Protein 2NUW (pdb70)

Structure (mmCIF, N/CA/C/O backbone):
data_2NUW
#
_entry.id   2NUW
#
_cell.length_a   108.160
_cell.length_b   108.160
_cell.length_c   171.852
_cell.angle_alpha   90.000
_cell.angle_beta   90.000
_cell.angle_gamma   120.000
#
_symmetry.space_group_name_H-M   'P 31 2 1'
#
loop_
_entity.id
_entity.type
_entity.pdbx_description
1 polymer '2-keto-3-deoxygluconate/2-keto-3-deoxy-6-phospho gluconate aldolase'
2 non-polymer 'MAGNESIUM ION'
3 water water
#
loop_
_atom_site.group_PDB
_atom_site.id
_atom_site.type_symbol
_atom_site.label_atom_id
_atom_site.label_alt_id
_atom_site.label_comp_id
_atom_site.label_asym_id
_atom_site.label_entity_id
_atom_site.label_seq_id
_atom_site.pdbx_PDB_ins_code
_atom_site.Cartn_x
_atom_site.Cartn_y
_atom_site.Cartn_z
_atom_site.occupancy
_atom_site.B_iso_or_equiv
_atom_site.auth_seq_id
_atom_site.auth_comp_id
_atom_site.auth_asym_id
_atom_site.auth_atom_id
_atom_site.pdbx_PDB_model_num
ATOM 1 N N . MET A 1 1 ? 5.573 85.788 24.657 1.00 28.34 1 MET A N 1
ATOM 2 C CA . MET A 1 1 ? 4.330 85.843 25.479 1.00 18.87 1 MET A CA 1
ATOM 3 C C . MET A 1 1 ? 3.724 84.455 25.537 1.00 13.38 1 MET A C 1
ATOM 4 O O . MET A 1 1 ? 2.980 84.052 24.637 1.00 10.32 1 MET A O 1
ATOM 9 N N . GLU A 1 2 ? 4.059 83.725 26.590 1.00 7.84 2 GLU A N 1
ATOM 10 C CA . GLU A 1 2 ? 3.564 82.379 26.779 1.00 6.62 2 GLU A CA 1
ATOM 11 C C . GLU A 1 2 ? 2.441 82.380 27.794 1.00 5.49 2 GLU A C 1
ATOM 12 O O . GLU A 1 2 ? 2.482 83.106 28.788 1.00 7.19 2 GLU A O 1
ATOM 18 N N . ILE A 1 3 ? 1.449 81.547 27.559 1.00 4.36 3 ILE A N 1
ATOM 19 C CA . ILE A 1 3 ? 0.336 81.426 28.482 1.00 5.35 3 ILE A CA 1
ATOM 20 C C . ILE A 1 3 ? 0.432 80.042 29.097 1.00 4.95 3 ILE A C 1
ATOM 21 O O . ILE A 1 3 ? 0.204 79.040 28.419 1.00 6.81 3 ILE A O 1
ATOM 26 N N . ILE A 1 4 ? 0.763 79.996 30.381 1.00 4.32 4 ILE A N 1
ATOM 27 C CA . ILE A 1 4 ? 0.894 78.721 31.096 1.00 4.58 4 ILE A CA 1
ATOM 28 C C . ILE A 1 4 ? -0.308 78.566 32.023 1.00 6.07 4 ILE A C 1
ATOM 29 O O . ILE A 1 4 ? -0.714 79.514 32.710 1.00 6.86 4 ILE A O 1
ATOM 34 N N . SER A 1 5 ? -0.878 77.368 32.046 1.00 6.44 5 SER A N 1
ATOM 35 C CA . SER A 1 5 ? -2.004 77.108 32.921 1.00 7.69 5 SER A CA 1
ATOM 36 C C . SER A 1 5 ? -1.609 76.284 34.145 1.00 4.29 5 SER A C 1
ATOM 37 O O . SER A 1 5 ? -1.059 75.178 33.991 1.00 5.97 5 SER A O 1
ATOM 40 N N . PRO A 1 6 ? -1.867 76.817 35.352 1.00 6.56 6 PRO A N 1
ATOM 41 C CA . PRO A 1 6 ? -1.709 76.025 36.559 1.00 7.16 6 PRO A CA 1
ATOM 42 C C . PRO A 1 6 ? -3.044 75.268 36.657 1.00 4.64 6 PRO A C 1
ATOM 43 O O . PRO A 1 6 ? -4.083 75.802 37.133 1.00 10.89 6 PRO A O 1
ATOM 47 N N . ILE A 1 7 ? -3.024 74.083 36.095 1.00 9.91 7 ILE A N 1
ATOM 48 C CA . ILE A 1 7 ? -4.234 73.307 35.957 1.00 6.07 7 ILE A CA 1
ATOM 49 C C . ILE A 1 7 ? -4.782 72.824 37.296 1.00 9.80 7 ILE A C 1
ATOM 50 O O . ILE A 1 7 ? -4.035 72.450 38.211 1.00 8.12 7 ILE A O 1
ATOM 55 N N . ILE A 1 8 ? -6.106 72.846 37.402 1.00 7.11 8 ILE A N 1
ATOM 56 C CA . ILE A 1 8 ? -6.757 72.296 38.585 1.00 8.25 8 ILE A CA 1
ATOM 57 C C . ILE A 1 8 ? -6.602 70.786 38.652 1.00 9.25 8 ILE A C 1
ATOM 58 O O . ILE A 1 8 ? -6.292 70.114 37.648 1.00 9.62 8 ILE A O 1
ATOM 63 N N . THR A 1 9 ? -6.785 70.250 39.853 1.00 8.32 9 THR A N 1
ATOM 64 C CA . THR A 1 9 ? -6.813 68.797 40.067 1.00 7.96 9 THR A CA 1
ATOM 65 C C . THR A 1 9 ? -8.289 68.417 40.325 1.00 6.31 9 THR A C 1
ATOM 66 O O . THR A 1 9 ? -8.863 68.766 41.369 1.00 7.67 9 THR A O 1
ATOM 70 N N . PRO A 1 10 ? -8.939 67.769 39.353 1.00 5.74 10 PRO A N 1
ATOM 71 C CA . PRO A 1 10 ? -10.308 67.340 39.620 1.00 6.84 10 PRO A CA 1
ATOM 72 C C . PRO A 1 10 ? -10.386 66.231 40.683 1.00 9.02 10 PRO A C 1
ATOM 73 O O . PRO A 1 10 ? -9.625 65.281 40.631 1.00 10.58 10 PRO A O 1
ATOM 77 N N . PHE A 1 11 ? -11.304 66.364 41.635 1.00 6.99 11 PHE A N 1
ATOM 78 C CA . PHE A 1 11 ? -11.576 65.296 42.611 1.00 3.80 11 PHE A CA 1
ATOM 79 C C . PHE A 1 11 ? -13.025 64.903 42.504 1.00 3.28 11 PHE A C 1
ATOM 80 O O . PHE A 1 11 ? -13.874 65.675 42.040 1.00 6.69 11 PHE A O 1
ATOM 88 N N . ASP A 1 12 ? -13.314 63.682 42.931 1.00 4.13 12 ASP A N 1
ATOM 89 C CA . ASP A 1 12 ? -14.687 63.236 43.028 1.00 4.36 12 ASP A CA 1
ATOM 90 C C . ASP A 1 12 ? -15.187 63.606 44.416 1.00 6.58 12 ASP A C 1
ATOM 91 O O . ASP A 1 12 ? -14.461 64.183 45.215 1.00 6.67 12 ASP A O 1
ATOM 96 N N . LYS A 1 13 ? -16.425 63.249 44.704 1.00 6.25 13 LYS A N 1
ATOM 97 C CA . LYS A 1 13 ? -17.060 63.636 45.951 1.00 7.63 13 LYS A CA 1
ATOM 98 C C . LYS A 1 13 ? -16.420 62.990 47.187 1.00 9.72 13 LYS A C 1
ATOM 99 O O . LYS A 1 13 ? -16.615 63.481 48.291 1.00 14.81 13 LYS A O 1
ATOM 105 N N . GLN A 1 14 ? -15.654 61.914 46.998 1.00 7.22 14 GLN A N 1
ATOM 106 C CA . GLN A 1 14 ? -14.968 61.240 48.099 1.00 3.50 14 GLN A CA 1
ATOM 107 C C . GLN A 1 14 ? -13.538 61.760 48.295 1.00 9.03 14 GLN A C 1
ATOM 108 O O . GLN A 1 14 ? -12.797 61.260 49.128 1.00 12.55 14 GLN A O 1
ATOM 114 N N . GLY A 1 15 ? -13.146 62.738 47.507 1.00 5.76 15 GLY A N 1
ATOM 115 C CA . GLY A 1 15 ? -11.811 63.296 47.611 1.00 6.45 15 GLY A CA 1
ATOM 116 C C . GLY A 1 15 ? -10.734 62.507 46.896 1.00 9.74 15 GLY A C 1
ATOM 117 O O . GLY A 1 15 ? -9.570 62.597 47.246 1.00 6.38 15 GLY A O 1
ATOM 118 N N . LYS A 1 16 ? -11.108 61.732 45.893 1.00 6.76 16 LYS A N 1
ATOM 119 C CA . LYS A 1 16 ? -10.139 60.980 45.097 1.00 5.90 16 LYS A CA 1
ATOM 120 C C . LYS A 1 16 ? -9.931 61.709 43.766 1.00 8.95 16 LYS A C 1
ATOM 121 O O . LYS A 1 16 ? -10.898 62.174 43.156 1.00 6.21 16 LYS A O 1
ATOM 127 N N . VAL A 1 17 ? -8.686 61.801 43.294 1.00 9.14 17 VAL A N 1
ATOM 128 C CA . VAL A 1 17 ? -8.426 62.492 42.015 1.00 8.41 17 VAL A CA 1
ATOM 129 C C . VAL A 1 17 ? -9.095 61.756 40.860 1.00 7.75 17 VAL A C 1
ATOM 130 O O . VAL A 1 17 ? -9.067 60.524 40.798 1.00 7.74 17 VAL A O 1
ATOM 134 N N . ASN A 1 18 ? -9.755 62.514 39.982 1.00 9.45 18 ASN A N 1
ATOM 135 C CA . ASN A 1 18 ? -10.377 61.973 38.764 1.00 4.93 18 ASN A CA 1
ATOM 136 C C . ASN A 1 18 ? -9.418 62.286 37.600 1.00 11.76 18 ASN A C 1
ATOM 137 O O . ASN A 1 18 ? -9.420 63.403 37.070 1.00 9.06 18 ASN A O 1
ATOM 142 N N . VAL A 1 19 ? -8.582 61.309 37.221 1.00 9.37 19 VAL A N 1
ATOM 143 C CA . VAL A 1 19 ? -7.577 61.547 36.161 1.00 10.73 19 VAL A CA 1
ATOM 144 C C . VAL A 1 19 ? -8.170 61.593 34.765 1.00 5.23 19 VAL A C 1
ATOM 145 O O . VAL A 1 19 ? -7.589 62.200 33.868 1.00 10.44 19 VAL A O 1
ATOM 149 N N . ASP A 1 20 ? -9.336 60.979 34.572 1.00 11.90 20 ASP A N 1
ATOM 150 C CA . ASP A 1 20 ? -10.012 61.068 33.278 1.00 7.90 20 ASP A CA 1
ATOM 151 C C . ASP A 1 20 ? -10.451 62.497 33.014 1.00 10.07 20 ASP A C 1
ATOM 152 O O . ASP A 1 20 ? -10.237 63.024 31.927 1.00 8.85 20 ASP A O 1
ATOM 157 N N . ALA A 1 21 ? -11.054 63.127 34.018 1.00 9.55 21 ALA A N 1
ATOM 158 C CA . ALA A 1 21 ? -11.454 64.527 33.911 1.00 7.20 21 ALA A CA 1
ATOM 159 C C . ALA A 1 21 ? -10.239 65.427 33.702 1.00 7.48 21 ALA A C 1
ATOM 160 O O . ALA A 1 21 ? -10.300 66.400 32.956 1.00 8.20 21 ALA A O 1
ATOM 162 N N . LEU A 1 22 ? -9.137 65.130 34.384 1.00 5.17 22 LEU A N 1
ATOM 163 C CA . LEU A 1 22 ? -7.911 65.906 34.250 1.00 8.47 22 LEU A CA 1
ATOM 164 C C . LEU A 1 22 ? -7.406 65.910 32.805 1.00 6.41 22 LEU A C 1
ATOM 165 O O . LEU A 1 22 ? -7.043 66.955 32.283 1.00 9.17 22 LEU A O 1
ATOM 170 N N . LYS A 1 23 ? -7.389 64.745 32.176 1.00 8.98 23 LYS A N 1
ATOM 171 C CA . LYS A 1 23 ? -6.924 64.602 30.798 1.00 5.12 23 LYS A CA 1
ATOM 172 C C . LYS A 1 23 ? -7.840 65.315 29.808 1.00 7.79 23 LYS A C 1
ATOM 173 O O . LYS A 1 23 ? -7.383 65.954 28.865 1.00 8.20 23 LYS A O 1
ATOM 179 N N . THR A 1 24 ? -9.142 65.211 30.028 1.00 6.64 24 THR A N 1
ATOM 180 C CA . THR A 1 24 ? -10.101 65.892 29.177 1.00 6.56 24 THR A CA 1
ATOM 181 C C . THR A 1 24 ? -9.883 67.393 29.229 1.00 4.26 24 THR A C 1
ATOM 182 O O . THR A 1 24 ? -9.886 68.082 28.208 1.00 5.03 24 THR A O 1
ATOM 186 N N . HIS A 1 25 ? -9.729 67.892 30.436 1.00 7.12 25 HIS A N 1
ATOM 187 C CA . HIS A 1 25 ? -9.519 69.308 30.685 1.00 4.32 25 HIS A CA 1
ATOM 188 C C . HIS A 1 25 ? -8.226 69.802 30.043 1.00 8.25 25 HIS A C 1
ATOM 189 O O . HIS A 1 25 ? -8.222 70.826 29.343 1.00 8.76 25 HIS A O 1
ATOM 196 N N . ALA A 1 26 ? -7.138 69.073 30.258 1.00 6.10 26 ALA A N 1
ATOM 197 C CA . ALA A 1 26 ? -5.842 69.416 29.665 1.00 5.91 26 ALA A CA 1
ATOM 198 C C . ALA A 1 26 ? -5.945 69.482 28.138 1.00 8.49 26 ALA A C 1
ATOM 199 O O . ALA A 1 26 ? -5.451 70.433 27.524 1.00 5.61 26 ALA A O 1
ATOM 201 N N . LYS A 1 27 ? -6.549 68.477 27.501 1.00 5.52 27 LYS A N 1
ATOM 202 C CA . LYS A 1 27 ? -6.696 68.504 26.047 1.00 3.97 27 LYS A CA 1
ATOM 203 C C . LYS A 1 27 ? -7.428 69.746 25.539 1.00 6.66 27 LYS A C 1
ATOM 204 O O . LYS A 1 27 ? -7.050 70.329 24.520 1.00 7.14 27 LYS A O 1
ATOM 210 N N . ASN A 1 28 ? -8.506 70.122 26.225 1.00 6.33 28 ASN A N 1
ATOM 211 C CA . ASN A 1 28 ? -9.277 71.303 25.863 1.00 5.84 28 ASN A CA 1
ATOM 212 C C . ASN A 1 28 ? -8.440 72.575 25.961 1.00 4.61 28 ASN A C 1
ATOM 213 O O . ASN A 1 28 ? -8.486 73.412 25.061 1.00 7.19 28 ASN A O 1
ATOM 218 N N . LEU A 1 29 ? -7.686 72.709 27.050 1.00 4.37 29 LEU A N 1
ATOM 219 C CA . LEU A 1 29 ? -6.834 73.886 27.250 1.00 5.61 29 LEU A CA 1
ATOM 220 C C . LEU A 1 29 ? -5.774 74.023 26.152 1.00 4.58 29 LEU A C 1
ATOM 221 O O . LEU A 1 29 ? -5.523 75.124 25.617 1.00 7.06 29 LEU A O 1
ATOM 226 N N . LEU A 1 30 ? -5.153 72.905 25.828 1.00 6.25 30 LEU A N 1
ATOM 227 C CA . LEU A 1 30 ? -4.121 72.875 24.790 1.00 6.74 30 LEU A CA 1
ATOM 228 C C . LEU A 1 30 ? -4.678 73.157 23.405 1.00 7.79 30 LEU A C 1
ATOM 229 O O . LEU A 1 30 ? -4.047 73.878 22.617 1.00 10.30 30 LEU A O 1
ATOM 234 N N . GLU A 1 31 ? -5.841 72.582 23.091 1.00 9.34 31 GLU A N 1
ATOM 235 C CA . GLU A 1 31 ? -6.510 72.879 21.817 1.00 8.60 31 GLU A CA 1
ATOM 236 C C . GLU A 1 31 ? -6.855 74.353 21.688 1.00 9.74 31 GLU A C 1
ATOM 237 O O . GLU A 1 31 ? -6.916 74.878 20.578 1.00 9.84 31 GLU A O 1
ATOM 243 N N . LYS A 1 32 ? -7.123 75.003 22.816 1.00 8.51 32 LYS A N 1
ATOM 244 C CA . LYS A 1 32 ? -7.454 76.421 22.837 1.00 7.97 32 LYS A CA 1
ATOM 245 C C . LYS A 1 32 ? -6.259 77.372 22.896 1.00 9.84 32 LYS A C 1
ATOM 246 O O . LYS A 1 32 ? -6.429 78.579 22.940 1.00 10.18 32 LYS A O 1
ATOM 252 N N . GLY A 1 33 ? -5.052 76.830 22.879 1.00 9.76 33 GLY A N 1
ATOM 253 C CA . GLY A 1 33 ? -3.854 77.649 22.775 1.00 9.53 33 GLY A CA 1
ATOM 254 C C . GLY A 1 33 ? -2.950 77.815 23.971 1.00 9.36 33 GLY A C 1
ATOM 255 O O . GLY A 1 33 ? -2.050 78.649 23.922 1.00 9.81 33 GLY A O 1
ATOM 256 N N . ILE A 1 34 ? -3.201 77.082 25.052 1.00 11.28 34 ILE A N 1
ATOM 257 C CA . ILE A 1 34 ? -2.341 77.149 26.237 1.00 10.47 34 ILE A CA 1
ATOM 258 C C . ILE A 1 34 ? -0.972 76.589 25.832 1.00 9.42 34 ILE A C 1
ATOM 259 O O . ILE A 1 34 ? -0.888 75.580 25.158 1.00 6.81 34 ILE A O 1
ATOM 264 N N . ASP A 1 35 ? 0.090 77.279 26.221 1.00 7.15 35 ASP A N 1
ATOM 265 C CA . ASP A 1 35 ? 1.437 76.920 25.813 1.00 9.21 35 ASP A CA 1
ATOM 266 C C . ASP A 1 35 ? 2.110 75.866 26.643 1.00 7.31 35 ASP A C 1
ATOM 267 O O . ASP A 1 35 ? 2.977 75.161 26.141 1.00 9.95 35 ASP A O 1
ATOM 272 N N . ALA A 1 36 ? 1.757 75.790 27.920 1.00 8.04 36 ALA A N 1
ATOM 273 C CA . ALA A 1 36 ? 2.319 74.793 28.820 1.00 8.62 36 ALA A CA 1
ATOM 274 C C . ALA A 1 36 ? 1.390 74.654 30.030 1.00 6.15 36 ALA A C 1
ATOM 275 O O . ALA A 1 36 ? 0.566 75.528 30.305 1.00 9.59 36 ALA A O 1
ATOM 277 N N . ILE A 1 37 ? 1.534 73.534 30.727 1.00 7.53 37 ILE A N 1
ATOM 278 C CA . ILE A 1 37 ? 0.735 73.240 31.899 1.00 5.78 37 ILE A CA 1
ATOM 279 C C . ILE A 1 37 ? 1.675 73.080 33.117 1.00 8.79 37 ILE A C 1
ATOM 280 O O . ILE A 1 37 ? 2.668 72.328 33.066 1.00 7.68 37 ILE A O 1
ATOM 285 N N . PHE A 1 38 ? 1.392 73.864 34.152 1.00 7.18 38 PHE A N 1
ATOM 286 C CA . PHE A 1 38 ? 2.098 73.822 35.436 1.00 5.98 38 PHE A CA 1
ATOM 287 C C . PHE A 1 38 ? 1.288 72.898 36.322 1.00 8.69 38 PHE A C 1
ATOM 288 O O . PHE A 1 38 ? 0.132 73.146 36.618 1.00 8.67 38 PHE A O 1
ATOM 296 N N . VAL A 1 39 ? 1.918 71.805 36.721 1.00 7.53 39 VAL A N 1
ATOM 297 C CA . VAL A 1 39 ? 1.285 70.681 37.430 1.00 7.91 39 VAL A CA 1
ATOM 298 C C . VAL A 1 39 ? 1.560 70.755 38.941 1.00 6.78 39 VAL A C 1
ATOM 299 O O . VAL A 1 39 ? 2.701 70.851 39.354 1.00 10.58 39 VAL A O 1
ATOM 303 N N . ASN A 1 40 ? 0.485 70.704 39.726 1.00 9.82 40 ASN A N 1
ATOM 304 C CA . ASN A 1 40 ? 0.531 70.757 41.197 1.00 11.50 40 ASN A CA 1
ATOM 305 C C . ASN A 1 40 ? 0.905 72.142 41.723 1.00 7.23 40 ASN A C 1
ATOM 306 O O . ASN A 1 40 ? 1.542 72.271 42.780 1.00 7.32 40 ASN A O 1
ATOM 311 N N . GLY A 1 41 ? 0.527 73.187 40.989 1.00 7.67 41 GLY A N 1
ATOM 312 C CA . GLY A 1 41 ? 0.699 74.538 41.510 1.00 8.90 41 GLY A CA 1
ATOM 313 C C . GLY A 1 41 ? -0.383 74.770 42.566 1.00 11.10 41 GLY A C 1
ATOM 314 O O . GLY A 1 41 ? -1.140 73.849 42.900 1.00 10.58 41 GLY A O 1
ATOM 315 N N . THR A 1 42 ? -0.462 75.990 43.102 1.00 7.72 42 THR A N 1
ATOM 316 C CA . THR A 1 42 ? -1.493 76.317 44.101 1.00 7.24 42 THR A CA 1
ATOM 317 C C . THR A 1 42 ? -2.895 75.995 43.565 1.00 8.88 42 THR A C 1
ATOM 318 O O . THR A 1 42 ? -3.740 75.410 44.265 1.00 6.74 42 THR A O 1
ATOM 322 N N . THR A 1 43 ? -3.119 76.331 42.301 1.00 8.82 43 THR A N 1
ATOM 323 C CA . THR A 1 43 ? -4.419 76.139 41.665 1.00 6.03 43 THR A CA 1
ATOM 324 C C . THR A 1 43 ? -4.772 74.661 41.570 1.00 6.03 43 THR A C 1
ATOM 325 O O . THR A 1 43 ? -5.965 74.280 41.637 1.00 9.67 43 THR A O 1
ATOM 329 N N . GLY A 1 44 ? -3.727 73.846 41.422 1.00 6.73 44 GLY A N 1
ATOM 330 C CA . GLY A 1 44 ? -3.866 72.400 41.405 1.00 10.23 44 GLY A CA 1
ATOM 331 C C . GLY A 1 44 ? -3.870 71.766 42.796 1.00 10.65 44 GLY A C 1
ATOM 332 O O . GLY A 1 44 ? -3.842 70.545 42.925 1.00 9.03 44 GLY A O 1
ATOM 333 N N . LEU A 1 45 ? -3.963 72.596 43.829 1.00 8.86 45 LEU A N 1
ATOM 334 C CA . LEU A 1 45 ? -3.952 72.177 45.248 1.00 7.37 45 LEU A CA 1
ATOM 335 C C . LEU A 1 45 ? -2.661 71.525 45.698 1.00 12.50 45 LEU A C 1
ATOM 336 O O . LEU A 1 45 ? -2.654 70.729 46.618 1.00 10.37 45 LEU A O 1
ATOM 341 N N . GLY A 1 46 ? -1.558 71.916 45.074 1.00 8.14 46 GLY A N 1
ATOM 342 C CA . GLY A 1 46 ? -0.252 71.337 45.335 1.00 14.59 46 GLY A CA 1
ATOM 343 C C . GLY A 1 46 ? 0.074 70.848 46.721 1.00 9.50 46 GLY A C 1
ATOM 344 O O . GLY A 1 46 ? 0.284 69.679 46.918 1.00 13.26 46 GLY A O 1
ATOM 345 N N . PRO A 1 47 ? 0.202 71.773 47.693 1.00 13.02 47 PRO A N 1
ATOM 346 C CA . PRO A 1 47 ? 0.547 71.402 49.072 1.00 14.61 47 PRO A CA 1
ATOM 347 C C . PRO A 1 47 ? -0.440 70.433 49.725 1.00 13.39 47 PRO A C 1
ATOM 348 O O . PRO A 1 47 ? -0.086 69.752 50.678 1.00 15.82 47 PRO A O 1
ATOM 352 N N . ALA A 1 48 ? -1.672 70.396 49.218 1.00 5.50 48 ALA A N 1
ATOM 353 C CA . ALA A 1 48 ? -2.715 69.506 49.720 1.00 5.33 48 ALA A CA 1
ATOM 354 C C . ALA A 1 48 ? -2.628 68.089 49.137 1.00 5.71 48 ALA A C 1
ATOM 355 O O . ALA A 1 48 ? -3.298 67.170 49.635 1.00 5.83 48 ALA A O 1
ATOM 357 N N . LEU A 1 49 ? -1.807 67.916 48.095 1.00 6.20 49 LEU A N 1
ATOM 358 C CA . LEU A 1 49 ? -1.665 66.628 47.424 1.00 6.65 49 LEU A CA 1
ATOM 359 C C . LEU A 1 49 ? -0.566 65.806 48.086 1.00 7.34 49 LEU A C 1
ATOM 360 O O . LEU A 1 49 ? 0.460 66.331 48.449 1.00 9.58 49 LEU A O 1
ATOM 365 N N . SER A 1 50 ? -0.796 64.505 48.248 1.00 3.96 50 SER A N 1
ATOM 366 C CA . SER A 1 50 ? 0.212 63.623 48.775 1.00 4.81 50 SER A CA 1
ATOM 367 C C . SER A 1 50 ? 1.254 63.463 47.677 1.00 4.15 50 SER A C 1
ATOM 368 O O . SER A 1 50 ? 1.064 63.850 46.529 1.00 5.01 50 SER A O 1
ATOM 371 N N . LYS A 1 51 ? 2.376 62.883 48.049 1.00 5.03 51 LYS A N 1
ATOM 372 C CA . LYS A 1 51 ? 3.439 62.609 47.100 1.00 7.78 51 LYS A CA 1
ATOM 373 C C . LYS A 1 51 ? 2.918 61.720 45.952 1.00 10.87 51 LYS A C 1
ATOM 374 O O . LYS A 1 51 ? 3.229 61.943 44.787 1.00 7.28 51 LYS A O 1
ATOM 380 N N . ASP A 1 52 ? 2.156 60.680 46.286 1.00 6.19 52 ASP A N 1
ATOM 381 C CA . ASP A 1 52 ? 1.615 59.822 45.262 1.00 5.58 52 ASP A CA 1
ATOM 382 C C . ASP A 1 52 ? 0.623 60.550 44.374 1.00 8.12 52 ASP A C 1
ATOM 383 O O . ASP A 1 52 ? 0.577 60.299 43.168 1.00 4.98 52 ASP A O 1
ATOM 388 N N . GLU A 1 53 ? -0.171 61.459 44.934 1.00 6.34 53 GLU A N 1
ATOM 389 C CA . GLU A 1 53 ? -1.103 62.223 44.109 1.00 8.46 53 GLU A CA 1
ATOM 390 C C . GLU A 1 53 ? -0.394 63.158 43.128 1.00 9.84 53 GLU A C 1
ATOM 391 O O . GLU A 1 53 ? -0.851 63.329 41.978 1.00 4.33 53 GLU A O 1
ATOM 397 N N . LYS A 1 54 ? 0.697 63.784 43.576 1.00 6.50 54 LYS A N 1
ATOM 398 C CA . LYS A 1 54 ? 1.487 64.660 42.713 1.00 7.31 54 LYS A CA 1
ATOM 399 C C . LYS A 1 54 ? 2.070 63.861 41.555 1.00 5.01 54 LYS A C 1
ATOM 400 O O . LYS A 1 54 ? 2.077 64.313 40.405 1.00 5.19 54 LYS A O 1
ATOM 406 N N . ARG A 1 55 ? 2.581 62.671 41.865 1.00 5.19 55 ARG A N 1
ATOM 407 C CA . ARG A 1 55 ? 3.133 61.765 40.862 1.00 9.98 55 ARG A CA 1
ATOM 408 C C . ARG A 1 55 ? 2.070 61.354 39.841 1.00 13.69 55 ARG A C 1
ATOM 409 O O . ARG A 1 55 ? 2.295 61.393 38.632 1.00 9.61 55 ARG A O 1
ATOM 417 N N . GLN A 1 56 ? 0.916 60.933 40.334 1.00 7.93 56 GLN A N 1
ATOM 418 C CA . GLN A 1 56 ? -0.164 60.513 39.455 1.00 9.51 56 GLN A CA 1
ATOM 419 C C . GLN A 1 56 ? -0.738 61.609 38.561 1.00 5.48 56 GLN A C 1
ATOM 420 O O . GLN A 1 56 ? -1.203 61.325 37.457 1.00 5.89 56 GLN A O 1
ATOM 426 N N . ASN A 1 57 ? -0.745 62.849 39.030 1.00 7.70 57 ASN A N 1
ATOM 427 C CA . ASN A 1 57 ? -1.159 63.967 38.184 1.00 8.74 57 ASN A CA 1
ATOM 428 C C . ASN A 1 57 ? -0.206 64.086 36.982 1.00 10.58 57 ASN A C 1
ATOM 429 O O . ASN A 1 57 ? -0.640 64.332 35.852 1.00 9.96 57 ASN A O 1
ATOM 434 N N . LEU A 1 58 ? 1.090 63.962 37.244 1.00 8.39 58 LEU A N 1
ATOM 435 C CA . LEU A 1 58 ? 2.086 64.058 36.180 1.00 5.65 58 LEU A CA 1
ATOM 436 C C . LEU A 1 58 ? 1.927 62.876 35.234 1.00 9.15 58 LEU A C 1
ATOM 437 O O . LEU A 1 58 ? 1.945 63.050 34.024 1.00 10.54 58 LEU A O 1
ATOM 442 N N . ASN A 1 59 ? 1.796 61.680 35.774 1.00 10.53 59 ASN A N 1
ATOM 443 C CA . ASN A 1 59 ? 1.604 60.505 34.917 1.00 5.77 59 ASN A CA 1
ATOM 444 C C . ASN A 1 59 ? 0.421 60.621 33.950 1.00 12.28 59 ASN A C 1
ATOM 445 O O . ASN A 1 59 ? 0.507 60.268 32.783 1.00 9.54 59 ASN A O 1
ATOM 450 N N . ALA A 1 60 ? -0.703 61.079 34.460 1.00 6.45 60 ALA A N 1
ATOM 451 C CA . ALA A 1 60 ? -1.912 61.273 33.657 1.00 8.60 60 ALA A CA 1
ATOM 452 C C . ALA A 1 60 ? -1.701 62.344 32.591 1.00 5.42 60 ALA A C 1
ATOM 453 O O . ALA A 1 60 ? -1.992 62.129 31.427 1.00 6.38 60 ALA A O 1
ATOM 455 N N . LEU A 1 61 ? -1.165 63.496 32.979 1.00 7.51 61 LEU A N 1
ATOM 456 C CA . LEU A 1 61 ? -0.970 64.591 32.027 1.00 6.96 61 LEU A CA 1
ATOM 457 C C . LEU A 1 61 ? 0.061 64.241 30.972 1.00 9.74 61 LEU A C 1
ATOM 458 O O . LEU A 1 61 ? -0.029 64.699 29.816 1.00 8.26 61 LEU A O 1
ATOM 463 N N . TYR A 1 62 ? 1.011 63.383 31.354 1.00 7.81 62 TYR A N 1
ATOM 464 C CA . TYR A 1 62 ? 2.054 62.923 30.450 1.00 7.41 62 TYR A CA 1
ATOM 465 C C . TYR A 1 62 ? 1.493 62.080 29.314 1.00 11.64 62 TYR A C 1
ATOM 466 O O . TYR A 1 62 ? 2.146 61.909 28.307 1.00 11.51 62 TYR A O 1
ATOM 475 N N . ASP A 1 63 ? 0.279 61.558 29.461 1.00 7.63 63 ASP A N 1
ATOM 476 C CA . ASP A 1 63 ? -0.369 60.836 28.369 1.00 8.35 63 ASP A CA 1
ATOM 477 C C . ASP A 1 63 ? -0.984 61.787 27.343 1.00 8.00 63 ASP A C 1
ATOM 478 O O . ASP A 1 63 ? -1.413 61.353 26.279 1.00 7.99 63 ASP A O 1
ATOM 483 N N . VAL A 1 64 ? -1.031 63.075 27.668 1.00 9.19 64 VAL A N 1
ATOM 484 C CA . VAL A 1 64 ? -1.619 64.064 26.796 1.00 8.76 64 VAL A CA 1
ATOM 485 C C . VAL A 1 64 ? -0.619 65.015 26.134 1.00 5.90 64 VAL A C 1
ATOM 486 O O . VAL A 1 64 ? -0.793 65.378 24.969 1.00 8.59 64 VAL A O 1
ATOM 490 N N . THR A 1 65 ? 0.404 65.422 26.887 1.00 7.85 65 THR A N 1
ATOM 491 C CA . THR A 1 65 ? 1.343 66.457 26.433 1.00 5.96 65 THR A CA 1
ATOM 492 C C . THR A 1 65 ? 2.719 66.332 27.052 1.00 8.83 65 THR A C 1
ATOM 493 O O . THR A 1 65 ? 2.878 65.756 28.121 1.00 9.38 65 THR A O 1
ATOM 497 N N . HIS A 1 66 ? 3.705 66.896 26.361 1.00 5.34 66 HIS A N 1
ATOM 498 C CA . HIS A 1 66 ? 5.076 66.951 26.860 1.00 3.26 66 HIS A CA 1
ATOM 499 C C . HIS A 1 66 ? 5.330 68.297 27.545 1.00 6.54 66 HIS A C 1
ATOM 500 O O . HIS A 1 66 ? 6.332 68.479 28.227 1.00 8.67 66 HIS A O 1
ATOM 507 N N . LYS A 1 67 ? 4.408 69.237 27.352 1.00 7.10 67 LYS A N 1
ATOM 508 C CA . LYS A 1 67 ? 4.595 70.601 27.824 1.00 5.92 67 LYS A CA 1
ATOM 509 C C . LYS A 1 67 ? 4.216 70.779 29.299 1.00 8.38 67 LYS A C 1
ATOM 510 O O . LYS A 1 67 ? 3.305 71.537 29.638 1.00 8.46 67 LYS A O 1
ATOM 516 N N . LEU A 1 68 ? 4.966 70.098 30.162 1.00 8.79 68 LEU A N 1
ATOM 517 C CA . LEU A 1 68 ? 4.648 70.049 31.584 1.00 6.84 68 LEU A CA 1
ATOM 518 C C . LEU A 1 68 ? 5.765 70.573 32.466 1.00 8.89 68 LEU A C 1
ATOM 519 O O . LEU A 1 68 ? 6.929 70.215 32.284 1.00 8.22 68 LEU A O 1
ATOM 524 N N . ILE A 1 69 ? 5.401 71.400 33.440 1.00 6.38 69 ILE A N 1
ATOM 525 C CA . ILE A 1 69 ? 6.337 71.851 34.507 1.00 5.75 69 ILE A CA 1
ATOM 526 C C . ILE A 1 69 ? 5.790 71.213 35.798 1.00 10.55 69 ILE A C 1
ATOM 527 O O . ILE A 1 69 ? 4.656 71.450 36.176 1.00 10.18 69 ILE A O 1
ATOM 532 N N . PHE A 1 70 ? 6.604 70.362 36.429 1.00 7.90 70 PHE A N 1
ATOM 533 C CA . PHE A 1 70 ? 6.217 69.544 37.578 1.00 8.41 70 PHE A CA 1
ATOM 534 C C . PHE A 1 70 ? 6.616 70.165 38.896 1.00 9.96 70 PHE A C 1
ATOM 535 O O . PHE A 1 70 ? 7.776 70.236 39.210 1.00 8.02 70 PHE A O 1
ATOM 543 N N . GLN A 1 71 ? 5.627 70.577 39.680 1.00 7.19 71 GLN A N 1
ATOM 544 C CA . GLN A 1 71 ? 5.833 71.167 40.995 1.00 7.42 71 GLN A CA 1
ATOM 545 C C . GLN A 1 71 ? 5.829 70.033 42.028 1.00 9.88 71 GLN A C 1
ATOM 546 O O . GLN A 1 71 ? 4.890 69.234 42.106 1.00 9.57 71 GLN A O 1
ATOM 552 N N . VAL A 1 72 ? 6.872 70.026 42.859 1.00 7.50 72 VAL A N 1
ATOM 553 C CA . VAL A 1 72 ? 7.133 68.904 43.759 1.00 11.86 72 VAL A CA 1
ATOM 554 C C . VAL A 1 72 ? 7.285 69.258 45.242 1.00 12.60 72 VAL A C 1
ATOM 555 O O . VAL A 1 72 ? 7.581 68.387 46.050 1.00 10.52 72 VAL A O 1
ATOM 559 N N . GLY A 1 73 ? 7.039 70.504 45.608 1.00 12.00 73 GLY A N 1
ATOM 560 C CA . GLY A 1 73 ? 7.257 70.961 46.978 1.00 10.77 73 GLY A CA 1
ATOM 561 C C . GLY A 1 73 ? 6.454 70.290 48.068 1.00 11.11 73 GLY A C 1
ATOM 562 O O . GLY A 1 73 ? 5.285 69.973 47.894 1.00 10.61 73 GLY A O 1
ATOM 563 N N . SER A 1 74 ? 7.120 70.027 49.194 1.00 10.27 74 SER A N 1
ATOM 564 C CA . SER A 1 74 ? 6.450 69.541 50.387 1.00 9.77 74 SER A CA 1
ATOM 565 C C . SER A 1 74 ? 7.362 69.830 51.576 1.00 9.79 74 SER A C 1
ATOM 566 O O . SER A 1 74 ? 8.521 70.266 51.403 1.00 11.64 74 SER A O 1
ATOM 569 N N . LEU A 1 75 ? 6.841 69.586 52.781 1.00 8.21 75 LEU A N 1
ATOM 570 C CA . LEU A 1 75 ? 7.592 69.853 54.013 1.00 11.00 75 LEU A CA 1
ATOM 571 C C . LEU A 1 75 ? 8.509 68.722 54.460 1.00 10.40 75 LEU A C 1
ATOM 572 O O . LEU A 1 75 ? 8.969 68.681 55.597 1.00 11.49 75 LEU A O 1
ATOM 577 N N . ASN A 1 76 ? 8.797 67.790 53.566 1.00 9.26 76 ASN A N 1
ATOM 578 C CA . ASN A 1 76 ? 9.783 66.744 53.853 1.00 5.42 76 ASN A CA 1
ATOM 579 C C . ASN A 1 76 ? 10.646 66.622 52.597 1.00 9.72 76 ASN A C 1
ATOM 580 O O . ASN A 1 76 ? 10.201 66.106 51.571 1.00 10.39 76 ASN A O 1
ATOM 585 N N . LEU A 1 77 ? 11.888 67.080 52.693 1.00 7.21 77 LEU A N 1
ATOM 586 C CA . LEU A 1 77 ? 12.784 67.074 51.537 1.00 9.53 77 LEU A CA 1
ATOM 587 C C . LEU A 1 77 ? 13.026 65.676 50.956 1.00 9.90 77 LEU A C 1
ATOM 588 O O . LEU A 1 77 ? 13.323 65.554 49.761 1.00 10.59 77 LEU A O 1
ATOM 593 N N . ASN A 1 78 ? 12.898 64.631 51.775 1.00 10.77 78 ASN A N 1
ATOM 594 C CA . ASN A 1 78 ? 13.058 63.245 51.285 1.00 6.70 78 ASN A CA 1
ATOM 595 C C . ASN A 1 78 ? 11.971 62.931 50.261 1.00 11.39 78 ASN A C 1
ATOM 596 O O . ASN A 1 78 ? 12.234 62.284 49.263 1.00 9.69 78 ASN A O 1
ATOM 601 N N . ASP A 1 79 ? 10.753 63.395 50.514 1.00 7.53 79 ASP A N 1
ATOM 602 C CA . ASP A 1 79 ? 9.641 63.176 49.593 1.00 9.89 79 ASP A CA 1
ATOM 603 C C . ASP A 1 79 ? 9.843 63.980 48.303 1.00 11.20 79 ASP A C 1
ATOM 604 O O . ASP A 1 79 ? 9.595 63.480 47.194 1.00 9.43 79 ASP A O 1
ATOM 609 N N . VAL A 1 80 ? 10.277 65.230 48.458 1.00 9.00 80 VAL A N 1
ATOM 610 C CA . VAL A 1 80 ? 10.599 66.094 47.315 1.00 8.43 80 VAL A CA 1
ATOM 611 C C . VAL A 1 80 ? 11.630 65.397 46.426 1.00 13.26 80 VAL A C 1
ATOM 612 O O . VAL A 1 80 ? 11.462 65.324 45.206 1.00 13.06 80 VAL A O 1
ATOM 616 N N . MET A 1 81 ? 12.672 64.850 47.038 1.00 10.05 81 MET A N 1
ATOM 617 C CA . MET A 1 81 ? 13.733 64.190 46.271 1.00 8.98 81 MET A CA 1
ATOM 618 C C . MET A 1 81 ? 13.260 62.942 45.539 1.00 10.63 81 MET A C 1
ATOM 619 O O . MET A 1 81 ? 13.766 62.630 44.452 1.00 10.47 81 MET A O 1
ATOM 624 N N A GLU A 1 82 ? 12.303 62.222 46.123 0.50 4.95 82 GLU A N 1
ATOM 625 N N B GLU A 1 82 ? 12.302 62.229 46.131 0.50 10.76 82 GLU A N 1
ATOM 626 C CA A GLU A 1 82 ? 11.720 61.048 45.457 0.50 4.03 82 GLU A CA 1
ATOM 627 C CA B GLU A 1 82 ? 11.719 61.057 45.481 0.50 9.12 82 GLU A CA 1
ATOM 628 C C A GLU A 1 82 ? 10.981 61.470 44.193 0.50 5.11 82 GLU A C 1
ATOM 629 C C B GLU A 1 82 ? 11.036 61.499 44.191 0.50 8.89 82 GLU A C 1
ATOM 630 O O A GLU A 1 82 ? 10.993 60.780 43.184 0.50 2.00 82 GLU A O 1
ATOM 631 O O B GLU A 1 82 ? 11.179 60.867 43.153 0.50 13.64 82 GLU A O 1
ATOM 642 N N . LEU A 1 83 ? 10.288 62.601 44.256 1.00 6.99 83 LEU A N 1
ATOM 643 C CA . LEU A 1 83 ? 9.599 63.097 43.093 1.00 7.73 83 LEU A CA 1
ATOM 644 C C . LEU A 1 83 ? 10.544 63.633 42.035 1.00 10.81 83 LEU A C 1
ATOM 645 O O . LEU A 1 83 ? 10.282 63.488 40.836 1.00 9.85 83 LEU A O 1
ATOM 650 N N . VAL A 1 84 ? 11.648 64.224 42.476 1.00 10.05 84 VAL A N 1
ATOM 651 C CA . VAL A 1 84 ? 12.687 64.686 41.542 1.00 10.69 84 VAL A CA 1
ATOM 652 C C . VAL A 1 84 ? 13.258 63.500 40.794 1.00 12.38 84 VAL A C 1
ATOM 653 O O . VAL A 1 84 ? 13.328 63.498 39.559 1.00 12.99 84 VAL A O 1
ATOM 657 N N . LYS A 1 85 ? 13.658 62.464 41.521 1.00 10.38 85 LYS A N 1
ATOM 658 C CA . LYS A 1 85 ? 14.214 61.282 40.876 1.00 9.81 85 LYS A CA 1
ATOM 659 C C . LYS A 1 85 ? 13.211 60.625 39.920 1.00 17.00 85 LYS A C 1
ATOM 660 O O . LYS A 1 85 ? 13.580 60.137 38.861 1.00 13.73 85 LYS A O 1
ATOM 666 N N . PHE A 1 86 ? 11.945 60.593 40.311 1.00 15.68 86 PHE A N 1
ATOM 667 C CA . PHE A 1 86 ? 10.872 60.047 39.453 1.00 14.57 86 PHE A CA 1
ATOM 668 C C . PHE A 1 86 ? 10.782 60.815 38.123 1.00 11.57 86 PHE A C 1
ATOM 669 O O . PHE A 1 86 ? 10.769 60.217 37.037 1.00 11.83 86 PHE A O 1
ATOM 677 N N . SER A 1 87 ? 10.774 62.140 38.213 1.00 9.16 87 SER A N 1
ATOM 678 C CA . SER A 1 87 ? 10.607 62.982 37.035 1.00 9.94 87 SER A CA 1
ATOM 679 C C . SER A 1 87 ? 11.843 63.031 36.178 1.00 12.66 87 SER A C 1
ATOM 680 O O . SER A 1 87 ? 11.760 63.377 35.006 1.00 10.41 87 SER A O 1
ATOM 683 N N . ASN A 1 88 ? 12.987 62.650 36.739 1.00 11.77 88 ASN A N 1
ATOM 684 C CA . ASN A 1 88 ? 14.215 62.625 35.972 1.00 16.27 88 ASN A CA 1
ATOM 685 C C . ASN A 1 88 ? 14.105 61.678 34.806 1.00 17.82 88 ASN A C 1
ATOM 686 O O . ASN A 1 88 ? 14.782 61.872 33.815 1.00 13.41 88 ASN A O 1
ATOM 691 N N . GLU A 1 89 ? 13.250 60.667 34.921 1.00 9.38 89 GLU A N 1
ATOM 692 C CA . GLU A 1 89 ? 13.113 59.682 33.865 1.00 15.27 89 GLU A CA 1
ATOM 693 C C . GLU A 1 89 ? 12.041 60.036 32.843 1.00 12.39 89 GLU A C 1
ATOM 694 O O . GLU A 1 89 ? 11.752 59.225 31.965 1.00 14.62 89 GLU A O 1
ATOM 700 N N . MET A 1 90 ? 11.473 61.235 32.931 1.00 10.46 90 MET A N 1
ATOM 701 C CA . MET A 1 90 ? 10.399 61.660 32.033 1.00 15.50 90 MET A CA 1
ATOM 702 C C . MET A 1 90 ? 10.788 62.891 31.257 1.00 13.27 90 MET A C 1
ATOM 703 O O . MET A 1 90 ? 11.485 63.755 31.766 1.00 11.67 90 MET A O 1
ATOM 708 N N . ASP A 1 91 ? 10.318 62.972 30.017 1.00 14.13 91 ASP A N 1
ATOM 709 C CA . ASP A 1 91 ? 10.702 64.067 29.116 1.00 11.42 91 ASP A CA 1
ATOM 710 C C . ASP A 1 91 ? 9.734 65.231 29.219 1.00 16.93 91 ASP A C 1
ATOM 711 O O . 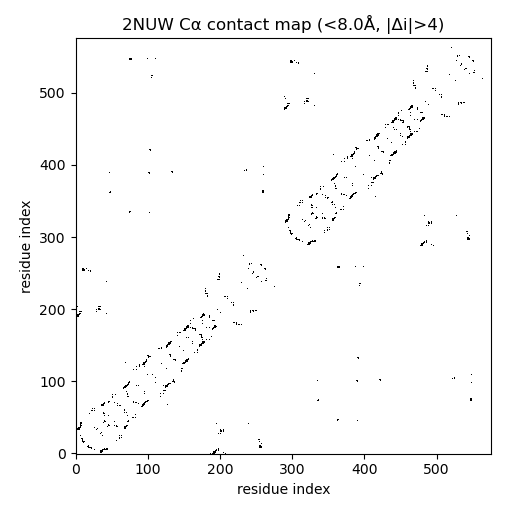ASP A 1 91 ? 8.872 65.372 28.389 1.00 12.81 91 ASP A O 1
ATOM 716 N N . ILE A 1 92 ? 9.916 66.071 30.236 1.00 11.25 92 ILE A N 1
ATOM 717 C CA . ILE A 1 92 ? 9.039 67.211 30.534 1.00 7.41 92 ILE A CA 1
ATOM 718 C C . ILE A 1 92 ? 9.824 68.523 30.431 1.00 6.92 92 ILE A C 1
ATOM 719 O O . ILE A 1 92 ? 11.039 68.501 30.235 1.00 9.86 92 ILE A O 1
ATOM 724 N N . LEU A 1 93 ? 9.147 69.665 30.535 1.00 9.47 93 LEU A N 1
ATOM 725 C CA . LEU A 1 93 ? 9.828 70.947 30.381 1.00 5.67 93 LEU A CA 1
ATOM 726 C C . LEU A 1 93 ? 10.715 71.292 31.559 1.00 7.85 93 LEU A C 1
ATOM 727 O O . LEU A 1 93 ? 11.815 71.869 31.397 1.00 10.90 93 LEU A O 1
ATOM 732 N N . GLY A 1 94 ? 10.258 70.973 32.755 1.00 10.52 94 GLY A N 1
ATOM 733 C CA . GLY A 1 94 ? 11.062 71.267 33.911 1.00 9.91 94 GLY A CA 1
ATOM 734 C C . GLY A 1 94 ? 10.453 70.856 35.212 1.00 11.36 94 GLY A C 1
ATOM 735 O O . GLY A 1 94 ? 9.314 70.359 35.254 1.00 8.38 94 GLY A O 1
ATOM 736 N N . VAL A 1 95 ? 11.229 71.063 36.275 1.00 5.13 95 VAL A N 1
ATOM 737 C CA . VAL A 1 95 ? 10.790 70.759 37.625 1.00 8.45 95 VAL A CA 1
ATOM 738 C C . VAL A 1 95 ? 10.741 72.093 38.391 1.00 10.52 95 VAL A C 1
ATOM 739 O O . VAL A 1 95 ? 11.558 72.988 38.164 1.00 10.72 95 VAL A O 1
ATOM 743 N N . SER A 1 96 ? 9.826 72.162 39.344 1.00 8.78 96 SER A N 1
ATOM 744 C CA . SER A 1 96 ? 9.590 73.378 40.102 1.00 6.88 96 SER A CA 1
ATOM 745 C C . SER A 1 96 ? 9.254 73.121 41.561 1.00 8.30 96 SER A C 1
ATOM 746 O O . SER A 1 96 ? 8.770 72.062 41.905 1.00 9.29 96 SER A O 1
ATOM 749 N N . SER A 1 97 ? 9.518 74.110 42.414 1.00 7.30 97 SER A N 1
ATOM 750 C CA . SER A 1 97 ? 9.054 74.075 43.768 1.00 7.79 97 SER A CA 1
ATOM 751 C C . SER A 1 97 ? 8.874 75.487 44.318 1.00 4.71 97 SER A C 1
ATOM 752 O O . SER A 1 97 ? 9.635 76.421 43.976 1.00 7.73 97 SER A O 1
ATOM 755 N N . HIS A 1 98 ? 7.856 75.633 45.146 1.00 10.95 98 HIS A N 1
ATOM 756 C CA . HIS A 1 98 ? 7.720 76.833 45.951 1.00 5.62 98 HIS A CA 1
ATOM 757 C C . HIS A 1 98 ? 8.631 76.630 47.171 1.00 10.97 98 HIS A C 1
ATOM 758 O O . HIS A 1 98 ? 9.218 75.549 47.369 1.00 9.99 98 HIS A O 1
ATOM 765 N N . SER A 1 99 ? 8.799 77.676 47.970 1.00 13.76 99 SER A N 1
ATOM 766 C CA . SER A 1 99 ? 9.714 77.587 49.110 1.00 8.34 99 SER A CA 1
ATOM 767 C C . SER A 1 99 ? 9.094 76.802 50.255 1.00 12.81 99 SER A C 1
ATOM 768 O O . SER A 1 99 ? 7.914 76.443 50.223 1.00 9.19 99 SER A O 1
ATOM 771 N N . PRO A 1 100 ? 9.915 76.450 51.241 1.00 11.00 100 PRO A N 1
ATOM 772 C CA . PRO A 1 100 ? 9.356 75.937 52.494 1.00 11.25 100 PRO A CA 1
ATOM 773 C C . PRO A 1 100 ? 8.291 76.927 52.964 1.00 11.91 100 PRO A C 1
ATOM 774 O O . PRO A 1 100 ? 8.368 78.125 52.643 1.00 8.96 100 PRO A O 1
ATOM 778 N N . TYR A 1 101 ? 7.308 76.431 53.707 1.00 9.61 101 TYR A N 1
ATOM 779 C CA . TYR A 1 101 ? 6.142 77.194 54.070 1.00 10.56 101 TYR A CA 1
ATOM 780 C C . TYR A 1 101 ? 5.680 76.778 55.469 1.00 11.63 101 TYR A C 1
ATOM 781 O O . TYR A 1 101 ? 6.300 75.927 56.095 1.00 8.80 101 TYR A O 1
ATOM 798 N N . TYR A 1 102 ? 4.629 77.433 55.949 1.00 5.70 102 TYR A N 1
ATOM 799 C CA . TYR A 1 102 ? 4.064 77.261 57.294 1.00 7.29 102 TYR A CA 1
ATOM 800 C C . TYR A 1 102 ? 4.964 77.780 58.413 1.00 6.43 102 TYR A C 1
ATOM 801 O O . TYR A 1 102 ? 4.626 78.711 59.150 1.00 6.53 102 TYR A O 1
ATOM 810 N N . PHE A 1 103 ? 6.113 77.163 58.567 1.00 9.55 103 PHE A N 1
ATOM 811 C CA . PHE A 1 103 ? 7.011 77.512 59.646 1.00 3.77 103 PHE A CA 1
ATOM 812 C C . PHE A 1 103 ? 7.540 78.917 59.503 1.00 9.39 103 PHE A C 1
ATOM 813 O O . PHE A 1 103 ? 8.116 79.250 58.481 1.00 9.81 103 PHE A O 1
ATOM 821 N N . PRO A 1 104 ? 7.284 79.758 60.507 1.00 11.42 104 PRO A N 1
ATOM 822 C CA . PRO A 1 104 ? 7.813 81.103 60.446 1.00 10.69 104 PRO A CA 1
ATOM 823 C C . PRO A 1 104 ? 9.273 81.240 60.896 1.00 9.33 104 PRO A C 1
ATOM 824 O O . PRO A 1 104 ? 9.806 80.391 61.598 1.00 14.51 104 PRO A O 1
ATOM 828 N N . ARG A 1 105 ? 9.884 82.333 60.497 1.00 6.56 105 ARG A N 1
ATOM 829 C CA . ARG A 1 105 ? 11.197 82.685 60.958 1.00 6.41 105 ARG A CA 1
ATOM 830 C C . ARG A 1 105 ? 12.291 81.655 60.659 1.00 4.09 105 ARG A C 1
ATOM 831 O O . ARG A 1 105 ? 13.232 81.521 61.433 1.00 7.27 105 ARG A O 1
ATOM 839 N N . LEU A 1 106 ? 12.163 80.918 59.557 1.00 5.15 106 LEU A N 1
ATOM 840 C CA . LEU A 1 106 ? 13.252 80.047 59.120 1.00 7.19 106 LEU A CA 1
ATOM 841 C C . LEU A 1 106 ? 14.373 80.922 58.559 1.00 9.10 106 LEU A C 1
ATOM 842 O O . LEU A 1 106 ? 14.096 81.909 57.866 1.00 8.90 106 LEU A O 1
ATOM 847 N N . PRO A 1 107 ? 15.629 80.619 58.911 1.00 7.21 107 PRO A N 1
ATOM 848 C CA . PRO A 1 107 ? 16.702 81.402 58.298 1.00 9.85 107 PRO A CA 1
ATOM 849 C C . PRO A 1 107 ? 16.742 81.282 56.776 1.00 4.55 107 PRO A C 1
ATOM 850 O O . PRO A 1 107 ? 16.410 80.242 56.222 1.00 10.28 107 PRO A O 1
ATOM 854 N N . GLU A 1 108 ? 17.187 82.350 56.118 1.00 10.88 108 GLU A N 1
ATOM 855 C CA . GLU A 1 108 ? 17.283 82.363 54.656 1.00 9.98 108 GLU A CA 1
ATOM 856 C C . GLU A 1 108 ? 18.124 81.192 54.115 1.00 10.08 108 GLU A C 1
ATOM 857 O O . GLU A 1 108 ? 17.810 80.625 53.060 1.00 11.20 108 GLU A O 1
ATOM 863 N N . LYS A 1 109 ? 19.171 80.809 54.842 1.00 5.95 109 LYS A N 1
ATOM 864 C CA . LYS A 1 109 ? 20.028 79.697 54.401 1.00 10.16 109 LYS A CA 1
ATOM 865 C C . LYS A 1 109 ? 19.270 78.389 54.260 1.00 12.55 109 LYS A C 1
ATOM 866 O O . LYS A 1 109 ? 19.661 77.520 53.486 1.00 12.80 109 LYS A O 1
ATOM 872 N N . PHE A 1 110 ? 18.186 78.234 55.016 1.00 11.95 110 PHE A N 1
ATOM 873 C CA . PHE A 1 110 ? 17.354 77.036 54.915 1.00 12.14 110 PHE A CA 1
ATOM 874 C C . PHE A 1 110 ? 16.724 77.008 53.538 1.00 14.87 110 PHE A C 1
ATOM 875 O O . PHE A 1 110 ? 16.624 75.956 52.917 1.00 13.79 110 PHE A O 1
ATOM 883 N N . LEU A 1 111 ? 16.243 78.155 53.079 1.00 8.31 111 LEU A N 1
ATOM 884 C CA . LEU A 1 111 ? 15.657 78.250 51.738 1.00 10.87 111 LEU A CA 1
ATOM 885 C C . LEU A 1 111 ? 16.687 77.891 50.667 1.00 10.86 111 LEU A C 1
ATOM 886 O O . LEU A 1 111 ? 16.401 77.166 49.717 1.00 7.98 111 LEU A O 1
ATOM 891 N N . ALA A 1 112 ? 17.894 78.397 50.847 1.00 10.04 112 ALA A N 1
ATOM 892 C CA . ALA A 1 112 ? 18.971 78.157 49.918 1.00 5.79 112 ALA A CA 1
ATOM 893 C C . ALA A 1 112 ? 19.309 76.682 49.864 1.00 7.32 112 ALA A C 1
ATOM 894 O O . ALA A 1 112 ? 19.426 76.113 48.781 1.00 5.68 112 ALA A O 1
ATOM 896 N N . LYS A 1 113 ? 19.443 76.061 51.029 1.00 6.84 113 LYS A N 1
ATOM 897 C CA . LYS A 1 113 ? 19.830 74.653 51.101 1.00 6.18 113 LYS A CA 1
ATOM 898 C C . LYS A 1 113 ? 18.763 73.756 50.492 1.00 2.00 113 LYS A C 1
ATOM 899 O O . LYS A 1 113 ? 19.084 72.761 49.851 1.00 3.95 113 LYS A O 1
ATOM 905 N N . TYR A 1 114 ? 17.497 74.143 50.658 1.00 9.49 114 TYR A N 1
ATOM 906 C CA . TYR A 1 114 ? 16.371 73.421 50.077 1.00 12.67 114 TYR A CA 1
ATOM 907 C C . TYR A 1 114 ? 16.497 73.353 48.529 1.00 12.45 114 TYR A C 1
ATOM 908 O O . TYR A 1 114 ? 16.458 72.271 47.915 1.00 13.40 114 TYR A O 1
ATOM 917 N N . TYR A 1 115 ? 16.636 74.511 47.903 1.00 12.13 115 TYR A N 1
ATOM 918 C CA . TYR A 1 115 ? 16.750 74.552 46.444 1.00 13.89 115 TYR A CA 1
ATOM 919 C C . TYR A 1 115 ? 18.043 73.926 45.938 1.00 13.07 115 TYR A C 1
ATOM 920 O O . TYR A 1 115 ? 18.074 73.306 44.867 1.00 13.12 115 TYR A O 1
ATOM 929 N N . GLU A 1 116 ? 19.110 74.071 46.712 1.00 11.25 116 GLU A N 1
ATOM 930 C CA . GLU A 1 116 ? 20.388 73.494 46.339 1.00 12.20 116 GLU A CA 1
ATOM 931 C C . GLU A 1 116 ? 20.280 71.989 46.192 1.00 14.71 116 GLU A C 1
ATOM 932 O O . GLU A 1 116 ? 20.909 71.377 45.322 1.00 10.62 116 GLU A O 1
ATOM 938 N N . GLU A 1 117 ? 19.504 71.373 47.073 1.00 13.69 117 GLU A N 1
ATOM 939 C CA . GLU A 1 117 ? 19.357 69.922 47.043 1.00 13.81 117 GLU A CA 1
ATOM 940 C C . GLU A 1 117 ? 18.564 69.518 45.813 1.00 9.33 117 GLU A C 1
ATOM 941 O O . GLU A 1 117 ? 18.912 68.565 45.140 1.00 13.59 117 GLU A O 1
ATOM 947 N N . ILE A 1 118 ? 17.500 70.241 45.506 1.00 8.15 118 ILE A N 1
ATOM 948 C CA . ILE A 1 118 ? 16.743 69.939 44.301 1.00 10.55 118 ILE A CA 1
ATOM 949 C C . ILE A 1 118 ? 17.639 70.037 43.061 1.00 18.52 118 ILE A C 1
ATOM 950 O O . ILE A 1 118 ? 17.628 69.138 42.230 1.00 14.05 118 ILE A O 1
ATOM 955 N N . ALA A 1 119 ? 18.443 71.103 42.973 1.00 12.81 119 ALA A N 1
ATOM 956 C CA . ALA A 1 119 ? 19.336 71.337 41.840 1.00 12.94 119 ALA A CA 1
ATOM 957 C C . ALA A 1 119 ? 20.446 70.308 41.780 1.00 13.43 119 ALA A C 1
ATOM 958 O O . ALA A 1 119 ? 20.957 70.003 40.711 1.00 19.30 119 ALA A O 1
ATOM 960 N N . ARG A 1 120 ? 20.854 69.780 42.926 1.00 9.82 120 ARG A N 1
ATOM 961 C CA . ARG A 1 120 ? 21.928 68.796 42.927 1.00 6.91 120 ARG A CA 1
ATOM 962 C C . ARG A 1 120 ? 21.542 67.502 42.221 1.00 12.38 120 ARG A C 1
ATOM 963 O O . ARG A 1 120 ? 22.371 66.853 41.610 1.00 13.44 120 ARG A O 1
ATOM 971 N N . ILE A 1 121 ? 20.274 67.147 42.300 1.00 9.59 121 ILE A N 1
ATOM 972 C CA . ILE A 1 121 ? 19.789 65.858 41.826 1.00 10.81 121 ILE A CA 1
ATOM 973 C C . ILE A 1 121 ? 18.952 65.892 40.548 1.00 9.21 121 ILE A C 1
ATOM 974 O O . ILE A 1 121 ? 18.928 64.916 39.787 1.00 11.57 121 ILE A O 1
ATOM 979 N N . SER A 1 122 ? 18.282 67.006 40.286 1.00 9.79 122 SER A N 1
ATOM 980 C CA . SER A 1 122 ? 17.412 67.075 39.105 1.00 11.12 122 SER A CA 1
ATOM 981 C C . SER A 1 122 ? 18.213 67.143 37.825 1.00 9.67 122 SER A C 1
ATOM 982 O O . SER A 1 122 ? 19.217 67.834 37.756 1.00 15.95 122 SER A O 1
ATOM 985 N N . SER A 1 123 ? 17.766 66.405 36.812 1.00 9.22 123 SER A N 1
ATOM 986 C CA . SER A 1 123 ? 18.365 66.476 35.496 1.00 9.59 123 SER A CA 1
ATOM 987 C C . SER A 1 123 ? 17.481 67.361 34.595 1.00 5.95 123 SER A C 1
ATOM 988 O O . SER A 1 123 ? 17.668 67.426 33.383 1.00 10.75 123 SER A O 1
ATOM 991 N N . HIS A 1 124 ? 16.497 68.024 35.183 1.00 8.41 124 HIS A N 1
ATOM 992 C CA . HIS A 1 124 ? 15.625 68.942 34.428 1.00 7.94 124 HIS A CA 1
ATOM 993 C C . HIS A 1 124 ? 15.897 70.392 34.726 1.00 15.45 124 HIS A C 1
ATOM 994 O O . HIS A 1 124 ? 16.534 70.715 35.728 1.00 15.60 124 HIS A O 1
ATOM 1001 N N . SER A 1 125 ? 15.354 71.243 33.852 1.00 11.54 125 SER A N 1
ATOM 1002 C CA . SER A 1 125 ? 15.399 72.686 34.005 1.00 8.11 125 SER A CA 1
ATOM 1003 C C . SER A 1 125 ? 14.680 73.064 35.270 1.00 14.21 125 SER A C 1
ATOM 1004 O O . SER A 1 125 ? 13.569 72.607 35.511 1.00 12.52 125 SER A O 1
ATOM 1007 N N . LEU A 1 126 ? 15.313 73.924 36.064 1.00 12.76 126 LEU A N 1
ATOM 1008 C CA . LEU A 1 126 ? 14.751 74.347 37.340 1.00 15.54 126 LEU A CA 1
ATOM 1009 C C . LEU A 1 126 ? 13.907 75.609 37.228 1.00 13.94 126 LEU A C 1
ATOM 1010 O O . LEU A 1 126 ? 14.370 76.653 36.767 1.00 11.73 126 LEU A O 1
ATOM 1015 N N . TYR A 1 127 ? 12.676 75.505 37.715 1.00 11.16 127 TYR A N 1
ATOM 1016 C CA . TYR A 1 127 ? 11.774 76.632 37.799 1.00 15.66 127 TYR A CA 1
ATOM 1017 C C . TYR A 1 127 ? 11.525 76.934 39.265 1.00 13.84 127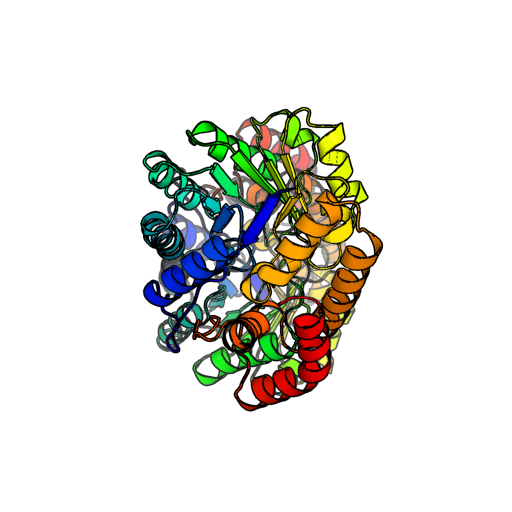 TYR A C 1
ATOM 1018 O O . TYR A 1 127 ? 11.326 76.023 40.053 1.00 20.14 127 TYR A O 1
ATOM 1027 N N . ILE A 1 128 ? 11.544 78.218 39.617 1.00 15.24 128 ILE A N 1
ATOM 1028 C CA . ILE A 1 128 ? 11.268 78.650 40.983 1.00 9.03 128 ILE A CA 1
ATOM 1029 C C . ILE A 1 128 ? 9.839 79.146 40.992 1.00 13.09 128 ILE A C 1
ATOM 1030 O O . ILE A 1 128 ? 9.432 79.867 40.100 1.00 10.29 128 ILE A O 1
ATOM 1035 N N . TYR A 1 129 ? 9.081 78.697 41.967 1.00 12.43 129 TYR A N 1
ATOM 1036 C CA . TYR A 1 129 ? 7.705 79.127 42.152 1.00 12.85 129 TYR A CA 1
ATOM 1037 C C . TYR A 1 129 ? 7.734 80.044 43.358 1.00 13.66 129 TYR A C 1
ATOM 1038 O O . TYR A 1 129 ? 7.875 79.571 44.488 1.00 13.16 129 TYR A O 1
ATOM 1047 N N . ASN A 1 130 ? 7.649 81.355 43.115 1.00 14.47 130 ASN A N 1
ATOM 1048 C CA . ASN A 1 130 ? 7.691 82.363 44.168 1.00 10.73 130 ASN A CA 1
ATOM 1049 C C . ASN A 1 130 ? 6.294 82.843 44.467 1.00 13.56 130 ASN A C 1
ATOM 1050 O O . ASN A 1 130 ? 5.648 83.385 43.599 1.00 11.05 130 ASN A O 1
ATOM 1055 N N . TYR A 1 131 ? 5.827 82.610 45.692 1.00 11.61 131 TYR A N 1
ATOM 1056 C CA . TYR A 1 131 ? 4.471 82.980 46.081 1.00 12.82 131 TYR A CA 1
ATOM 1057 C C . TYR A 1 131 ? 4.462 83.406 47.545 1.00 14.25 131 TYR A C 1
ATOM 1058 O O . TYR A 1 131 ? 3.981 82.685 48.417 1.00 11.58 131 TYR A O 1
ATOM 1067 N N . PRO A 1 132 ? 4.996 84.600 47.826 1.00 11.70 132 PRO A N 1
ATOM 1068 C CA . PRO A 1 132 ? 5.137 85.013 49.221 1.00 13.47 132 PRO A CA 1
ATOM 1069 C C . PRO A 1 132 ? 3.858 85.053 50.040 1.00 13.53 132 PRO A C 1
ATOM 1070 O O . PRO A 1 132 ? 3.898 84.762 51.238 1.00 13.97 132 PRO A O 1
ATOM 1074 N N . ALA A 1 133 ? 2.741 85.411 49.412 1.00 14.15 133 ALA A N 1
ATOM 1075 C CA . ALA A 1 133 ? 1.464 85.485 50.115 1.00 14.30 133 ALA A CA 1
ATOM 1076 C C . ALA A 1 133 ? 1.057 84.127 50.681 1.00 16.48 133 ALA A C 1
ATOM 1077 O O . ALA A 1 133 ? 0.368 84.062 51.690 1.00 15.33 133 ALA A O 1
ATOM 1079 N N . ALA A 1 134 ? 1.485 83.053 50.029 1.00 14.65 134 ALA A N 1
ATOM 1080 C CA . ALA A 1 134 ? 1.186 81.680 50.456 1.00 13.93 134 ALA A CA 1
ATOM 1081 C C . ALA A 1 134 ? 2.256 81.069 51.351 1.00 13.07 134 ALA A C 1
ATOM 1082 O O . ALA A 1 134 ? 1.949 80.462 52.384 1.00 13.69 134 ALA A O 1
ATOM 1084 N N . THR A 1 135 ? 3.529 81.221 51.009 1.00 13.22 135 THR A N 1
ATOM 1085 C CA . THR A 1 135 ? 4.572 80.573 51.805 1.00 11.70 135 THR A CA 1
ATOM 1086 C C . THR A 1 135 ? 5.141 81.375 52.982 1.00 11.72 135 THR A C 1
ATOM 1087 O O . THR A 1 135 ? 5.760 80.807 53.874 1.00 12.76 135 THR A O 1
ATOM 1091 N N . GLY A 1 136 ? 4.965 82.689 52.952 1.00 11.78 136 GLY A N 1
ATOM 1092 C CA . GLY A 1 136 ? 5.512 83.594 53.959 1.00 13.07 136 GLY A CA 1
ATOM 1093 C C . GLY A 1 136 ? 6.935 84.038 53.668 1.00 13.69 136 GLY A C 1
ATOM 1094 O O . GLY A 1 136 ? 7.525 84.770 54.459 1.00 13.42 136 GLY A O 1
ATOM 1095 N N . TYR A 1 137 ? 7.508 83.574 52.554 1.00 12.05 137 TYR A N 1
ATOM 1096 C CA . TYR A 1 137 ? 8.898 83.917 52.190 1.00 10.26 137 TYR A CA 1
ATOM 1097 C C . TYR A 1 137 ? 8.981 84.412 50.757 1.00 13.81 137 TYR A C 1
ATOM 1098 O O . TYR A 1 137 ? 8.314 83.901 49.877 1.00 13.49 137 TYR A O 1
ATOM 1107 N N . ASP A 1 138 ? 9.823 85.412 50.539 1.00 12.60 138 ASP A N 1
ATOM 1108 C CA . ASP A 1 138 ? 10.115 85.895 49.204 1.00 11.08 138 ASP A CA 1
ATOM 1109 C C . ASP A 1 138 ? 11.521 85.376 48.910 1.00 19.57 138 ASP A C 1
ATOM 1110 O O . ASP A 1 138 ? 12.414 85.518 49.731 1.00 23.40 138 ASP A O 1
ATOM 1115 N N . ILE A 1 139 ? 11.713 84.758 47.758 1.00 13.66 139 ILE A N 1
ATOM 1116 C CA . ILE A 1 139 ? 13.018 84.241 47.387 1.00 18.78 139 ILE A CA 1
ATOM 1117 C C . ILE A 1 139 ? 13.779 85.368 46.687 1.00 24.61 139 ILE A C 1
ATOM 1118 O O . ILE A 1 139 ? 13.393 85.823 45.592 1.00 28.82 139 ILE A O 1
ATOM 1123 N N . PRO A 1 140 ? 14.852 85.831 47.317 1.00 22.55 140 PRO A N 1
ATOM 1124 C CA . PRO A 1 140 ? 15.625 86.936 46.735 1.00 35.84 140 PRO A CA 1
ATOM 1125 C C . PRO A 1 140 ? 16.641 86.468 45.690 1.00 38.02 140 PRO A C 1
ATOM 1126 O O . PRO A 1 140 ? 17.199 85.367 45.831 1.00 23.06 140 PRO A O 1
ATOM 1130 N N . PRO A 1 141 ? 16.867 87.294 44.643 1.00 43.69 141 PRO A N 1
ATOM 1131 C CA . PRO A 1 141 ? 17.875 87.001 43.626 1.00 41.05 141 PRO A CA 1
ATOM 1132 C C . PRO A 1 141 ? 19.224 86.551 44.197 1.00 31.04 141 PRO A C 1
ATOM 1133 O O . PRO A 1 141 ? 19.933 85.825 43.528 1.00 29.67 141 PRO A O 1
ATOM 1137 N N . SER A 1 142 ? 19.553 86.953 45.420 1.00 25.38 142 SER A N 1
ATOM 1138 C CA . SER A 1 142 ? 20.810 86.556 46.071 1.00 27.81 142 SER A CA 1
ATOM 1139 C C . SER A 1 142 ? 20.981 85.040 46.023 1.00 27.41 142 SER A C 1
ATOM 1140 O O . SER A 1 142 ? 22.033 84.520 45.635 1.00 19.17 142 SER A O 1
ATOM 1143 N N . ILE A 1 143 ? 19.932 84.336 46.442 1.00 23.47 143 ILE A N 1
ATOM 1144 C CA . ILE A 1 143 ? 19.916 82.883 46.444 1.00 26.51 143 ILE A CA 1
ATOM 1145 C C . ILE A 1 143 ? 19.762 82.329 45.036 1.00 23.09 143 ILE A C 1
ATOM 1146 O O . ILE A 1 143 ? 20.280 81.277 44.729 1.00 25.09 143 ILE A O 1
ATOM 1151 N N . LEU A 1 144 ? 19.028 83.037 44.185 1.00 19.54 144 LEU A N 1
ATOM 1152 C CA . LEU A 1 144 ? 18.796 82.583 42.822 1.00 19.85 144 LEU A CA 1
ATOM 1153 C C . LEU A 1 144 ? 20.027 82.640 41.944 1.00 18.07 144 LEU A C 1
ATOM 1154 O O . LEU A 1 144 ? 20.227 81.758 41.111 1.00 19.39 144 LEU A O 1
ATOM 1159 N N . LYS A 1 145 ? 20.866 83.647 42.151 1.00 16.96 145 LYS A N 1
ATOM 1160 C CA . LYS A 1 145 ? 22.117 83.791 41.395 1.00 19.53 145 LYS A CA 1
ATOM 1161 C C . LYS A 1 145 ? 23.051 82.598 41.544 1.00 19.67 145 LYS A C 1
ATOM 1162 O O . LYS A 1 145 ? 23.863 82.333 40.670 1.00 19.66 145 LYS A O 1
ATOM 1168 N N . SER A 1 146 ? 22.938 81.889 42.658 1.00 19.72 146 SER A N 1
ATOM 1169 C CA . SER A 1 146 ? 23.772 80.715 42.926 1.00 25.14 146 SER A CA 1
ATOM 1170 C C . SER A 1 146 ? 23.243 79.403 42.295 1.00 24.67 146 SER A C 1
ATOM 1171 O O . SER A 1 146 ? 23.972 78.424 42.175 1.00 25.81 146 SER A O 1
ATOM 1174 N N . LEU A 1 147 ? 21.979 79.404 41.885 1.00 17.71 147 LEU A N 1
ATOM 1175 C CA . LEU A 1 147 ? 21.308 78.213 41.367 1.00 17.16 147 LEU A CA 1
ATOM 1176 C C . LEU A 1 147 ? 21.150 78.255 39.848 1.00 17.84 147 LEU A C 1
ATOM 1177 O O . LEU A 1 147 ? 21.110 79.330 39.256 1.00 18.26 147 LEU A O 1
ATOM 1182 N N . PRO A 1 148 ? 21.003 77.088 39.213 1.00 20.31 148 PRO A N 1
ATOM 1183 C CA . PRO A 1 148 ? 20.866 76.989 37.756 1.00 16.84 148 PRO A CA 1
ATOM 1184 C C . PRO A 1 148 ? 19.412 77.218 37.346 1.00 16.46 148 PRO A C 1
ATOM 1185 O O . PRO A 1 148 ? 18.767 76.373 36.724 1.00 12.91 148 PRO A O 1
ATOM 1189 N N . VAL A 1 149 ? 18.911 78.397 37.677 1.00 13.85 149 VAL A N 1
ATOM 1190 C CA . VAL A 1 149 ? 17.509 78.721 37.442 1.00 12.07 149 VAL A CA 1
ATOM 1191 C C . VAL A 1 149 ? 17.240 78.961 35.952 1.00 12.01 149 VAL A C 1
ATOM 1192 O O . VAL A 1 149 ? 17.975 79.676 35.296 1.00 9.11 149 VAL A O 1
ATOM 1196 N N . LYS A 1 150 ? 16.181 78.351 35.429 1.00 11.78 150 LYS A N 1
ATOM 1197 C CA . LYS A 1 150 ? 15.776 78.550 34.038 1.00 11.24 150 LYS A CA 1
ATOM 1198 C C . LYS A 1 150 ? 14.533 79.440 33.897 1.00 17.54 150 LYS A C 1
ATOM 1199 O O . LYS A 1 150 ? 14.394 80.157 32.917 1.00 13.57 150 LYS A O 1
ATOM 1205 N N . GLY A 1 151 ? 13.650 79.375 34.883 1.00 10.68 151 GLY A N 1
ATOM 1206 C CA . GLY A 1 151 ? 12.419 80.137 34.904 1.00 14.47 151 GLY A CA 1
ATOM 1207 C C . GLY A 1 151 ? 11.965 80.435 36.314 1.00 14.89 151 GLY A C 1
ATOM 1208 O O . GLY A 1 151 ? 12.309 79.733 37.272 1.00 12.72 151 GLY A O 1
ATOM 1209 N N . ILE A 1 152 ? 11.192 81.507 36.443 1.00 14.27 152 ILE A N 1
ATOM 1210 C CA . ILE A 1 152 ? 10.645 81.900 37.711 1.00 15.55 152 ILE A CA 1
ATOM 1211 C C . ILE A 1 152 ? 9.193 82.237 37.450 1.00 12.69 152 ILE A C 1
ATOM 1212 O O . ILE A 1 152 ? 8.862 82.992 36.525 1.00 16.07 152 ILE A O 1
ATOM 1217 N N . LYS A 1 153 ? 8.326 81.634 38.257 1.00 15.28 153 LYS A N 1
ATOM 1218 C CA . LYS A 1 153 ? 6.908 81.915 38.261 1.00 11.21 153 LYS A CA 1
ATOM 1219 C C . LYS A 1 153 ? 6.635 82.722 39.540 1.00 16.15 153 LYS A C 1
ATOM 1220 O O . LYS A 1 153 ? 6.707 82.189 40.635 1.00 16.85 153 LYS A O 1
ATOM 1226 N N . ASP A 1 154 ? 6.339 84.006 39.370 1.00 16.97 154 ASP A N 1
ATOM 1227 C CA . ASP A 1 154 ? 6.164 84.962 40.478 1.00 18.19 154 ASP A CA 1
ATOM 1228 C C . ASP A 1 154 ? 4.703 85.347 40.673 1.00 18.66 154 ASP A C 1
ATOM 1229 O O . ASP A 1 154 ? 4.133 86.129 39.904 1.00 17.30 154 ASP A O 1
ATOM 1234 N N . THR A 1 155 ? 4.067 84.766 41.684 1.00 17.99 155 THR A N 1
ATOM 1235 C CA . THR A 1 155 ? 2.690 85.123 41.993 1.00 20.16 155 THR A CA 1
ATOM 1236 C C . THR A 1 155 ? 2.816 86.278 42.973 1.00 18.89 155 THR A C 1
ATOM 1237 O O . THR A 1 155 ? 3.096 86.090 44.173 1.00 18.07 155 THR A O 1
ATOM 1241 N N . ASN A 1 156 ? 2.642 87.478 42.437 1.00 23.44 156 ASN A N 1
ATOM 1242 C CA . ASN A 1 156 ? 2.916 88.702 43.145 1.00 22.73 156 ASN A CA 1
ATOM 1243 C C . ASN A 1 156 ? 2.122 89.851 42.515 1.00 19.34 156 ASN A C 1
ATOM 1244 O O . ASN A 1 156 ? 2.056 89.965 41.281 1.00 21.54 156 ASN A O 1
ATOM 1249 N N . GLN A 1 157 ? 1.505 90.694 43.334 1.00 18.85 157 GLN A N 1
ATOM 1250 C CA . GLN A 1 157 ? 0.765 91.830 42.797 1.00 19.33 157 GLN A CA 1
ATOM 1251 C C . GLN A 1 157 ? 1.637 93.025 42.455 1.00 26.53 157 GLN A C 1
ATOM 1252 O O . GLN A 1 157 ? 1.140 93.993 41.903 1.00 19.40 157 GLN A O 1
ATOM 1258 N N . ASP A 1 158 ? 2.907 92.996 42.823 1.00 22.67 158 ASP A N 1
ATOM 1259 C CA . ASP A 1 158 ? 3.825 94.099 42.504 1.00 22.73 158 ASP A CA 1
ATOM 1260 C C . ASP A 1 158 ? 4.595 93.705 41.253 1.00 21.05 158 ASP A C 1
ATOM 1261 O O . ASP A 1 158 ? 5.557 92.933 41.305 1.00 18.47 158 ASP A O 1
ATOM 1266 N N . LEU A 1 159 ? 4.184 94.245 40.116 1.00 18.91 159 LEU A N 1
ATOM 1267 C CA . LEU A 1 159 ? 4.793 93.855 38.840 1.00 19.53 159 LEU A CA 1
ATOM 1268 C C . LEU A 1 159 ? 6.273 94.245 38.759 1.00 19.01 159 LEU A C 1
ATOM 1269 O O . LEU A 1 159 ? 7.043 93.572 38.086 1.00 18.92 159 LEU A O 1
ATOM 1274 N N . ALA A 1 160 ? 6.678 95.319 39.448 1.00 15.11 160 ALA A N 1
ATOM 1275 C CA . ALA A 1 160 ? 8.086 95.711 39.514 1.00 10.85 160 ALA A CA 1
ATOM 1276 C C . ALA A 1 160 ? 8.943 94.590 40.139 1.00 14.61 160 ALA A C 1
ATOM 1277 O O . ALA A 1 160 ? 10.128 94.473 39.841 1.00 16.93 160 ALA A O 1
ATOM 1279 N N . HIS A 1 161 ? 8.330 93.763 40.986 1.00 13.83 161 HIS A N 1
ATOM 1280 C CA . HIS A 1 161 ? 9.045 92.673 41.637 1.00 14.12 161 HIS A CA 1
ATOM 1281 C C . HIS A 1 161 ? 9.389 91.611 40.598 1.00 16.16 161 HIS A C 1
ATOM 1282 O O . HIS A 1 161 ? 10.498 91.058 40.575 1.00 17.84 161 HIS A O 1
ATOM 1289 N N . SER A 1 162 ? 8.438 91.320 39.721 1.00 16.26 162 SER A N 1
ATOM 1290 C CA . SER A 1 162 ? 8.665 90.325 38.666 1.00 17.69 162 SER A CA 1
ATOM 1291 C C . SER A 1 162 ? 9.657 90.859 37.643 1.00 15.72 162 SER A C 1
ATOM 1292 O O . SER A 1 162 ? 10.526 90.135 37.194 1.00 17.70 162 SER A O 1
ATOM 1295 N N . LEU A 1 163 ? 9.536 92.135 37.299 1.00 17.53 163 LEU A N 1
ATOM 1296 C CA . LEU A 1 163 ? 10.414 92.769 36.325 1.00 19.17 163 LEU A CA 1
ATOM 1297 C C . LEU A 1 163 ? 11.867 92.764 36.827 1.00 20.26 163 LEU A C 1
ATOM 1298 O O . LEU A 1 163 ? 12.808 92.611 36.047 1.00 21.87 163 LEU A O 1
ATOM 1303 N N . GLU A 1 164 ? 12.034 92.916 38.138 1.00 15.10 164 GLU A N 1
ATOM 1304 C CA . GLU A 1 164 ? 13.341 92.931 38.779 1.00 20.30 164 GLU A CA 1
ATOM 1305 C C . GLU A 1 164 ? 14.120 91.644 38.508 1.00 21.24 164 GLU A C 1
ATOM 1306 O O . GLU A 1 164 ? 15.327 91.679 38.290 1.00 23.11 164 GLU A O 1
ATOM 1312 N N . TYR A 1 165 ? 13.424 90.509 38.534 1.00 20.77 165 TYR A N 1
ATOM 1313 C CA . TYR A 1 165 ? 14.069 89.220 38.254 1.00 17.10 165 TYR A CA 1
ATOM 1314 C C . TYR A 1 165 ? 14.708 89.224 36.867 1.00 21.18 165 TYR A C 1
ATOM 1315 O O . TYR A 1 165 ? 15.834 88.765 36.695 1.00 18.63 165 TYR A O 1
ATOM 1324 N N . LYS A 1 166 ? 13.980 89.734 35.878 1.00 28.86 166 LYS A N 1
ATOM 1325 C CA . LYS A 1 166 ? 14.488 89.804 34.518 1.00 28.62 166 LYS A CA 1
ATOM 1326 C C . LYS A 1 166 ? 15.801 90.521 34.445 1.00 24.89 166 LYS A C 1
ATOM 1327 O O . LYS A 1 166 ? 16.734 90.062 33.801 1.00 27.97 166 LYS A O 1
ATOM 1333 N N . LEU A 1 167 ? 15.850 91.657 35.116 1.00 29.90 167 LEU A N 1
ATOM 1334 C CA . LEU A 1 167 ? 17.021 92.509 35.133 1.00 28.66 167 LEU A CA 1
ATOM 1335 C C . LEU A 1 167 ? 18.218 91.818 35.798 1.00 23.60 167 LEU A C 1
ATOM 1336 O O . LEU A 1 167 ? 19.311 91.842 35.268 1.00 24.49 167 LEU A O 1
ATOM 1341 N N . ASN A 1 168 ? 17.996 91.190 36.947 1.00 22.08 168 ASN A N 1
ATOM 1342 C CA . ASN A 1 168 ? 19.079 90.582 37.725 1.00 21.26 168 ASN A CA 1
ATOM 1343 C C . ASN A 1 168 ? 19.500 89.162 37.347 1.00 19.19 168 ASN A C 1
ATOM 1344 O O . ASN A 1 168 ? 20.570 88.718 37.755 1.00 24.61 168 ASN A O 1
ATOM 1349 N N . LEU A 1 169 ? 18.668 88.461 36.581 1.00 20.06 169 LEU A N 1
ATOM 1350 C CA . LEU A 1 169 ? 18.937 87.081 36.209 1.00 19.04 169 LEU A CA 1
ATOM 1351 C C . LEU A 1 169 ? 18.909 86.936 34.697 1.00 15.85 169 LEU A C 1
ATOM 1352 O O . LEU A 1 169 ? 17.934 86.484 34.119 1.00 17.51 169 LEU A O 1
ATOM 1357 N N . PRO A 1 170 ? 19.997 87.346 34.047 1.00 22.23 170 PRO A N 1
ATOM 1358 C CA . PRO A 1 170 ? 20.121 87.242 32.610 1.00 24.63 170 PRO A CA 1
ATOM 1359 C C . PRO A 1 170 ? 19.740 85.881 32.058 1.00 22.66 170 PRO A C 1
ATOM 1360 O O . PRO A 1 170 ? 20.246 84.864 32.517 1.00 24.80 170 PRO A O 1
ATOM 1364 N N . GLY A 1 171 ? 18.819 85.871 31.104 1.00 21.36 171 GLY A N 1
ATOM 1365 C CA . GLY A 1 171 ? 18.450 84.643 30.425 1.00 18.18 171 GLY A CA 1
ATOM 1366 C C . GLY A 1 171 ? 17.386 83.803 31.090 1.00 19.57 171 GLY A C 1
ATOM 1367 O O . GLY A 1 171 ? 16.950 82.803 30.515 1.00 16.08 171 GLY A O 1
ATOM 1368 N N . VAL A 1 172 ? 16.964 84.183 32.292 1.00 15.09 172 VAL A N 1
ATOM 1369 C CA . VAL A 1 172 ? 15.940 83.421 32.988 1.00 14.98 172 VAL A CA 1
ATOM 1370 C C . VAL A 1 172 ? 14.568 83.893 32.475 1.00 16.70 172 VAL A C 1
ATOM 1371 O O . VAL A 1 172 ? 14.366 85.076 32.239 1.00 19.12 172 VAL A O 1
ATOM 1375 N N . LYS A 1 173 ? 13.650 82.955 32.255 1.00 15.84 173 LYS A N 1
ATOM 1376 C CA . LYS A 1 173 ? 12.316 83.304 31.810 1.00 14.54 173 LYS A CA 1
ATOM 1377 C C . LYS A 1 173 ? 11.493 83.642 33.039 1.00 19.00 173 LYS A C 1
ATOM 1378 O O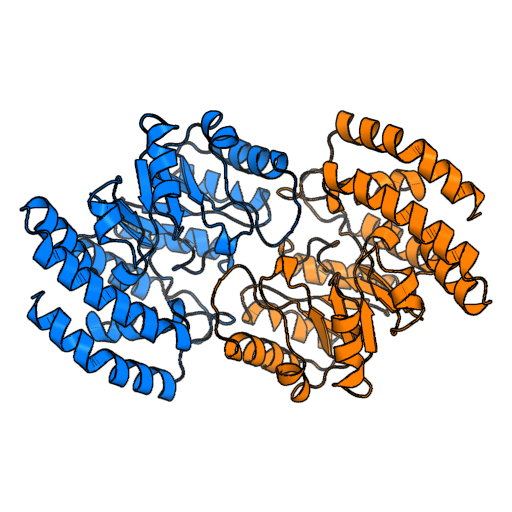 . LYS A 1 173 ? 11.535 82.916 34.030 1.00 16.61 173 LYS A O 1
ATOM 1384 N N . VAL A 1 174 ? 10.719 84.723 32.969 1.00 15.09 174 VAL A N 1
ATOM 1385 C CA . VAL A 1 174 ? 9.955 85.169 34.105 1.00 12.95 174 VAL A CA 1
ATOM 1386 C C . VAL A 1 174 ? 8.498 85.292 33.742 1.00 10.51 174 VAL A C 1
ATOM 1387 O O . VAL A 1 174 ? 8.156 85.922 32.747 1.00 10.49 174 VAL A O 1
ATOM 1391 N N . TYR A 1 175 ? 7.662 84.644 34.539 1.00 13.19 175 TYR A N 1
ATOM 1392 C CA . TYR A 1 175 ? 6.214 84.666 34.364 1.00 10.81 175 TYR A CA 1
ATOM 1393 C C . TYR A 1 175 ? 5.541 85.198 35.622 1.00 17.24 175 TYR A C 1
ATOM 1394 O O . TYR A 1 175 ? 5.998 84.933 36.720 1.00 16.00 175 TYR A O 1
ATOM 1403 N N . ASN A 1 176 ? 4.483 86.001 35.471 1.00 14.37 176 ASN A N 1
ATOM 1404 C CA . ASN A 1 176 ? 3.735 86.492 36.637 1.00 9.58 176 ASN A CA 1
ATOM 1405 C C . ASN A 1 176 ? 2.441 85.705 36.782 1.00 16.93 176 ASN A C 1
ATOM 1406 O O . ASN A 1 176 ? 1.756 85.453 35.792 1.00 16.40 176 ASN A O 1
ATOM 1411 N N . GLY A 1 177 ? 2.116 85.319 38.020 1.00 11.89 177 GLY A N 1
ATOM 1412 C CA . GLY A 1 177 ? 0.949 84.496 38.316 1.00 12.30 177 GLY A CA 1
ATOM 1413 C C . GLY A 1 177 ? -0.374 85.181 38.621 1.00 14.09 177 GLY A C 1
ATOM 1414 O O . GLY A 1 177 ? -1.383 84.514 38.809 1.00 22.36 177 GLY A O 1
ATOM 1415 N N . SER A 1 178 ? -0.407 86.493 38.614 1.00 17.83 178 SER A N 1
ATOM 1416 C CA . SER A 1 178 ? -1.640 87.185 38.929 1.00 12.95 178 SER A CA 1
ATOM 1417 C C . SER A 1 178 ? -2.645 87.319 37.775 1.00 12.37 178 SER A C 1
ATOM 1418 O O . SER A 1 178 ? -2.304 87.807 36.718 1.00 15.59 178 SER A O 1
ATOM 1421 N N . ASN A 1 179 ? -3.896 86.930 38.002 1.00 15.98 179 ASN A N 1
ATOM 1422 C CA . ASN A 1 179 ? -4.924 87.070 36.954 1.00 14.18 179 ASN A CA 1
ATOM 1423 C C . ASN A 1 179 ? -5.241 88.519 36.649 1.00 14.52 179 ASN A C 1
ATOM 1424 O O . ASN A 1 179 ? -5.637 88.860 35.537 1.00 15.15 179 ASN A O 1
ATOM 1429 N N . THR A 1 180 ? -5.071 89.366 37.652 1.00 12.54 180 THR A N 1
ATOM 1430 C CA . THR A 1 180 ? -5.392 90.779 37.507 1.00 14.15 180 THR A CA 1
ATOM 1431 C C . THR A 1 180 ? -4.298 91.638 36.879 1.00 12.17 180 THR A C 1
ATOM 1432 O O . THR A 1 180 ? -4.500 92.837 36.679 1.00 12.85 180 THR A O 1
ATOM 1436 N N . LEU A 1 181 ? -3.184 91.017 36.509 1.00 14.15 181 LEU A N 1
ATOM 1437 C CA . LEU A 1 181 ? -2.074 91.731 35.881 1.00 13.25 181 LEU A CA 1
ATOM 1438 C C . LEU A 1 181 ? -1.691 91.132 34.538 1.00 13.39 181 LEU A C 1
ATOM 1439 O O . LEU A 1 181 ? -0.696 91.520 33.970 1.00 10.06 181 LEU A O 1
ATOM 1444 N N . ILE A 1 182 ? -2.511 90.239 33.994 1.00 12.93 182 ILE A N 1
ATOM 1445 C CA . ILE A 1 182 ? -2.189 89.534 32.750 1.00 10.87 182 ILE A CA 1
ATOM 1446 C C . ILE A 1 182 ? -1.717 90.409 31.612 1.00 12.85 182 ILE A C 1
ATOM 1447 O O . ILE A 1 182 ? -0.675 90.160 31.014 1.00 14.24 182 ILE A O 1
ATOM 1452 N N . TYR A 1 183 ? -2.495 91.439 31.321 1.00 13.10 183 TYR A N 1
ATOM 1453 C CA . TYR A 1 183 ? -2.194 92.400 30.260 1.00 14.18 183 TYR A CA 1
ATOM 1454 C C . TYR A 1 183 ? -0.798 92.966 30.394 1.00 14.65 183 TYR A C 1
ATOM 1455 O O . TYR A 1 183 ? -0.028 92.999 29.435 1.00 13.21 183 TYR A O 1
ATOM 1464 N N . TYR A 1 184 ? -0.464 93.388 31.599 1.00 14.19 184 TYR A N 1
ATOM 1465 C CA . TYR A 1 184 ? 0.827 94.004 31.857 1.00 13.15 184 TYR A CA 1
ATOM 1466 C C . TYR A 1 184 ? 1.979 93.017 31.724 1.00 13.29 184 TYR A C 1
ATOM 1467 O O . TYR A 1 184 ? 3.041 93.350 31.209 1.00 15.43 184 TYR A O 1
ATOM 1476 N N . SER A 1 185 ? 1.751 91.799 32.186 1.00 12.15 185 SER A N 1
ATOM 1477 C CA . SER A 1 185 ? 2.748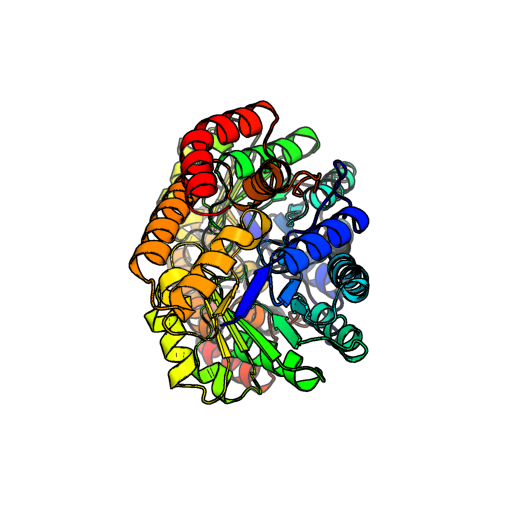 90.735 32.094 1.00 15.25 185 SER A CA 1
ATOM 1478 C C . SER A 1 185 ? 3.031 90.378 30.640 1.00 18.55 185 SER A C 1
ATOM 1479 O O . SER A 1 185 ? 4.175 90.165 30.263 1.00 15.15 185 SER A O 1
ATOM 1482 N N . LEU A 1 186 ? 1.981 90.316 29.825 1.00 17.56 186 LEU A N 1
ATOM 1483 C CA . LEU A 1 186 ? 2.143 90.001 28.409 1.00 15.38 186 LEU A CA 1
ATOM 1484 C C . LEU A 1 186 ? 2.918 91.080 27.689 1.00 14.25 186 LEU A C 1
ATOM 1485 O O . LEU A 1 186 ? 3.499 90.828 26.663 1.00 18.63 186 LEU A O 1
ATOM 1490 N N . LEU A 1 187 ? 2.911 92.292 28.230 1.00 13.67 187 LEU A N 1
ATOM 1491 C CA . LEU A 1 187 ? 3.623 93.414 27.639 1.00 12.19 187 LEU A CA 1
ATOM 1492 C C . LEU A 1 187 ? 5.017 93.678 28.221 1.00 12.37 187 LEU A C 1
ATOM 1493 O O . LEU A 1 187 ? 5.660 94.658 27.840 1.00 15.14 187 LEU A O 1
ATOM 1498 N N . SER A 1 188 ? 5.491 92.835 29.127 1.00 13.49 188 SER A N 1
ATOM 1499 C CA . SER A 1 188 ? 6.787 93.074 29.758 1.00 12.28 188 SER A CA 1
ATOM 1500 C C . SER A 1 188 ? 7.599 91.826 30.188 1.00 14.32 188 SER A C 1
ATOM 1501 O O . SER A 1 188 ? 8.810 91.911 30.330 1.00 16.55 188 SER A O 1
ATOM 1504 N N . LEU A 1 189 ? 6.951 90.678 30.380 1.00 14.90 189 LEU A N 1
ATOM 1505 C CA . LEU A 1 189 ? 7.625 89.480 30.881 1.00 12.50 189 LEU A CA 1
ATOM 1506 C C . LEU A 1 189 ? 7.613 88.367 29.842 1.00 12.75 189 LEU A C 1
ATOM 1507 O O . LEU A 1 189 ? 7.252 88.604 28.701 1.00 17.27 189 LEU A O 1
ATOM 1512 N N . ASP A 1 190 ? 8.024 87.158 30.206 1.00 12.28 190 ASP A N 1
ATOM 1513 C CA . ASP A 1 190 ? 7.997 86.057 29.248 1.00 11.31 190 ASP A CA 1
ATOM 1514 C C . ASP A 1 190 ? 6.610 85.431 29.124 1.00 12.84 190 ASP A C 1
ATOM 1515 O O . ASP A 1 190 ? 6.335 84.671 28.201 1.00 15.02 190 ASP A O 1
ATOM 1520 N N . GLY A 1 191 ? 5.734 85.765 30.051 1.00 11.52 191 GLY A N 1
ATOM 1521 C CA . GLY A 1 191 ? 4.375 85.276 30.023 1.00 14.40 191 GLY A CA 1
ATOM 1522 C C . GLY A 1 191 ? 3.657 85.300 31.361 1.00 13.52 191 GLY A C 1
ATOM 1523 O O . GLY A 1 191 ? 4.057 85.989 32.300 1.00 9.84 191 GLY A O 1
ATOM 1524 N N . VAL A 1 192 ? 2.606 84.490 31.441 1.00 12.01 192 VAL A N 1
ATOM 1525 C CA . VAL A 1 192 ? 1.774 84.387 32.635 1.00 13.36 192 VAL A CA 1
ATOM 1526 C C . VAL A 1 192 ? 1.543 82.948 33.017 1.00 16.62 192 VAL A C 1
ATOM 1527 O O . VAL A 1 192 ? 1.644 82.067 32.179 1.00 12.73 192 VAL A O 1
ATOM 1531 N N . VAL A 1 193 ? 1.270 82.732 34.305 1.00 14.52 193 VAL A N 1
ATOM 1532 C CA . VAL A 1 193 ? 0.878 81.429 34.829 1.00 14.70 193 VAL A CA 1
ATOM 1533 C C . VAL A 1 193 ? -0.366 81.767 35.648 1.00 16.99 193 VAL A C 1
ATOM 1534 O O . VAL A 1 193 ? -0.313 81.861 36.879 1.00 18.94 193 VAL A O 1
ATOM 1538 N N . ALA A 1 194 ? -1.469 81.958 34.937 1.00 17.78 194 ALA A N 1
ATOM 1539 C CA . ALA A 1 194 ? -2.719 82.467 35.498 1.00 12.54 194 ALA A CA 1
ATOM 1540 C C . ALA A 1 194 ? -3.827 81.422 35.659 1.00 14.66 194 ALA A C 1
ATOM 1541 O O . ALA A 1 194 ? -4.192 80.744 34.710 1.00 16.14 194 ALA A O 1
ATOM 1543 N N . SER A 1 195 ? -4.395 81.352 36.864 1.00 13.07 195 SER A N 1
ATOM 1544 C CA . SER A 1 195 ? -5.399 80.332 37.163 1.00 13.32 195 SER A CA 1
ATOM 1545 C C . SER A 1 195 ? -6.665 80.447 36.324 1.00 13.35 195 SER A C 1
ATOM 1546 O O . SER A 1 195 ? -7.331 79.444 36.074 1.00 13.30 195 SER A O 1
ATOM 1549 N N . PHE A 1 196 ? -7.007 81.659 35.888 1.00 13.57 196 PHE A N 1
ATOM 1550 C CA . PHE A 1 196 ? -8.232 81.835 35.082 1.00 13.04 196 PHE A CA 1
ATOM 1551 C C . PHE A 1 196 ? -8.156 81.138 33.705 1.00 12.93 196 PHE A C 1
ATOM 1552 O O . PHE A 1 196 ? -9.191 80.969 33.045 1.00 15.82 196 PHE A O 1
ATOM 1560 N N . THR A 1 197 ? -6.953 80.762 33.269 1.00 14.09 197 THR A N 1
ATOM 1561 C CA . THR A 1 197 ? -6.792 79.973 32.040 1.00 13.81 197 THR A CA 1
ATOM 1562 C C . THR A 1 197 ? -7.601 78.673 32.113 1.00 12.21 197 THR A C 1
ATOM 1563 O O . THR A 1 197 ? -7.916 78.083 31.084 1.00 13.92 197 THR A O 1
ATOM 1567 N N . ASN A 1 198 ? -7.907 78.199 33.327 1.00 14.01 198 ASN A N 1
ATOM 1568 C CA . ASN A 1 198 ? -8.729 76.990 33.480 1.00 13.66 198 ASN A CA 1
ATOM 1569 C C . ASN A 1 198 ? -10.134 77.119 32.929 1.00 13.09 198 ASN A C 1
ATOM 1570 O O . ASN A 1 198 ? -10.671 76.162 32.400 1.00 12.15 198 ASN A O 1
ATOM 1575 N N . PHE A 1 199 ? -10.747 78.286 33.063 1.00 13.85 199 PHE A N 1
ATOM 1576 C CA . PHE A 1 199 ? -12.119 78.441 32.594 1.00 13.47 199 PHE A CA 1
ATOM 1577 C C . PHE A 1 199 ? -12.332 79.441 31.435 1.00 11.16 199 PHE A C 1
ATOM 1578 O O . PHE A 1 199 ? -13.333 79.371 30.750 1.00 11.59 199 PHE A O 1
ATOM 1586 N N . ILE A 1 200 ? -11.387 80.350 31.222 1.00 9.84 200 ILE A N 1
ATOM 1587 C CA . ILE A 1 200 ? -11.447 81.284 30.086 1.00 13.07 200 ILE A CA 1
ATOM 1588 C C . ILE A 1 200 ? -10.116 81.288 29.312 1.00 14.95 200 ILE A C 1
ATOM 1589 O O . ILE A 1 200 ? -9.548 82.331 29.024 1.00 11.31 200 ILE A O 1
ATOM 1594 N N . PRO A 1 201 ? -9.650 80.106 28.899 1.00 11.85 201 PRO A N 1
ATOM 1595 C CA . PRO A 1 201 ? -8.377 80.070 28.174 1.00 17.18 201 PRO A CA 1
ATOM 1596 C C . PRO A 1 201 ? -8.429 80.896 26.888 1.00 14.95 201 PRO A C 1
ATOM 1597 O O . PRO A 1 201 ? -7.468 81.572 26.540 1.00 14.12 201 PRO A O 1
ATOM 1601 N N . GLU A 1 202 ? -9.550 80.823 26.183 1.00 15.08 202 GLU A N 1
ATOM 1602 C CA . GLU A 1 202 ? -9.722 81.539 24.925 1.00 14.97 202 GLU A CA 1
ATOM 1603 C C . GLU A 1 202 ? -9.614 83.045 25.094 1.00 17.21 202 GLU A C 1
ATOM 1604 O O . GLU A 1 202 ? -9.160 83.742 24.188 1.00 14.86 202 GLU A O 1
ATOM 1610 N N . VAL A 1 203 ? -10.030 83.555 26.244 1.00 16.83 203 VAL A N 1
ATOM 1611 C CA . VAL A 1 203 ? -9.963 84.983 26.505 1.00 15.63 203 VAL A CA 1
ATOM 1612 C C . VAL A 1 203 ? -8.520 85.459 26.683 1.00 15.18 203 VAL A C 1
ATOM 1613 O O . VAL A 1 203 ? -8.131 86.488 26.136 1.00 13.92 203 VAL A O 1
ATOM 1617 N N . ILE A 1 204 ? -7.731 84.688 27.422 1.00 15.03 204 ILE A N 1
ATOM 1618 C CA . ILE A 1 204 ? -6.348 85.044 27.732 1.00 13.92 204 ILE A CA 1
ATOM 1619 C C . ILE A 1 204 ? -5.482 84.864 26.486 1.00 16.46 204 ILE A C 1
ATOM 1620 O O . ILE A 1 204 ? -4.629 85.695 26.201 1.00 14.16 204 ILE A O 1
ATOM 1625 N N . VAL A 1 205 ? -5.726 83.797 25.725 1.00 14.08 205 VAL A N 1
ATOM 1626 C CA . VAL A 1 205 ? -5.032 83.615 24.448 1.00 13.47 205 VAL A CA 1
ATOM 1627 C C . VAL A 1 205 ? -5.341 84.756 23.481 1.00 14.35 205 VAL A C 1
ATOM 1628 O O . VAL A 1 205 ? -4.466 85.197 22.748 1.00 16.37 205 VAL A O 1
ATOM 1632 N N . LYS A 1 206 ? -6.581 85.241 23.501 1.00 13.34 206 LYS A N 1
ATOM 1633 C CA . LYS A 1 206 ? -7.016 86.346 22.646 1.00 15.45 206 LYS A CA 1
ATOM 1634 C C . LYS A 1 206 ? -6.289 87.632 23.056 1.00 12.71 206 LYS A C 1
ATOM 1635 O O . LYS A 1 206 ? -5.905 88.416 22.197 1.00 12.53 206 LYS A O 1
ATOM 1641 N N . GLN A 1 207 ? -6.097 87.849 24.356 1.00 13.88 207 GLN A N 1
ATOM 1642 C CA . GLN A 1 207 ? -5.357 89.026 24.803 1.00 12.47 207 GLN A CA 1
ATOM 1643 C C . GLN A 1 207 ? -3.964 89.020 24.197 1.00 13.55 207 GLN A C 1
ATOM 1644 O O . GLN A 1 207 ? -3.489 90.050 23.702 1.00 19.05 207 GLN A O 1
ATOM 1650 N N . ARG A 1 208 ? -3.321 87.856 24.258 1.00 15.13 208 ARG A N 1
ATOM 1651 C CA . ARG A 1 208 ? -1.967 87.669 23.751 1.00 16.95 208 ARG A CA 1
ATOM 1652 C C . ARG A 1 208 ? -1.949 87.907 22.237 1.00 17.19 208 ARG A C 1
ATOM 1653 O O . ARG A 1 208 ? -1.132 88.670 21.718 1.00 18.80 208 ARG A O 1
ATOM 1661 N N . ASP A 1 209 ? -2.889 87.284 21.534 1.00 21.04 209 ASP A N 1
ATOM 1662 C CA . ASP A 1 209 ? -3.001 87.446 20.088 1.00 20.10 209 ASP A CA 1
ATOM 1663 C C . ASP A 1 209 ? -3.288 88.899 19.690 1.00 19.20 209 ASP A C 1
ATOM 1664 O O . ASP A 1 209 ? -2.751 89.383 18.692 1.00 22.09 209 ASP A O 1
ATOM 1669 N N . LEU A 1 210 ? -4.103 89.611 20.476 1.00 19.26 210 LEU A N 1
ATOM 1670 C CA . LEU A 1 210 ? -4.399 91.021 20.206 1.00 18.03 210 LEU A CA 1
ATOM 1671 C C . LEU A 1 210 ? -3.146 91.876 20.416 1.00 14.94 210 LEU A C 1
ATOM 1672 O O . LEU A 1 210 ? -2.836 92.729 19.601 1.00 16.14 210 LEU A O 1
ATOM 1677 N N . ILE A 1 211 ? -2.426 91.632 21.506 1.00 18.09 211 ILE A N 1
ATOM 1678 C CA . ILE A 1 211 ? -1.201 92.365 21.780 1.00 17.28 211 ILE A CA 1
ATOM 1679 C C . ILE A 1 211 ? -0.188 92.151 20.641 1.00 23.83 211 ILE A C 1
ATOM 1680 O O . ILE A 1 211 ? 0.459 93.099 20.181 1.00 22.32 211 ILE A O 1
ATOM 1685 N N . LYS A 1 212 ? -0.102 90.918 20.156 1.00 11.66 212 LYS A N 1
ATOM 1686 C CA . LYS A 1 212 ? 0.784 90.579 19.064 1.00 16.31 212 LYS A CA 1
ATOM 1687 C C . LYS A 1 212 ? 0.420 91.404 17.822 1.00 15.28 212 LYS A C 1
ATOM 1688 O O . LYS A 1 212 ? 1.291 91.752 17.031 1.00 16.28 212 LYS A O 1
ATOM 1694 N N . GLN A 1 213 ? -0.862 91.737 17.674 1.00 16.93 213 GLN A N 1
ATOM 1695 C CA . GLN A 1 213 ? -1.347 92.546 16.549 1.00 14.69 213 GLN A CA 1
ATOM 1696 C C . GLN A 1 213 ? -1.293 94.038 16.838 1.00 16.19 213 GLN A C 1
ATOM 1697 O O . GLN A 1 213 ? -1.672 94.843 15.998 1.00 16.70 213 GLN A O 1
ATOM 1703 N N . GLY A 1 214 ? -0.835 94.411 18.026 1.00 17.50 214 GLY A N 1
ATOM 1704 C CA . GLY A 1 214 ? -0.774 95.815 18.422 1.00 13.72 214 GLY A CA 1
ATOM 1705 C C . GLY A 1 214 ? -2.117 96.382 18.857 1.00 10.54 214 GLY A C 1
ATOM 1706 O O . GLY A 1 214 ? -2.252 97.592 18.994 1.00 12.94 214 GLY A O 1
ATOM 1707 N N . LYS A 1 215 ? -3.101 95.517 19.105 1.00 12.13 215 LYS A N 1
ATOM 1708 C CA . LYS A 1 215 ? -4.443 95.956 19.496 1.00 13.47 215 LYS A CA 1
ATOM 1709 C C . LYS A 1 215 ? -4.574 95.991 21.021 1.00 9.26 215 LYS A C 1
ATOM 1710 O O . LYS A 1 215 ? -5.340 95.241 21.621 1.00 9.44 215 LYS A O 1
ATOM 1716 N N . LEU A 1 216 ? -3.853 96.916 21.639 1.00 10.56 216 LEU A N 1
ATOM 1717 C CA . LEU A 1 216 ? -3.796 96.977 23.097 1.00 9.61 216 LEU A CA 1
ATOM 1718 C C . LEU A 1 216 ? -5.087 97.394 23.783 1.00 10.71 216 LEU A C 1
ATOM 1719 O O . LEU A 1 216 ? -5.424 96.867 24.838 1.00 14.48 216 LEU A O 1
ATOM 1724 N N . ASP A 1 217 ? -5.805 98.356 23.220 1.00 6.24 217 ASP A N 1
ATOM 1725 C CA . ASP A 1 217 ? -7.063 98.752 23.836 1.00 8.97 217 ASP A CA 1
ATOM 1726 C C . ASP A 1 217 ? -8.007 97.562 23.976 1.00 10.14 217 ASP A C 1
ATOM 1727 O O . ASP A 1 217 ? -8.629 97.383 25.012 1.00 8.85 217 ASP A O 1
ATOM 1732 N N . ASP A 1 218 ? -8.100 96.743 22.937 1.00 9.01 218 ASP A N 1
ATOM 1733 C CA . ASP A 1 218 ? -8.970 95.573 22.966 1.00 8.07 218 ASP A CA 1
ATOM 1734 C C . ASP A 1 218 ? -8.526 94.588 24.047 1.00 9.38 218 ASP A C 1
ATOM 1735 O O . ASP A 1 218 ? -9.359 94.002 24.753 1.00 7.62 218 ASP A O 1
ATOM 1740 N N . ALA A 1 219 ? -7.210 94.401 24.188 1.00 10.61 219 ALA A N 1
ATOM 1741 C CA . ALA A 1 219 ? -6.668 93.488 25.202 1.00 10.89 219 ALA A CA 1
ATOM 1742 C C . ALA A 1 219 ? -6.947 94.022 26.612 1.00 11.34 219 ALA A C 1
ATOM 1743 O O . ALA A 1 219 ? -7.220 93.267 27.535 1.00 11.53 219 ALA A O 1
ATOM 1745 N N . LEU A 1 220 ? -6.872 95.333 26.771 1.00 8.79 220 LEU A N 1
ATOM 1746 C CA . LEU A 1 220 ? -7.141 95.962 28.069 1.00 8.15 220 LEU A CA 1
ATOM 1747 C C . LEU A 1 220 ? -8.621 95.865 28.448 1.00 9.35 220 LEU A C 1
ATOM 1748 O O . LEU A 1 220 ? -8.941 95.736 29.627 1.00 7.19 220 LEU A O 1
ATOM 1753 N N . ARG A 1 221 ? -9.523 95.944 27.464 1.00 12.30 221 ARG A N 1
ATOM 1754 C CA . ARG A 1 221 ? -10.956 95.802 27.740 1.00 9.20 221 ARG A CA 1
ATOM 1755 C C . ARG A 1 221 ? -11.231 94.419 28.294 1.00 12.29 221 ARG A C 1
ATOM 1756 O O . ARG A 1 221 ? -12.053 94.266 29.191 1.00 12.09 221 ARG A O 1
ATOM 1764 N N . LEU A 1 222 ? -10.542 93.415 27.759 1.00 9.60 222 LEU A N 1
ATOM 1765 C CA . LEU A 1 222 ? -10.650 92.051 28.295 1.00 7.90 222 LEU A CA 1
ATOM 1766 C C . LEU A 1 222 ? -10.110 91.948 29.717 1.00 12.00 222 LEU A C 1
ATOM 1767 O O . LEU A 1 222 ? -10.708 91.302 30.563 1.00 14.09 222 LEU A O 1
ATOM 1772 N N . GLN A 1 223 ? -8.998 92.613 30.001 1.00 11.07 223 GLN A N 1
ATOM 1773 C CA . GLN A 1 223 ? -8.435 92.613 31.357 1.00 10.82 223 GLN A CA 1
ATOM 1774 C C . GLN A 1 223 ? -9.422 93.228 32.343 1.00 9.94 223 GLN A C 1
ATOM 1775 O O . GLN A 1 223 ? -9.545 92.794 33.480 1.00 12.37 223 GLN A O 1
ATOM 1781 N N . GLU A 1 224 ? -10.089 94.282 31.920 1.00 12.89 224 GLU A N 1
ATOM 1782 C CA . GLU A 1 224 ? -11.068 94.901 32.774 1.00 9.44 224 GLU A CA 1
ATOM 1783 C C . GLU A 1 224 ? -12.173 93.930 33.169 1.00 16.70 224 GLU A C 1
ATOM 1784 O O . GLU A 1 224 ? -12.580 93.888 34.328 1.00 15.21 224 GLU A O 1
ATOM 1790 N N . LEU A 1 225 ? -12.633 93.116 32.224 1.00 14.02 225 LEU A N 1
ATOM 1791 C CA . LEU A 1 225 ? -13.671 92.132 32.527 1.00 9.11 225 LEU A CA 1
ATOM 1792 C C . LEU A 1 225 ? -13.116 91.048 33.453 1.00 14.01 225 LEU A C 1
ATOM 1793 O O . LEU A 1 225 ? -13.788 90.594 34.359 1.00 13.54 225 LEU A O 1
ATOM 1798 N N . ILE A 1 226 ? -11.879 90.644 33.214 1.00 11.58 226 ILE A N 1
ATOM 1799 C CA . ILE A 1 226 ? -11.213 89.673 34.053 1.00 11.56 226 ILE A CA 1
ATOM 1800 C C . ILE A 1 226 ? -11.134 90.186 35.490 1.00 13.84 226 ILE A C 1
ATOM 1801 O O . ILE A 1 226 ? -11.419 89.457 36.434 1.00 9.59 226 ILE A O 1
ATOM 1806 N N . ASN A 1 227 ? -10.785 91.453 35.665 1.00 11.43 227 ASN A N 1
ATOM 1807 C CA . ASN A 1 227 ? -10.654 91.994 37.001 1.00 10.63 227 ASN A CA 1
ATOM 1808 C C . ASN A 1 227 ? -12.007 92.070 37.715 1.00 12.14 227 ASN A C 1
ATOM 1809 O O . ASN A 1 227 ? -12.089 91.847 38.912 1.00 9.48 227 ASN A O 1
ATOM 1814 N N . ARG A 1 228 ? -13.067 92.374 36.983 1.00 15.73 228 ARG A N 1
ATOM 1815 C CA . ARG A 1 228 ? -14.399 92.351 37.571 1.00 9.61 228 ARG A CA 1
ATOM 1816 C C . ARG A 1 228 ? -14.781 90.937 38.013 1.00 14.49 228 ARG A C 1
ATOM 1817 O O . ARG A 1 228 ? -15.393 90.760 39.060 1.00 10.79 228 ARG A O 1
ATOM 1825 N N . LEU A 1 229 ? -14.443 89.943 37.204 1.00 13.16 229 LEU A N 1
ATOM 1826 C CA . LEU A 1 229 ? -14.708 88.550 37.562 1.00 12.66 229 LEU A CA 1
ATOM 1827 C C . LEU A 1 229 ? -13.958 88.180 38.840 1.00 13.59 229 LEU A C 1
ATOM 1828 O O . LEU A 1 229 ? -14.522 87.550 39.732 1.00 16.57 229 LEU A O 1
ATOM 1833 N N . ALA A 1 230 ? -12.677 88.548 38.903 1.00 12.37 230 ALA A N 1
ATOM 1834 C CA . ALA A 1 230 ? -11.839 88.230 40.058 1.00 13.39 230 ALA A CA 1
ATOM 1835 C C . ALA A 1 230 ? -12.425 88.760 41.352 1.00 13.06 230 ALA A C 1
ATOM 1836 O O . ALA A 1 230 ? -12.397 88.074 42.370 1.00 12.94 230 ALA A O 1
ATOM 1838 N N . ASP A 1 231 ? -12.975 89.971 41.314 1.00 10.42 231 ASP A N 1
ATOM 1839 C CA . ASP A 1 231 ? -13.569 90.557 42.505 1.00 10.37 231 ASP A CA 1
ATOM 1840 C C . ASP A 1 231 ? -14.800 89.741 42.960 1.00 11.48 231 ASP A C 1
ATOM 1841 O O . ASP A 1 231 ? -15.020 89.552 44.161 1.00 12.42 231 ASP A O 1
ATOM 1846 N N . ILE A 1 232 ? -15.570 89.211 42.010 1.00 9.55 232 ILE A N 1
ATOM 1847 C CA . ILE A 1 232 ? -16.723 88.366 42.339 1.00 9.03 232 ILE A CA 1
ATOM 1848 C C . ILE A 1 232 ? -16.321 86.995 42.932 1.00 7.34 232 ILE A C 1
ATOM 1849 O O . ILE A 1 232 ? -16.962 86.492 43.860 1.00 10.34 232 ILE A O 1
ATOM 1854 N N . LEU A 1 233 ? -15.291 86.390 42.372 1.00 7.68 233 LEU A N 1
ATOM 1855 C CA . LEU A 1 233 ? -14.851 85.072 42.808 1.00 13.28 233 LEU A CA 1
ATOM 1856 C C . LEU A 1 233 ? -14.347 84.994 44.238 1.00 14.27 233 LEU A C 1
ATOM 1857 O O . LEU A 1 233 ? -14.556 83.993 44.911 1.00 13.10 233 LEU A O 1
ATOM 1862 N N . ARG A 1 234 ? -13.719 86.059 44.703 1.00 25.08 234 ARG A N 1
ATOM 1863 C CA . ARG A 1 234 ? -13.154 86.114 46.045 1.00 29.62 234 ARG A CA 1
ATOM 1864 C C . ARG A 1 234 ? -14.101 85.721 47.173 1.00 19.21 234 ARG A C 1
ATOM 1865 O O . ARG A 1 234 ? -13.716 84.991 48.075 1.00 17.73 234 ARG A O 1
ATOM 1873 N N . LYS A 1 235 ? -15.349 86.167 47.132 1.00 13.51 235 LYS A N 1
ATOM 1874 C CA . LYS A 1 235 ? -16.256 85.836 48.223 1.00 14.45 235 LYS A CA 1
ATOM 1875 C C . LYS A 1 235 ? -16.581 84.344 48.297 1.00 15.49 235 LYS A C 1
ATOM 1876 O O . LYS A 1 235 ? -16.968 83.838 49.350 1.00 15.06 235 LYS A O 1
ATOM 1882 N N . TYR A 1 236 ? -16.445 83.645 47.173 1.00 11.83 236 TYR A N 1
ATOM 1883 C CA . TYR A 1 236 ? -16.768 82.232 47.112 1.00 10.94 236 TYR A CA 1
ATOM 1884 C C . TYR A 1 236 ? -15.572 81.328 47.363 1.00 12.35 236 TYR A C 1
ATOM 1885 O O . TYR A 1 236 ? -15.718 80.135 47.668 1.00 15.09 236 TYR A O 1
ATOM 1894 N N . GLY A 1 237 ? -14.385 81.894 47.231 1.00 10.39 237 GLY A N 1
ATOM 1895 C CA . GLY A 1 237 ? -13.142 81.113 47.258 1.00 8.31 237 GLY A CA 1
ATOM 1896 C C . GLY A 1 237 ? -12.788 80.959 45.790 1.00 13.56 237 GLY A C 1
ATOM 1897 O O . GLY A 1 237 ? -13.497 80.280 45.031 1.00 11.52 237 GLY A O 1
ATOM 1898 N N . SER A 1 238 ? -11.701 81.589 45.368 1.00 12.48 238 SER A N 1
ATOM 1899 C CA . SER A 1 238 ? -11.362 81.601 43.955 1.00 8.53 238 SER A CA 1
ATOM 1900 C C . SER A 1 238 ? -11.145 80.213 43.369 1.00 11.15 238 SER A C 1
ATOM 1901 O O . SER A 1 238 ? -11.720 79.879 42.341 1.00 11.52 238 SER A O 1
ATOM 1906 N N . ILE A 1 239 ? -10.317 79.398 44.005 1.00 9.92 239 ILE A N 1
ATOM 1907 C CA . ILE A 1 239 ? -10.066 78.071 43.467 1.00 9.97 239 ILE A CA 1
ATOM 1908 C C . ILE A 1 239 ? -11.337 77.248 43.378 1.00 10.96 239 ILE A C 1
ATOM 1909 O O . ILE A 1 239 ? -11.623 76.592 42.362 1.00 11.78 239 ILE A O 1
ATOM 1914 N N . SER A 1 240 ? -12.122 77.269 44.442 1.00 11.25 240 SER A N 1
ATOM 1915 C CA . SER A 1 240 ? -13.344 76.479 44.442 1.00 9.78 240 SER A CA 1
ATOM 1916 C C . SER A 1 240 ? -14.294 76.921 43.334 1.00 14.34 240 SER A C 1
ATOM 1917 O O . SER A 1 240 ? -14.972 76.099 42.714 1.00 11.93 240 SER A O 1
ATOM 1920 N N . ALA A 1 241 ? -14.384 78.228 43.134 1.00 8.96 241 ALA A N 1
ATOM 1921 C CA . ALA A 1 241 ? -15.259 78.815 42.100 1.00 11.01 241 ALA A CA 1
ATOM 1922 C C . ALA A 1 241 ? -14.851 78.373 40.693 1.00 10.99 241 ALA A C 1
ATOM 1923 O O . ALA A 1 241 ? -15.689 78.177 39.807 1.00 10.02 241 ALA A O 1
ATOM 1925 N N . ILE A 1 242 ? -13.550 78.216 40.488 1.00 11.84 242 ILE A N 1
ATOM 1926 C CA . ILE A 1 242 ? -13.014 77.798 39.193 1.00 13.10 242 ILE A CA 1
ATOM 1927 C C . ILE A 1 242 ? -13.632 76.516 38.691 1.00 12.00 242 ILE A C 1
ATOM 1928 O O . ILE A 1 242 ? -13.945 76.416 37.506 1.00 11.59 242 ILE A O 1
ATOM 1933 N N . TYR A 1 243 ? -13.799 75.529 39.575 1.00 11.07 243 TYR A N 1
ATOM 1934 C CA . TYR A 1 243 ? -14.417 74.248 39.195 1.00 11.83 243 TYR A CA 1
ATOM 1935 C C . TYR A 1 243 ? -15.794 74.444 38.625 1.00 14.22 243 TYR A C 1
ATOM 1936 O O . TYR A 1 243 ? -16.169 73.823 37.640 1.00 13.00 243 TYR A O 1
ATOM 1945 N N . VAL A 1 244 ? -16.589 75.287 39.263 1.00 12.14 244 VAL A N 1
ATOM 1946 C CA . VAL A 1 244 ? -17.918 75.555 38.755 1.00 9.63 244 VAL A CA 1
ATOM 1947 C C . VAL A 1 244 ? -17.898 76.225 37.382 1.00 11.22 244 VAL A C 1
ATOM 1948 O O . VAL A 1 244 ? -18.678 75.898 36.483 1.00 10.29 244 VAL A O 1
ATOM 1952 N N . LEU A 1 245 ? -16.998 77.190 37.238 1.00 12.04 245 LEU A N 1
ATOM 1953 C CA . LEU A 1 245 ? -16.906 77.983 36.024 1.00 11.70 245 LEU A CA 1
ATOM 1954 C C . LEU A 1 245 ? -16.305 77.225 34.833 1.00 8.74 245 LEU A C 1
ATOM 1955 O O . LEU A 1 245 ? -16.589 77.565 33.694 1.00 8.91 245 LEU A O 1
ATOM 1960 N N . VAL A 1 246 ? -15.469 76.216 35.072 1.00 10.90 246 VAL A N 1
ATOM 1961 C CA . VAL A 1 246 ? -14.987 75.376 33.961 1.00 13.50 246 VAL A CA 1
ATOM 1962 C C . VAL A 1 246 ? -16.187 74.742 33.278 1.00 15.26 246 VAL A C 1
ATOM 1963 O O . VAL A 1 246 ? -16.335 74.802 32.058 1.00 14.76 246 VAL A O 1
ATOM 1967 N N . ASN A 1 247 ? -17.078 74.168 34.070 1.00 17.60 247 ASN A N 1
ATOM 1968 C CA . ASN A 1 247 ? -18.275 73.572 33.491 1.00 17.47 247 ASN A CA 1
ATOM 1969 C C . ASN A 1 247 ? -19.150 74.616 32.769 1.00 19.51 247 ASN A C 1
ATOM 1970 O O . ASN A 1 247 ? -19.665 74.371 31.673 1.00 19.07 247 ASN A O 1
ATOM 1975 N N . GLU A 1 248 ? -19.298 75.791 33.367 1.00 19.40 248 GLU A N 1
ATOM 1976 C CA . GLU A 1 248 ? -20.105 76.852 32.766 1.00 13.93 248 GLU A CA 1
ATOM 1977 C C . GLU A 1 248 ? -19.546 77.407 31.479 1.00 19.79 248 GLU A C 1
ATOM 1978 O O . GLU A 1 248 ? -20.297 77.642 30.541 1.00 19.07 248 GLU A O 1
ATOM 1984 N N . PHE A 1 249 ? -18.244 77.673 31.440 1.00 11.96 249 PHE A N 1
ATOM 1985 C CA . PHE A 1 249 ? -17.659 78.250 30.251 1.00 10.04 249 PHE A CA 1
ATOM 1986 C C . PHE A 1 249 ? -17.191 77.227 29.227 1.00 11.82 249 PHE A C 1
ATOM 1987 O O . PHE A 1 249 ? -17.238 77.509 28.036 1.00 13.30 249 PHE A O 1
ATOM 1995 N N . GLN A 1 250 ? -16.752 76.053 29.680 1.00 11.41 250 GLN A N 1
ATOM 1996 C CA . GLN A 1 250 ? -16.158 75.051 28.779 1.00 13.22 250 GLN A CA 1
ATOM 1997 C C . GLN A 1 250 ? -17.006 73.834 28.490 1.00 16.88 250 GLN A C 1
ATOM 1998 O O . GLN A 1 250 ? -16.699 73.074 27.578 1.00 15.12 250 GLN A O 1
ATOM 2004 N N . GLY A 1 251 ? -18.021 73.596 29.300 1.00 10.03 251 GLY A N 1
ATOM 2005 C CA . GLY A 1 251 ? -18.990 72.565 28.958 1.00 9.61 251 GLY A CA 1
ATOM 2006 C C . GLY A 1 251 ? -18.713 71.140 29.357 1.00 13.19 251 GLY A C 1
ATOM 2007 O O . GLY A 1 251 ? -19.320 70.230 28.802 1.00 16.41 251 GLY A O 1
ATOM 2008 N N . TYR A 1 252 ? -17.787 70.916 30.278 1.00 13.55 252 TYR A N 1
ATOM 2009 C CA . TYR A 1 252 ? -17.560 69.561 30.773 1.00 10.61 252 TYR A CA 1
ATOM 2010 C C . TYR A 1 252 ? -17.312 69.672 32.266 1.00 10.24 252 TYR A C 1
ATOM 2011 O O . TYR A 1 252 ? -16.952 70.731 32.765 1.00 10.87 252 TYR A O 1
ATOM 2020 N N . ASP A 1 253 ? -17.519 68.562 32.959 1.00 16.94 253 ASP A N 1
ATOM 2021 C CA . ASP A 1 253 ? -17.411 68.501 34.413 1.00 15.79 253 ASP A CA 1
ATOM 2022 C C . ASP A 1 253 ? -15.983 68.216 34.881 1.00 15.31 253 ASP A C 1
ATOM 2023 O O . ASP A 1 253 ? -15.344 67.291 34.380 1.00 16.55 253 ASP A O 1
ATOM 2028 N N . VAL A 1 254 ? -15.495 68.996 35.847 1.00 11.88 254 VAL A N 1
ATOM 2029 C CA . VAL A 1 254 ? -14.158 68.752 36.429 1.00 11.57 254 VAL A CA 1
ATOM 2030 C C . VAL A 1 254 ? -14.262 68.444 37.938 1.00 13.07 254 VAL A C 1
ATOM 2031 O O . VAL A 1 254 ? -13.307 68.542 38.699 1.00 13.89 254 VAL A O 1
ATOM 2035 N N . GLY A 1 255 ? -15.448 68.069 38.367 1.00 7.42 255 GLY A N 1
ATOM 2036 C CA . GLY A 1 255 ? -15.660 67.656 39.737 1.00 9.64 255 GLY A CA 1
ATOM 2037 C C . GLY A 1 255 ? -15.568 68.733 40.775 1.00 12.83 255 GLY A C 1
ATOM 2038 O O . GLY A 1 255 ? -16.131 69.811 40.596 1.00 10.32 255 GLY A O 1
ATOM 2039 N N . TYR A 1 256 ? -14.818 68.460 41.839 1.00 11.95 256 TYR A N 1
ATOM 2040 C CA . TYR A 1 256 ? -14.775 69.343 42.988 1.00 13.66 256 TYR A CA 1
ATOM 2041 C C . TYR A 1 256 ? -13.399 69.528 43.544 1.00 9.60 256 TYR A C 1
ATOM 2042 O O . TYR A 1 256 ? -12.522 68.669 43.322 1.00 11.26 256 TYR A O 1
ATOM 2051 N N . PRO A 1 257 ? -13.210 70.608 44.311 1.00 12.50 257 PRO A N 1
ATOM 2052 C CA . PRO A 1 257 ? -11.963 70.698 45.052 1.00 9.87 257 PRO A CA 1
ATOM 2053 C C . PRO A 1 257 ? -12.085 69.748 46.260 1.00 11.94 257 PRO A C 1
ATOM 2054 O O . PRO A 1 257 ? -13.146 69.170 46.479 1.00 16.96 257 PRO A O 1
ATOM 2058 N N . ARG A 1 258 ? -11.026 69.608 47.051 1.00 11.40 258 ARG A N 1
ATOM 2059 C CA .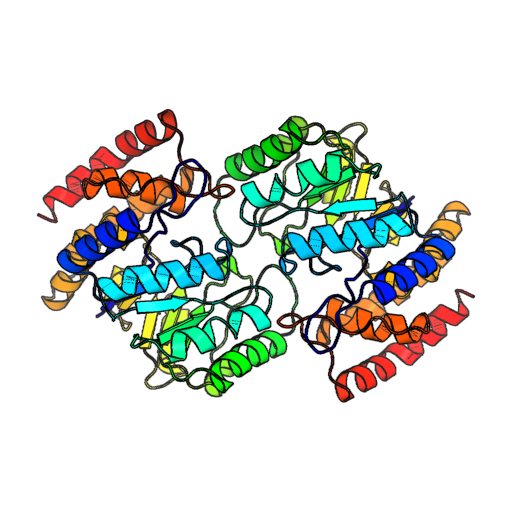 ARG A 1 258 ? -11.065 68.742 48.232 1.00 9.99 258 ARG A CA 1
ATOM 2060 C C . ARG A 1 258 ? -10.850 69.571 49.531 1.00 16.04 258 ARG A C 1
ATOM 2061 O O . ARG A 1 258 ? -9.804 70.211 49.635 1.00 17.15 258 ARG A O 1
ATOM 2069 N N . PRO A 1 259 ? -11.827 69.534 50.499 1.00 21.09 259 PRO A N 1
ATOM 2070 C CA . PRO A 1 259 ? -11.813 70.189 51.842 1.00 24.75 259 PRO A CA 1
ATOM 2071 C C . PRO A 1 259 ? -10.502 69.921 52.513 1.00 16.09 259 PRO A C 1
ATOM 2072 O O . PRO A 1 259 ? -10.056 68.765 52.504 1.00 11.93 259 PRO A O 1
ATOM 2076 N N . PRO A 1 260 ? -9.921 70.926 53.171 1.00 12.50 260 PRO A N 1
ATOM 2077 C CA . PRO A 1 260 ? -10.405 72.261 53.525 1.00 12.89 260 PRO A CA 1
ATOM 2078 C C . PRO A 1 260 ? -10.698 73.272 52.406 1.00 15.98 260 PRO A C 1
ATOM 2079 O O . PRO A 1 260 ? -11.133 74.390 52.710 1.00 14.60 260 PRO A O 1
ATOM 2083 N N . ILE A 1 261 ? -10.434 72.932 51.148 1.00 15.83 261 ILE A N 1
ATOM 2084 C CA . ILE A 1 261 ? -10.782 73.836 50.050 1.00 12.79 261 ILE A CA 1
ATOM 2085 C C . ILE A 1 261 ? -12.174 73.351 49.658 1.00 13.92 261 ILE A C 1
ATOM 2086 O O . ILE A 1 261 ? -12.333 72.567 48.736 1.00 16.10 261 ILE A O 1
ATOM 2091 N N . PHE A 1 262 ? -13.180 73.806 50.395 1.00 12.41 262 PHE A N 1
ATOM 2092 C CA . PHE A 1 262 ? -14.534 73.319 50.222 1.00 9.01 262 PHE A CA 1
ATOM 2093 C C . PHE A 1 262 ? -15.198 73.635 48.890 1.00 13.97 262 PHE A C 1
ATOM 2094 O O . PHE A 1 262 ? -15.081 74.724 48.373 1.00 12.12 262 PHE A O 1
ATOM 2102 N N . PRO A 1 263 ? -15.904 72.654 48.320 1.00 11.20 263 PRO A N 1
ATOM 2103 C CA . PRO A 1 263 ? -16.642 72.974 47.107 1.00 10.58 263 PRO A CA 1
ATOM 2104 C C . PRO A 1 263 ? -17.776 73.964 47.380 1.00 10.52 263 PRO A C 1
ATOM 2105 O O . PRO A 1 263 ? -18.270 74.023 48.508 1.00 11.99 263 PRO A O 1
ATOM 2109 N N . LEU A 1 264 ? -18.178 74.717 46.359 1.00 15.77 264 LEU A N 1
ATOM 2110 C CA . LEU A 1 264 ? -19.376 75.567 46.474 1.00 10.53 264 LEU A CA 1
ATOM 2111 C C . LEU A 1 264 ? -20.579 74.665 46.629 1.00 11.87 264 LEU A C 1
ATOM 2112 O O . LEU A 1 264 ? -20.669 73.620 45.990 1.00 14.68 264 LEU A O 1
ATOM 2117 N N . THR A 1 265 ? -21.528 75.068 47.454 1.00 7.59 265 THR A N 1
ATOM 2118 C CA . THR A 1 265 ? -22.730 74.263 47.615 1.00 14.89 265 THR A CA 1
ATOM 2119 C C . THR A 1 265 ? -23.592 74.521 46.379 1.00 14.57 265 THR A C 1
ATOM 2120 O O . THR A 1 265 ? -23.298 75.403 45.585 1.00 14.39 265 THR A O 1
ATOM 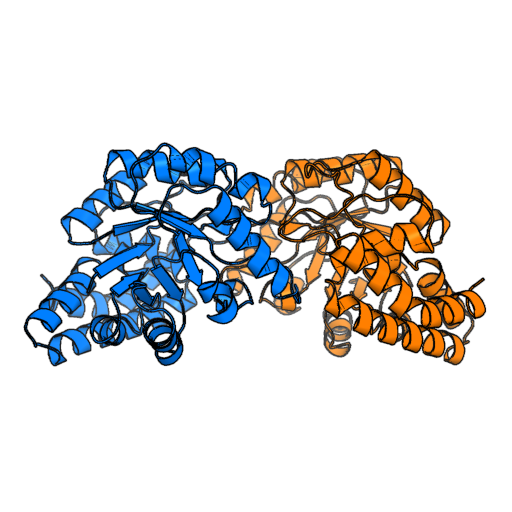2124 N N . ASP A 1 266 ? -24.651 73.745 46.209 1.00 17.09 266 ASP A N 1
ATOM 2125 C CA . ASP A 1 266 ? -25.550 73.958 45.086 1.00 20.94 266 ASP A CA 1
ATOM 2126 C C . ASP A 1 266 ? -26.087 75.395 45.021 1.00 19.69 266 ASP A C 1
ATOM 2127 O O . ASP A 1 266 ? -26.216 75.960 43.934 1.00 20.00 266 ASP A O 1
ATOM 2132 N N . GLU A 1 267 ? -26.409 75.975 46.172 1.00 17.45 267 GLU A N 1
ATOM 2133 C CA . GLU A 1 267 ? -26.911 77.348 46.220 1.00 18.28 267 GLU A CA 1
ATOM 2134 C C . GLU A 1 267 ? -25.832 78.390 45.934 1.00 17.59 267 GLU A C 1
ATOM 2135 O O . GLU A 1 267 ? -26.110 79.433 45.351 1.00 13.72 267 GLU A O 1
ATOM 2141 N N . GLU A 1 268 ? -24.600 78.123 46.351 1.00 12.39 268 GLU A N 1
ATOM 2142 C CA . GLU A 1 268 ? -23.513 79.067 46.113 1.00 15.43 268 GLU A CA 1
ATOM 2143 C C . GLU A 1 268 ? -23.173 79.095 44.627 1.00 13.83 268 GLU A C 1
ATOM 2144 O O . GLU A 1 268 ? -22.918 80.156 44.060 1.00 13.14 268 GLU A O 1
ATOM 2150 N N . ALA A 1 269 ? -23.167 77.915 44.010 1.00 11.08 269 ALA A N 1
ATOM 2151 C CA . ALA A 1 269 ? -22.892 77.780 42.578 1.00 16.15 269 ALA A CA 1
ATOM 2152 C C . ALA A 1 269 ? -23.963 78.510 41.777 1.00 8.59 269 ALA A C 1
ATOM 2153 O O . ALA A 1 269 ? -23.652 79.137 40.778 1.00 19.75 269 ALA A O 1
ATOM 2155 N N . LEU A 1 270 ? -25.216 78.437 42.212 1.00 13.51 270 LEU A N 1
ATOM 2156 C CA . LEU A 1 270 ? -26.284 79.167 41.540 1.00 13.63 270 LEU A CA 1
ATOM 2157 C C . LEU A 1 270 ? -26.087 80.664 41.684 1.00 14.29 270 LEU A C 1
ATOM 2158 O O . LEU A 1 270 ? -26.289 81.433 40.752 1.00 9.58 270 LEU A O 1
ATOM 2163 N N . SER A 1 271 ? -25.745 81.074 42.890 1.00 16.94 271 SER A N 1
ATOM 2164 C CA . SER A 1 271 ? -25.492 82.464 43.174 1.00 12.91 271 SER A CA 1
ATOM 2165 C C . SER A 1 271 ? -24.325 82.983 42.328 1.00 12.74 271 SER A C 1
ATOM 2166 O O . SER A 1 271 ? -24.396 84.076 41.776 1.00 11.36 271 SER A O 1
ATOM 2169 N N . LEU A 1 272 ? -23.252 82.201 42.243 1.00 8.65 272 LEU A N 1
ATOM 2170 C CA . LEU A 1 272 ? -22.079 82.568 41.434 1.00 9.06 272 LEU A CA 1
ATOM 2171 C C . LEU A 1 272 ? -22.457 82.766 39.958 1.00 13.40 272 LEU A C 1
ATOM 2172 O O . LEU A 1 272 ? -22.072 83.750 39.327 1.00 13.24 272 LEU A O 1
ATOM 2177 N N . LYS A 1 273 ? -23.229 81.833 39.423 1.00 16.12 273 LYS A N 1
ATOM 2178 C CA . LYS A 1 273 ? -23.614 81.876 38.026 1.00 15.69 273 LYS A CA 1
ATOM 2179 C C . LYS A 1 273 ? -24.436 83.111 37.705 1.00 14.57 273 LYS A C 1
ATOM 2180 O O . LYS A 1 273 ? -24.275 83.688 36.638 1.00 16.50 273 LYS A O 1
ATOM 2186 N N . ARG A 1 274 ? -25.305 83.514 38.630 1.00 7.87 274 ARG A N 1
ATOM 2187 C CA . ARG A 1 274 ? -26.094 84.713 38.445 1.00 10.26 274 ARG A CA 1
ATOM 2188 C C . ARG A 1 274 ? -25.232 85.964 38.422 1.00 7.79 274 ARG A C 1
ATOM 2189 O O . ARG A 1 274 ? -25.470 86.850 37.610 1.00 15.39 274 ARG A O 1
ATOM 2197 N N . GLU A 1 275 ? -24.272 86.066 39.337 1.00 10.81 275 GLU A N 1
ATOM 2198 C CA . GLU A 1 275 ? -23.411 87.238 39.399 1.00 11.24 275 GLU A CA 1
ATOM 2199 C C . GLU A 1 275 ? -22.559 87.393 38.165 1.00 12.56 275 GLU A C 1
ATOM 2200 O O . GLU A 1 275 ? -22.354 88.498 37.679 1.00 15.22 275 GLU A O 1
ATOM 2206 N N . ILE A 1 276 ? -22.039 86.291 37.658 1.00 12.27 276 ILE A N 1
ATOM 2207 C CA . ILE A 1 276 ? -21.158 86.398 36.524 1.00 19.41 276 ILE A CA 1
ATOM 2208 C C . ILE A 1 276 ? -21.872 86.494 35.179 1.00 16.75 276 ILE A C 1
ATOM 2209 O O . ILE A 1 276 ? -21.236 86.815 34.185 1.00 20.88 276 ILE A O 1
ATOM 2214 N N . GLU A 1 277 ? -23.185 86.284 35.144 1.00 16.98 277 GLU A N 1
ATOM 2215 C CA . GLU A 1 277 ? -23.886 86.252 33.868 1.00 16.85 277 GLU A CA 1
ATOM 2216 C C . GLU A 1 277 ? -23.632 87.422 32.939 1.00 16.57 277 GLU A C 1
ATOM 2217 O O . GLU A 1 277 ? -23.322 87.201 31.779 1.00 17.54 277 GLU A O 1
ATOM 2223 N N . PRO A 1 278 ? -23.784 88.665 33.426 1.00 18.99 278 PRO A N 1
ATOM 2224 C CA . PRO A 1 278 ? -23.546 89.814 32.550 1.00 18.70 278 PRO A CA 1
ATOM 2225 C C . PRO A 1 278 ? -22.114 89.898 32.026 1.00 16.09 278 PRO A C 1
ATOM 2226 O O . PRO A 1 278 ? -21.902 90.382 30.911 1.00 12.91 278 PRO A O 1
ATOM 2230 N N . LEU A 1 279 ? -21.155 89.457 32.838 1.00 17.37 279 LEU A N 1
ATOM 2231 C CA . LEU A 1 279 ? -19.737 89.439 32.465 1.00 15.05 279 LEU A CA 1
ATOM 2232 C C . LEU A 1 279 ? -19.459 88.357 31.439 1.00 13.85 279 LEU A C 1
ATOM 2233 O O . LEU A 1 279 ? -18.669 88.570 30.523 1.00 19.52 279 LEU A O 1
ATOM 2238 N N . LYS A 1 280 ? -20.113 87.209 31.577 1.00 15.34 280 LYS A N 1
ATOM 2239 C CA . LYS A 1 280 ? -19.942 86.125 30.612 1.00 18.81 280 LYS A CA 1
ATOM 2240 C C . LYS A 1 280 ? -20.453 86.581 29.236 1.00 14.97 280 LYS A C 1
ATOM 2241 O O . LYS A 1 280 ? -19.830 86.308 28.211 1.00 19.03 280 LYS A O 1
ATOM 2247 N N . ARG A 1 281 ? -21.589 87.268 29.225 1.00 13.95 281 ARG A N 1
ATOM 2248 C CA . ARG A 1 281 ? -22.155 87.796 27.989 1.00 13.61 281 ARG A CA 1
ATOM 2249 C C . ARG A 1 281 ? -21.188 88.744 27.284 1.00 12.29 281 ARG A C 1
ATOM 2250 O O . ARG A 1 281 ? -20.995 88.653 26.069 1.00 15.42 281 ARG A O 1
ATOM 2258 N N . LYS A 1 282 ? -20.636 89.696 28.035 1.00 12.94 282 LYS A N 1
ATOM 2259 C CA . LYS A 1 282 ? -19.696 90.672 27.472 1.00 15.70 282 LYS A CA 1
ATOM 2260 C C . LYS A 1 282 ? -18.452 89.990 26.930 1.00 18.16 282 LYS A C 1
ATOM 2261 O O . LYS A 1 282 ? -17.946 90.365 25.875 1.00 16.17 282 LYS A O 1
ATOM 2267 N N . ILE A 1 283 ? -17.962 88.996 27.660 1.00 17.73 283 ILE A N 1
ATOM 2268 C CA . ILE A 1 283 ? -16.777 88.248 27.252 1.00 17.07 283 ILE A CA 1
ATOM 2269 C C . ILE A 1 283 ? -17.022 87.487 25.960 1.00 17.73 283 ILE A C 1
ATOM 2270 O O . ILE A 1 283 ? -16.269 87.617 25.003 1.00 21.23 283 ILE A O 1
ATOM 2275 N N . GLN A 1 284 ? -18.113 86.734 25.924 1.00 21.00 284 GLN A N 1
ATOM 2276 C CA . GLN A 1 284 ? -18.454 85.924 24.763 1.00 20.11 284 GLN A CA 1
ATOM 2277 C C . GLN A 1 284 ? -18.771 86.778 23.527 1.00 19.01 284 GLN A C 1
ATOM 2278 O O . GLN A 1 284 ? -18.670 86.320 22.385 1.00 18.84 284 GLN A O 1
ATOM 2284 N N . GLU A 1 285 ? -19.146 88.023 23.778 1.00 12.41 285 GLU A N 1
ATOM 2285 C CA . GLU A 1 285 ? -19.419 88.988 22.738 1.00 15.00 285 GLU A CA 1
ATOM 2286 C C . GLU A 1 285 ? -18.111 89.470 22.105 1.00 12.76 285 GLU A C 1
ATOM 2287 O O . GLU A 1 285 ? -18.064 89.746 20.909 1.00 10.31 285 GLU A O 1
ATOM 2293 N N . LEU A 1 286 ? -17.049 89.552 22.904 1.00 12.84 286 LEU A N 1
ATOM 2294 C CA . LEU A 1 286 ? -15.742 90.020 22.431 1.00 10.56 286 LEU A CA 1
ATOM 2295 C C . LEU A 1 286 ? -14.802 88.898 22.026 1.00 11.14 286 LEU A C 1
ATOM 2296 O O . LEU A 1 286 ? -13.803 89.144 21.360 1.00 10.33 286 LEU A O 1
ATOM 2301 N N . VAL A 1 287 ? -15.106 87.676 22.454 1.00 9.64 287 VAL A N 1
ATOM 2302 C CA . VAL A 1 287 ? -14.273 86.514 22.155 1.00 13.30 287 VAL A CA 1
ATOM 2303 C C . VAL A 1 287 ? -15.186 85.397 21.641 1.00 19.68 287 VAL A C 1
ATOM 2304 O O . VAL A 1 287 ? -16.032 84.904 22.381 1.00 29.47 287 VAL A O 1
ATOM 2308 N N . HIS A 1 288 ? -15.031 85.005 20.381 1.00 29.39 288 HIS A N 1
ATOM 2309 C CA . HIS A 1 288 ? -15.875 83.943 19.813 1.00 36.11 288 HIS A CA 1
ATOM 2310 C C . HIS A 1 288 ? -15.337 83.372 18.485 1.00 43.20 288 HIS A C 1
ATOM 2311 O O . HIS A 1 288 ? -15.096 84.087 17.507 1.00 48.23 288 HIS A O 1
ATOM 2319 N N . MET B 1 1 ? -1.924 76.575 87.261 1.00 22.28 1 MET B N 1
ATOM 2320 C CA . MET B 1 1 ? -1.280 77.093 86.027 1.00 17.12 1 MET B CA 1
ATOM 2321 C C . MET B 1 1 ? -0.563 75.913 85.402 1.00 15.82 1 MET B C 1
ATOM 2322 O O . MET B 1 1 ? 0.311 75.305 86.022 1.00 17.53 1 MET B O 1
ATOM 2327 N N . GLU B 1 2 ? -0.969 75.580 84.185 1.00 10.10 2 GLU B N 1
ATOM 2328 C CA . GLU B 1 2 ? -0.518 74.370 83.499 1.00 10.00 2 GLU B CA 1
ATOM 2329 C C . GLU B 1 2 ? 0.632 74.641 82.535 1.00 16.11 2 GLU B C 1
ATOM 2330 O O . GLU B 1 2 ? 0.541 75.523 81.681 1.00 17.13 2 GLU B O 1
ATOM 2336 N N . ILE B 1 3 ? 1.702 73.867 82.668 1.00 13.80 3 ILE B N 1
ATOM 2337 C CA . ILE B 1 3 ? 2.854 73.997 81.781 1.00 9.81 3 ILE B CA 1
ATOM 2338 C C . ILE B 1 3 ? 2.806 72.876 80.750 1.00 14.76 3 ILE B C 1
ATOM 2339 O O . ILE B 1 3 ? 3.080 71.734 81.058 1.00 14.49 3 ILE B O 1
ATOM 2344 N N . ILE B 1 4 ? 2.399 73.218 79.531 1.00 12.73 4 ILE B N 1
ATOM 2345 C CA . ILE B 1 4 ? 2.281 72.241 78.443 1.00 11.94 4 ILE B CA 1
ATOM 2346 C C . ILE B 1 4 ? 3.492 72.339 77.525 1.00 13.41 4 ILE B C 1
ATOM 2347 O O . ILE B 1 4 ? 3.897 73.431 77.158 1.00 13.69 4 ILE B O 1
ATOM 2352 N N . SER B 1 5 ? 4.099 71.196 77.198 1.00 13.07 5 SER B N 1
ATOM 2353 C CA . SER B 1 5 ? 5.222 71.179 76.275 1.00 12.68 5 SER B CA 1
ATOM 2354 C C . SER B 1 5 ? 4.791 70.732 74.882 1.00 12.09 5 SER B C 1
ATOM 2355 O O . SER B 1 5 ? 4.255 69.625 74.728 1.00 14.15 5 SER B O 1
ATOM 2358 N N . PRO B 1 6 ? 5.067 71.569 73.861 1.00 12.50 6 PRO B N 1
ATOM 2359 C CA . PRO B 1 6 ? 4.869 71.125 72.473 1.00 12.39 6 PRO B CA 1
ATOM 2360 C C . PRO B 1 6 ? 6.161 70.377 72.175 1.00 10.88 6 PRO B C 1
ATOM 2361 O O . PRO B 1 6 ? 7.178 70.971 71.805 1.00 17.60 6 PRO B O 1
ATOM 2365 N N . ILE B 1 7 ? 6.099 69.078 72.405 1.00 15.12 7 ILE B N 1
ATOM 2366 C CA . ILE B 1 7 ? 7.280 68.245 72.333 1.00 12.15 7 ILE B CA 1
ATOM 2367 C C . ILE B 1 7 ? 7.856 68.122 70.891 1.00 13.11 7 ILE B C 1
ATOM 2368 O O . ILE B 1 7 ? 7.113 68.027 69.911 1.00 16.01 7 ILE B O 1
ATOM 2373 N N . ILE B 1 8 ? 9.188 68.172 70.792 1.00 10.95 8 ILE B N 1
ATOM 2374 C CA . ILE B 1 8 ? 9.863 67.940 69.520 1.00 9.24 8 ILE B CA 1
ATOM 2375 C C . ILE B 1 8 ? 9.694 66.494 69.082 1.00 18.35 8 ILE B C 1
ATOM 2376 O O . ILE B 1 8 ? 9.433 65.623 69.903 1.00 17.12 8 ILE B O 1
ATOM 2381 N N . THR B 1 9 ? 9.802 66.264 67.771 1.00 13.50 9 THR B N 1
ATOM 2382 C CA . THR B 1 9 ? 9.793 64.913 67.191 1.00 10.17 9 THR B CA 1
ATOM 2383 C C . THR B 1 9 ? 11.254 64.578 66.853 1.00 11.24 9 THR B C 1
ATOM 2384 O O . THR B 1 9 ? 11.848 65.194 65.980 1.00 11.69 9 THR B O 1
ATOM 2388 N N . PRO B 1 10 ? 11.866 63.666 67.603 1.00 12.66 10 PRO B N 1
ATOM 2389 C CA . PRO B 1 10 ? 13.234 63.310 67.222 1.00 10.14 10 PRO B CA 1
ATOM 2390 C C . PRO B 1 10 ? 13.301 62.543 65.904 1.00 14.80 10 PRO B C 1
ATOM 2391 O O . PRO B 1 10 ? 12.519 61.633 65.697 1.00 14.01 10 PRO B O 1
ATOM 2395 N N . PHE B 1 11 ? 14.242 62.899 65.027 1.00 10.69 11 PHE B N 1
ATOM 2396 C CA . PHE B 1 11 ? 14.457 62.149 63.794 1.00 8.45 11 PHE B CA 1
ATOM 2397 C C . PHE B 1 11 ? 15.891 61.672 63.774 1.00 13.28 11 PHE B C 1
ATOM 2398 O O . PHE B 1 11 ? 16.759 62.259 64.417 1.00 12.81 11 PHE B O 1
ATOM 2406 N N . ASP B 1 12 ? 16.149 60.599 63.043 1.00 8.82 12 ASP B N 1
ATOM 2407 C CA . ASP B 1 12 ? 17.495 60.192 62.842 1.00 8.55 12 ASP B CA 1
ATOM 2408 C C . ASP B 1 12 ? 18.024 60.910 61.610 1.00 10.00 12 ASP B C 1
ATOM 2409 O O . ASP B 1 12 ? 17.355 61.755 61.016 1.00 11.82 12 ASP B O 1
ATOM 2414 N N . LYS B 1 13 ? 19.248 60.593 61.246 1.00 11.12 13 LYS B N 1
ATOM 2415 C CA . LYS B 1 13 ? 19.918 61.272 60.162 1.00 13.42 13 LYS B CA 1
ATOM 2416 C C . LYS B 1 13 ? 19.290 61.002 58.805 1.00 17.90 13 LYS B C 1
ATOM 2417 O O . LYS B 1 13 ? 19.470 61.796 57.883 1.00 20.67 13 LYS B O 1
ATOM 2423 N N . GLN B 1 14 ? 18.545 59.904 58.677 1.00 11.43 14 GLN B N 1
ATOM 2424 C CA . GLN B 1 14 ? 17.889 59.587 57.422 1.00 10.66 14 GLN B CA 1
ATOM 2425 C C . GLN B 1 14 ? 16.475 60.158 57.397 1.00 13.34 14 GLN B C 1
ATOM 2426 O O . GLN B 1 14 ? 15.727 59.958 56.446 1.00 18.75 14 GLN B O 1
ATOM 2432 N N . GLY B 1 15 ? 16.092 60.867 58.445 1.00 12.33 15 GLY B N 1
ATOM 2433 C CA . GLY B 1 15 ? 14.773 61.466 58.463 1.00 13.58 15 GLY B CA 1
ATOM 2434 C C . GLY B 1 15 ? 13.657 60.556 58.923 1.00 15.53 15 GLY B C 1
ATOM 2435 O O . GLY B 1 15 ? 12.490 60.804 58.613 1.00 10.21 15 GLY B O 1
ATOM 2436 N N . LYS B 1 16 ? 13.991 59.487 59.637 1.00 11.19 16 LYS B N 1
ATOM 2437 C CA . LYS B 1 16 ? 12.959 58.630 60.228 1.00 10.70 16 LYS B CA 1
ATOM 2438 C C . LYS B 1 16 ? 12.775 59.003 61.718 1.00 8.99 16 LYS B C 1
ATOM 2439 O O . LYS B 1 16 ? 13.735 59.228 62.437 1.00 11.92 16 LYS B O 1
ATOM 2445 N N . VAL B 1 17 ? 11.540 59.064 62.181 1.00 9.94 17 VAL B N 1
ATOM 2446 C CA . VAL B 1 17 ? 11.265 59.407 63.572 1.00 9.87 17 VAL B CA 1
ATOM 2447 C C . VAL B 1 17 ? 11.891 58.359 64.496 1.00 13.37 17 VAL B C 1
ATOM 2448 O O . VAL B 1 17 ? 11.897 57.171 64.196 1.00 11.69 17 VAL B O 1
ATOM 2452 N N . ASN B 1 18 ? 12.476 58.816 65.591 1.00 16.66 18 ASN B N 1
ATOM 2453 C CA . ASN B 1 18 ? 13.076 57.941 66.588 1.00 12.49 18 ASN B CA 1
ATOM 2454 C C . ASN B 1 18 ? 12.150 57.954 67.813 1.00 16.41 18 ASN B C 1
ATOM 2455 O O . ASN B 1 18 ? 12.238 58.852 68.652 1.00 11.52 18 ASN B O 1
ATOM 2460 N N . VAL B 1 19 ? 11.243 56.982 67.899 1.00 10.57 19 VAL B N 1
ATOM 2461 C CA . VAL B 1 19 ? 10.297 56.924 69.005 1.00 16.20 19 VAL B CA 1
ATOM 2462 C C . VAL B 1 19 ? 10.918 56.595 70.369 1.00 11.88 19 VAL B C 1
ATOM 2463 O O . VAL B 1 19 ? 10.363 56.954 71.413 1.00 11.68 19 VAL B O 1
ATOM 2467 N N . ASP B 1 20 ? 12.072 55.947 70.370 1.00 15.17 20 ASP B N 1
ATOM 2468 C CA . ASP B 1 20 ? 12.750 55.660 71.623 1.00 13.42 20 ASP B CA 1
ATOM 2469 C C . ASP B 1 20 ? 13.214 56.955 72.241 1.00 15.79 20 ASP B C 1
ATOM 2470 O O . ASP B 1 20 ? 13.007 57.176 73.425 1.00 14.36 20 ASP B O 1
ATOM 2475 N N . ALA B 1 21 ? 13.810 57.828 71.433 1.00 13.55 21 ALA B N 1
ATOM 2476 C CA . ALA B 1 21 ? 14.247 59.129 71.922 1.00 12.09 21 ALA B CA 1
ATOM 2477 C C . ALA B 1 21 ? 13.044 59.951 72.345 1.00 12.51 21 ALA B C 1
ATOM 2478 O O . ALA B 1 21 ? 13.119 60.692 73.316 1.00 11.35 21 ALA B O 1
ATOM 2480 N N . LEU B 1 22 ? 11.939 59.830 71.616 1.00 12.63 22 LEU B N 1
ATOM 2481 C CA . LEU B 1 22 ? 10.722 60.597 71.938 1.00 11.11 22 LEU B CA 1
ATOM 2482 C C . LEU B 1 22 ? 10.237 60.232 73.350 1.00 10.06 22 LEU B C 1
ATOM 2483 O O . LEU B 1 22 ? 9.947 61.108 74.136 1.00 13.76 22 LEU B O 1
ATOM 2488 N N . LYS B 1 23 ? 10.213 58.937 73.669 1.00 10.97 23 LYS B N 1
ATOM 2489 C CA . LYS B 1 23 ? 9.743 58.475 74.980 1.00 7.54 23 LYS B CA 1
ATOM 2490 C C . LYS B 1 23 ? 10.691 58.866 76.102 1.00 11.07 23 LYS B C 1
ATOM 2491 O O . LYS B 1 23 ? 10.254 59.199 77.191 1.00 11.64 23 LYS B O 1
ATOM 2497 N N . THR B 1 24 ? 11.993 58.776 75.848 1.00 13.21 24 THR B N 1
ATOM 2498 C CA . THR B 1 24 ? 12.995 59.181 76.829 1.00 10.52 24 THR B CA 1
ATOM 2499 C C . THR B 1 24 ? 12.833 60.655 77.199 1.00 8.09 24 THR B C 1
ATOM 2500 O O . THR B 1 24 ? 12.887 61.025 78.372 1.00 7.18 24 THR B O 1
ATOM 2504 N N . HIS B 1 25 ? 12.648 61.466 76.172 1.00 11.51 25 HIS B N 1
ATOM 2505 C CA . HIS B 1 25 ? 12.498 62.916 76.299 1.00 10.22 25 HIS B CA 1
ATOM 2506 C C . HIS B 1 25 ? 11.230 63.280 77.073 1.00 13.36 25 HIS B C 1
ATOM 2507 O O . HIS B 1 25 ? 11.265 64.080 78.012 1.00 12.77 25 HIS B O 1
ATOM 2514 N N . ALA B 1 26 ? 10.121 62.662 76.691 1.00 8.39 26 ALA B N 1
ATOM 2515 C CA . ALA B 1 26 ? 8.845 62.875 77.371 1.00 12.24 26 ALA B CA 1
ATOM 2516 C C . ALA B 1 26 ? 8.905 62.492 78.847 1.00 10.78 26 ALA B C 1
ATOM 2517 O O . ALA B 1 26 ? 8.396 63.221 79.688 1.00 12.87 26 ALA B O 1
ATOM 2519 N N . LYS B 1 27 ? 9.526 61.348 79.173 1.00 10.27 27 LYS B N 1
ATOM 2520 C CA . LYS B 1 27 ? 9.647 60.925 80.556 1.00 10.62 27 LYS B CA 1
ATOM 2521 C C . LYS B 1 27 ? 10.421 61.962 81.388 1.00 11.99 27 LYS B C 1
ATOM 2522 O O . LYS B 1 27 ? 10.047 62.265 82.524 1.00 11.20 27 LYS B O 1
ATOM 2528 N N . ASN B 1 28 ? 11.508 62.496 80.826 1.00 11.08 28 ASN B N 1
ATOM 2529 C CA . ASN B 1 28 ? 12.321 63.498 81.514 1.00 12.20 28 ASN B CA 1
ATOM 2530 C C . ASN B 1 28 ? 11.545 64.792 81.738 1.00 8.87 28 ASN B C 1
ATOM 2531 O O . ASN B 1 28 ? 11.610 65.394 82.815 1.00 11.06 28 ASN B O 1
ATOM 2536 N N . LEU B 1 29 ? 10.818 65.220 80.718 1.00 9.71 29 LEU B N 1
ATOM 2537 C CA . LEU B 1 29 ? 10.038 66.450 80.823 1.00 8.13 29 LEU B CA 1
ATOM 2538 C C . LEU B 1 29 ? 9.009 66.359 81.971 1.00 9.13 29 LEU B C 1
ATOM 2539 O O . LEU B 1 29 ? 8.841 67.294 82.764 1.00 11.67 29 LEU B O 1
ATOM 2544 N N . LEU B 1 30 ? 8.308 65.239 82.044 1.00 11.02 30 LEU B N 1
ATOM 2545 C CA . LEU B 1 30 ? 7.366 65.037 83.139 1.00 11.92 30 LEU B CA 1
ATOM 2546 C C . LEU B 1 30 ? 8.065 65.025 84.493 1.00 8.25 30 LEU B C 1
ATOM 2547 O O . LEU B 1 30 ? 7.560 65.593 85.469 1.00 12.96 30 LEU B O 1
ATOM 2552 N N . GLU B 1 31 ? 9.213 64.362 84.576 1.00 7.83 31 GLU B N 1
ATOM 2553 C CA . GLU B 1 31 ? 9.953 64.340 85.822 1.00 8.82 31 GLU B CA 1
ATOM 2554 C C . GLU B 1 31 ? 10.412 65.752 86.252 1.00 7.23 31 GLU B C 1
ATOM 2555 O O . GLU B 1 31 ? 10.484 66.053 87.442 1.00 7.02 31 GLU B O 1
ATOM 2561 N N . LYS B 1 32 ? 10.682 66.617 85.286 1.00 7.32 32 LYS B N 1
ATOM 2562 C CA . LYS B 1 32 ? 11.101 67.993 85.537 1.00 10.79 32 LYS B CA 1
ATOM 2563 C C . LYS B 1 32 ? 9.928 68.949 85.772 1.00 13.82 32 LYS B C 1
ATOM 2564 O O . LYS B 1 32 ? 10.141 70.147 85.972 1.00 14.24 32 LYS B O 1
ATOM 2570 N N . GLY B 1 33 ? 8.701 68.434 85.718 1.00 10.92 33 GLY B N 1
ATOM 2571 C CA . GLY B 1 33 ? 7.526 69.219 86.059 1.00 10.39 33 GLY B CA 1
ATOM 2572 C C . GLY B 1 33 ? 6.602 69.671 84.954 1.00 13.40 33 GLY B C 1
ATOM 2573 O O . GLY B 1 33 ? 5.721 70.486 85.207 1.00 14.92 33 GLY B O 1
ATOM 2574 N N . ILE B 1 34 ? 6.783 69.172 83.729 1.00 10.08 34 ILE B N 1
ATOM 2575 C CA . ILE B 1 34 ? 5.871 69.513 82.647 1.00 6.41 34 ILE B CA 1
ATOM 2576 C C . ILE B 1 34 ? 4.577 68.804 82.984 1.00 11.62 34 ILE B C 1
ATOM 2577 O O . ILE B 1 34 ? 4.609 67.666 83.392 1.00 9.87 34 ILE B O 1
ATOM 2582 N N . ASP B 1 35 ? 3.444 69.489 82.829 1.00 8.92 35 ASP B N 1
ATOM 2583 C CA . ASP B 1 35 ? 2.120 68.924 83.169 1.00 11.09 35 ASP B CA 1
ATOM 2584 C C . ASP B 1 35 ? 1.422 68.145 82.050 1.00 11.52 35 ASP B C 1
ATOM 2585 O O . ASP B 1 35 ? 0.678 67.204 82.317 1.00 10.28 35 ASP B O 1
ATOM 2590 N N . ALA B 1 36 ? 1.631 68.538 80.806 1.00 11.39 36 ALA B N 1
ATOM 2591 C CA . ALA B 1 36 ? 0.997 67.865 79.686 1.00 13.26 36 ALA B CA 1
ATOM 2592 C C . ALA B 1 36 ? 1.838 68.065 78.465 1.00 9.14 36 ALA B C 1
ATOM 2593 O O . ALA B 1 36 ? 2.657 68.979 78.411 1.00 11.79 36 ALA B O 1
ATOM 2595 N N . ILE B 1 37 ? 1.584 67.218 77.471 1.00 12.56 37 ILE B N 1
ATOM 2596 C CA . ILE B 1 37 ? 2.319 67.230 76.231 1.00 13.00 37 ILE B CA 1
ATOM 2597 C C . ILE B 1 37 ? 1.408 67.447 75.009 1.00 10.03 37 ILE B C 1
ATOM 2598 O O . ILE B 1 37 ? 0.435 66.739 74.827 1.00 9.55 37 ILE B O 1
ATOM 2603 N N . PHE B 1 38 ? 1.759 68.443 74.209 1.00 11.54 38 PHE B N 1
ATOM 2604 C CA . PHE B 1 38 ? 1.060 68.779 72.961 1.00 10.50 38 PHE B CA 1
ATOM 2605 C C . PHE B 1 38 ? 1.857 68.095 71.853 1.00 12.55 38 PHE B C 1
ATOM 2606 O O . PHE B 1 38 ? 3.054 68.367 71.653 1.00 10.42 38 PHE B O 1
ATOM 2614 N N . VAL B 1 39 ? 1.196 67.140 71.202 1.00 10.64 39 VAL B N 1
ATOM 2615 C CA . VAL B 1 39 ? 1.819 66.232 70.222 1.00 11.16 39 VAL B CA 1
ATOM 2616 C C . VAL B 1 39 ? 1.563 66.702 68.793 1.00 13.07 39 VAL B C 1
ATOM 2617 O O . VAL B 1 39 ? 0.437 66.913 68.416 1.00 12.17 39 VAL B O 1
ATOM 2621 N N . ASN B 1 40 ? 2.633 66.882 68.019 1.00 12.14 40 ASN B N 1
ATOM 2622 C CA . ASN B 1 40 ? 2.552 67.263 66.594 1.00 10.11 40 ASN B CA 1
ATOM 2623 C C . ASN B 1 40 ? 2.209 68.729 66.470 1.00 11.76 40 ASN B C 1
ATOM 2624 O O . ASN B 1 40 ? 1.568 69.151 65.509 1.00 13.93 40 ASN B O 1
ATOM 2629 N N . GLY B 1 41 ? 2.642 69.527 67.442 1.00 8.97 41 GLY B N 1
ATOM 2630 C CA . GLY B 1 41 ? 2.473 70.964 67.315 1.00 10.60 41 GLY B CA 1
ATOM 2631 C C . GLY B 1 41 ? 3.554 71.454 66.348 1.00 12.17 41 GLY B C 1
ATOM 2632 O O . GLY B 1 41 ? 4.292 70.658 65.783 1.00 13.66 41 GLY B O 1
ATOM 2633 N N . THR B 1 42 ? 3.651 72.757 66.135 1.00 12.45 42 THR B N 1
ATOM 2634 C CA . THR B 1 42 ? 4.704 73.319 65.280 1.00 12.12 42 THR B CA 1
ATOM 2635 C C . THR B 1 42 ? 6.108 72.884 65.704 1.00 13.44 42 THR B C 1
ATOM 2636 O O . THR B 1 42 ? 6.929 72.522 64.873 1.00 11.20 42 THR B O 1
ATOM 2640 N N . THR B 1 43 ? 6.372 72.887 67.013 1.00 11.20 43 THR B N 1
ATOM 2641 C CA . THR B 1 43 ? 7.696 72.544 67.533 1.00 10.30 43 THR B CA 1
ATOM 2642 C C . THR B 1 43 ? 7.986 71.064 67.250 1.00 7.95 43 THR B C 1
ATOM 2643 O O . THR B 1 43 ? 9.137 70.662 67.079 1.00 12.87 43 THR B O 1
ATOM 2647 N N . GLY B 1 44 ? 6.916 70.289 67.224 1.00 9.20 44 GLY B N 1
ATOM 2648 C CA . GLY B 1 44 ? 6.964 68.879 66.855 1.00 12.05 44 GLY B CA 1
ATOM 2649 C C . GLY B 1 44 ? 6.939 68.602 65.358 1.00 16.20 44 GLY B C 1
ATOM 2650 O O . GLY B 1 44 ? 6.854 67.432 64.943 1.00 13.08 44 GLY B O 1
ATOM 2651 N N . LEU B 1 45 ? 7.072 69.655 64.554 1.00 12.29 45 LEU B N 1
ATOM 2652 C CA . LEU B 1 45 ? 7.063 69.596 63.078 1.00 13.35 45 LEU B CA 1
ATOM 2653 C C . LEU B 1 45 ? 5.755 69.076 62.500 1.00 16.83 45 LEU B C 1
ATOM 2654 O O . LEU B 1 45 ? 5.724 68.501 61.420 1.00 15.03 45 LEU B O 1
ATOM 2659 N N . GLY B 1 46 ? 4.667 69.347 63.204 1.00 15.61 46 GLY B N 1
ATOM 2660 C CA . GLY B 1 46 ? 3.346 68.853 62.825 1.00 14.03 46 GLY B CA 1
ATOM 2661 C C . GLY B 1 46 ? 3.008 68.773 61.354 1.00 12.60 46 GLY B C 1
ATOM 2662 O O . GLY B 1 46 ? 2.789 67.681 60.831 1.00 15.38 46 GLY B O 1
ATOM 2663 N N . PRO B 1 47 ? 2.919 69.929 60.672 1.00 15.11 47 PRO B N 1
ATOM 2664 C CA . PRO B 1 47 ? 2.556 69.937 59.251 1.00 17.61 47 PRO B CA 1
ATOM 2665 C C . PRO B 1 47 ? 3.509 69.162 58.344 1.00 12.88 47 PRO B C 1
ATOM 2666 O O . PRO B 1 47 ? 3.125 68.823 57.220 1.00 15.14 47 PRO B O 1
ATOM 2670 N N . ALA B 1 48 ? 4.737 68.932 58.804 1.00 11.20 48 ALA B N 1
ATOM 2671 C CA . ALA B 1 48 ? 5.730 68.186 58.069 1.00 8.74 48 ALA B CA 1
ATOM 2672 C C . ALA B 1 48 ? 5.621 66.694 58.269 1.00 12.09 48 ALA B C 1
ATOM 2673 O O . ALA B 1 48 ? 6.264 65.946 57.546 1.00 10.72 48 ALA B O 1
ATOM 2675 N N . LEU B 1 49 ? 4.835 66.270 59.255 1.00 10.55 49 LEU B N 1
ATOM 2676 C CA . LEU B 1 49 ? 4.651 64.853 59.556 1.00 7.99 49 LEU B CA 1
ATOM 2677 C C . LEU B 1 49 ? 3.565 64.225 58.714 1.00 10.78 49 LEU B C 1
ATOM 2678 O O . LEU B 1 49 ? 2.530 64.827 58.508 1.00 12.72 49 LEU B O 1
ATOM 2683 N N . SER B 1 50 ? 3.782 62.997 58.249 1.00 8.67 50 SER B N 1
ATOM 2684 C CA . SER B 1 50 ? 2.728 62.308 57.537 1.00 8.53 50 SER B CA 1
ATOM 2685 C C . SER B 1 50 ? 1.665 61.909 58.541 1.00 13.92 50 SER B C 1
ATOM 2686 O O . SER B 1 50 ? 1.871 61.946 59.746 1.00 13.23 50 SER B O 1
ATOM 2689 N N . LYS B 1 51 ? 0.534 61.487 58.007 1.00 8.94 51 LYS B N 1
ATOM 2690 C CA . LYS B 1 51 ? -0.574 60.979 58.802 1.00 13.42 51 LYS B CA 1
ATOM 2691 C C . LYS B 1 51 ? -0.057 59.845 59.708 1.00 10.00 51 LYS B C 1
ATOM 2692 O O . LYS B 1 51 ? -0.327 59.816 60.911 1.00 11.16 51 LYS B O 1
ATOM 2698 N N . ASP B 1 52 ? 0.654 58.889 59.126 1.00 10.83 52 ASP B N 1
ATOM 2699 C CA . ASP B 1 52 ? 1.191 57.771 59.909 1.00 9.16 52 ASP B CA 1
ATOM 2700 C C . ASP B 1 52 ? 2.173 58.210 60.990 1.00 10.54 52 ASP B C 1
ATOM 2701 O O . ASP B 1 52 ? 2.187 57.651 62.073 1.00 11.34 52 ASP B O 1
ATOM 2706 N N . GLU B 1 53 ? 3.015 59.188 60.689 1.00 9.86 53 GLU B N 1
ATOM 2707 C CA . GLU B 1 53 ? 3.955 59.719 61.665 1.00 10.37 53 GLU B CA 1
ATOM 2708 C C . GLU B 1 53 ? 3.248 60.382 62.832 1.00 9.98 53 GLU B C 1
ATOM 2709 O O . GLU B 1 53 ? 3.671 60.229 63.984 1.00 9.34 53 GLU B O 1
ATOM 2715 N N . LYS B 1 54 ? 2.210 61.164 62.543 1.00 10.12 54 LYS B N 1
ATOM 2716 C CA . LYS B 1 54 ? 1.430 61.775 63.607 1.00 8.71 54 LYS B CA 1
ATOM 2717 C C . LYS B 1 54 ? 0.828 60.721 64.554 1.00 9.25 54 LYS B C 1
ATOM 2718 O O . LYS B 1 54 ? 0.850 60.864 65.783 1.00 12.74 54 LYS B O 1
ATOM 2724 N N . ARG B 1 55 ? 0.284 59.665 63.969 1.00 12.02 55 ARG B N 1
ATOM 2725 C CA . ARG B 1 55 ? -0.313 58.568 64.713 1.00 12.59 55 ARG B CA 1
ATOM 2726 C C . ARG B 1 55 ? 0.726 57.846 65.574 1.00 16.65 55 ARG B C 1
ATOM 2727 O O . ARG B 1 55 ? 0.482 57.561 66.752 1.00 12.26 55 ARG B O 1
ATOM 2735 N N . GLN B 1 56 ? 1.885 57.546 64.986 1.00 11.30 56 GLN B N 1
ATOM 2736 C CA . GLN B 1 56 ? 2.926 56.847 65.716 1.00 10.27 56 GLN B CA 1
ATOM 2737 C C . GLN B 1 56 ? 3.512 57.660 66.853 1.00 8.67 56 GLN B C 1
ATOM 2738 O O . GLN B 1 56 ? 3.956 57.112 67.834 1.00 8.95 56 GLN B O 1
ATOM 2744 N N . ASN B 1 57 ? 3.526 58.971 66.722 1.00 7.86 57 ASN B N 1
ATOM 2745 C CA . ASN B 1 57 ? 3.960 59.812 67.834 1.00 11.72 57 ASN B CA 1
ATOM 2746 C C . ASN B 1 57 ? 3.011 59.653 69.025 1.00 11.58 57 ASN B C 1
ATOM 2747 O O . ASN B 1 57 ? 3.449 59.557 70.182 1.00 12.40 57 ASN B O 1
ATOM 2752 N N . LEU B 1 58 ? 1.711 59.636 68.746 1.00 9.92 58 LEU B N 1
ATOM 2753 C CA . LEU B 1 58 ? 0.722 59.503 69.813 1.00 8.85 58 LEU B CA 1
ATOM 2754 C C . LEU B 1 58 ? 0.835 58.154 70.481 1.00 9.42 58 LEU B C 1
ATOM 2755 O O . LEU B 1 58 ? 0.758 58.052 71.720 1.00 10.28 58 LEU B O 1
ATOM 2760 N N . ASN B 1 59 ? 0.982 57.112 69.668 1.00 12.68 59 ASN B N 1
ATOM 2761 C CA . ASN B 1 59 ? 1.114 55.758 70.169 1.00 8.42 59 ASN B CA 1
ATOM 2762 C C . ASN B 1 59 ? 2.331 55.573 71.090 1.00 13.54 59 ASN B C 1
ATOM 2763 O O . ASN B 1 59 ? 2.260 54.900 72.109 1.00 9.14 59 ASN B O 1
ATOM 2768 N N . ALA B 1 60 ? 3.454 56.159 70.711 1.00 7.50 60 ALA B N 1
ATOM 2769 C 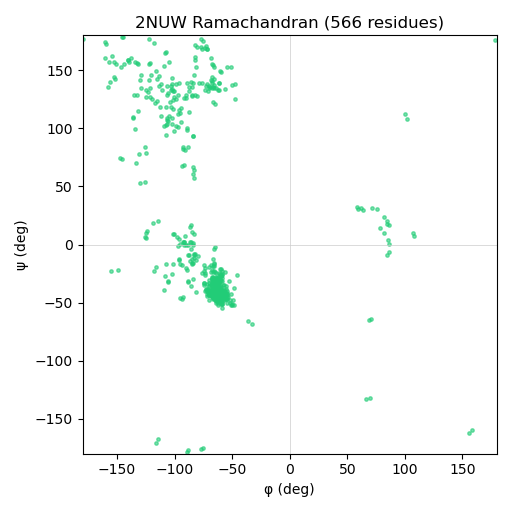CA . ALA B 1 60 ? 4.673 56.095 71.512 1.00 12.17 60 ALA B CA 1
ATOM 2770 C C . ALA B 1 60 ? 4.503 56.826 72.856 1.00 6.73 60 ALA B C 1
ATOM 2771 O O . ALA B 1 60 ? 4.878 56.316 73.920 1.00 9.52 60 ALA B O 1
ATOM 2773 N N . LEU B 1 61 ? 3.964 58.045 72.799 1.00 9.84 61 LEU B N 1
ATOM 2774 C CA . LEU B 1 61 ? 3.804 58.866 73.993 1.00 7.90 61 LEU B CA 1
ATOM 2775 C C . LEU B 1 61 ? 2.787 58.328 74.988 1.00 11.08 61 LEU B C 1
ATOM 2776 O O . LEU B 1 61 ? 2.927 58.513 76.200 1.00 9.12 61 LEU B O 1
ATOM 2781 N N . TYR B 1 62 ? 1.784 57.625 74.469 1.00 7.58 62 TYR B N 1
ATOM 2782 C CA . TYR B 1 62 ? 0.709 57.030 75.288 1.00 10.77 62 TYR B CA 1
ATOM 2783 C C . TYR B 1 62 ? 1.253 56.050 76.321 1.00 12.57 62 TYR B C 1
ATOM 2784 O O . TYR B 1 62 ? 0.629 55.830 77.368 1.00 10.82 62 TYR B O 1
ATOM 2793 N N . ASP B 1 63 ? 2.422 55.472 76.050 1.00 13.53 63 ASP B N 1
ATOM 2794 C CA . ASP B 1 63 ? 3.071 54.597 77.028 1.00 10.65 63 ASP B CA 1
ATOM 2795 C C . ASP B 1 63 ? 3.669 55.365 78.192 1.00 10.18 63 ASP B C 1
ATOM 2796 O O . ASP B 1 63 ? 3.923 54.793 79.235 1.00 12.54 63 ASP B O 1
ATOM 2801 N N . VAL B 1 64 ? 3.904 56.654 78.005 1.00 12.27 64 VAL B N 1
ATOM 2802 C CA . VAL B 1 64 ? 4.523 57.491 79.020 1.00 11.38 64 VAL B CA 1
ATOM 2803 C C . VAL B 1 64 ? 3.455 58.200 79.879 1.00 16.94 64 VAL B C 1
ATOM 2804 O O . VAL B 1 64 ? 3.531 58.206 81.105 1.00 13.35 64 VAL B O 1
ATOM 2808 N N . THR B 1 65 ? 2.456 58.781 79.221 1.00 13.26 65 THR B N 1
ATOM 2809 C CA . THR B 1 65 ? 1.377 59.507 79.908 1.00 9.32 65 THR B CA 1
ATOM 2810 C C . THR B 1 65 ? 0.134 59.571 79.018 1.00 15.01 65 THR B C 1
ATOM 2811 O O . THR B 1 65 ? 0.229 59.418 77.794 1.00 11.04 65 THR B O 1
ATOM 2815 N N . HIS B 1 66 ? -1.030 59.762 79.642 1.00 7.48 66 HIS B N 1
ATOM 2816 C CA . HIS B 1 66 ? -2.272 59.993 78.899 1.00 5.25 66 HIS B CA 1
ATOM 2817 C C . HIS B 1 66 ? -2.595 61.482 78.800 1.00 7.74 66 HIS B C 1
ATOM 2818 O O . HIS B 1 66 ? -3.545 61.855 78.136 1.00 10.06 66 HIS B O 1
ATOM 2825 N N . LYS B 1 67 ? -1.758 62.339 79.391 1.00 9.05 67 LYS B N 1
ATOM 2826 C CA . LYS B 1 67 ? -1.977 63.800 79.355 1.00 11.05 67 LYS B CA 1
ATOM 2827 C C . LYS B 1 67 ? -1.396 64.340 78.050 1.00 10.80 67 LYS B C 1
ATOM 2828 O O . LYS B 1 67 ? -0.417 65.098 78.024 1.00 8.97 67 LYS B O 1
ATOM 2834 N N . LEU B 1 68 ? -2.030 63.936 76.964 1.00 10.09 68 LEU B N 1
ATOM 2835 C CA . LEU B 1 68 ? -1.590 64.234 75.605 1.00 10.18 68 LEU B CA 1
ATOM 2836 C C . LEU B 1 68 ? -2.691 64.939 74.842 1.00 9.69 68 LEU B C 1
ATOM 2837 O O . LEU B 1 68 ? -3.837 64.519 74.877 1.00 8.78 68 LEU B O 1
ATOM 2842 N N . ILE B 1 69 ? -2.336 66.040 74.187 1.00 12.53 69 ILE B N 1
ATOM 2843 C CA . ILE B 1 69 ? -3.242 66.761 73.295 1.00 11.60 69 ILE B CA 1
ATOM 2844 C C . ILE B 1 69 ? -2.702 66.434 71.885 1.00 13.42 69 ILE B C 1
ATOM 2845 O O . ILE B 1 69 ? -1.558 66.753 71.554 1.00 9.92 69 ILE B O 1
ATOM 2850 N N . PHE B 1 70 ? -3.534 65.781 71.086 1.00 9.72 70 PHE B N 1
ATOM 2851 C CA . PHE B 1 70 ? -3.167 65.239 69.755 1.00 6.80 70 PHE B CA 1
ATOM 2852 C C . PHE B 1 70 ? -3.505 66.188 68.605 1.00 9.59 70 PHE B C 1
ATOM 2853 O O . PHE B 1 70 ? -4.671 66.374 68.289 1.00 9.11 70 PHE B O 1
ATOM 2861 N N . GLN B 1 71 ? -2.484 66.830 68.035 1.00 9.97 71 GLN B N 1
ATOM 2862 C CA . GLN B 1 71 ? -2.683 67.766 66.921 1.00 8.99 71 GLN B CA 1
ATOM 2863 C C . GLN B 1 71 ? -2.723 66.952 65.628 1.00 13.34 71 GLN B C 1
ATOM 2864 O O . GLN B 1 71 ? -1.846 66.102 65.385 1.00 12.97 71 GLN B O 1
ATOM 2870 N N . VAL B 1 72 ? -3.777 67.179 64.843 1.00 10.94 72 VAL B N 1
ATOM 2871 C CA . VAL B 1 72 ? -4.103 66.341 63.684 1.00 12.18 72 VAL B CA 1
ATOM 2872 C C . VAL B 1 72 ? -4.242 67.058 62.343 1.00 11.88 72 VAL B C 1
ATOM 2873 O O . VAL B 1 72 ? -4.573 66.420 61.342 1.00 10.69 72 VAL B O 1
ATOM 2877 N N . GLY B 1 73 ? -3.945 68.351 62.292 1.00 10.45 73 GLY B N 1
ATOM 2878 C CA . GLY B 1 73 ? -4.220 69.108 61.096 1.00 14.14 73 GLY B CA 1
ATOM 2879 C C . GLY B 1 73 ? -3.413 68.756 59.878 1.00 16.04 73 GLY B C 1
ATOM 2880 O O . GLY B 1 73 ? -2.213 68.432 59.964 1.00 13.52 73 GLY B O 1
ATOM 2881 N N . SER B 1 74 ? -4.069 68.841 58.728 1.00 11.98 74 SER B N 1
ATOM 2882 C CA . SER B 1 74 ? -3.390 68.683 57.437 1.00 12.00 74 SER B CA 1
ATOM 2883 C C . SER B 1 74 ? -4.287 69.304 56.390 1.00 12.42 74 SER B C 1
ATOM 2884 O O . SER B 1 74 ? -5.419 69.698 56.697 1.00 12.91 74 SER B O 1
ATOM 2887 N N . LEU B 1 75 ? -3.789 69.364 55.151 1.00 12.24 75 LEU B N 1
ATOM 2888 C CA . LEU B 1 75 ? -4.525 69.974 54.035 1.00 11.17 75 LEU B CA 1
ATOM 2889 C C . LEU B 1 75 ? -5.491 69.028 53.313 1.00 13.49 75 LEU B C 1
ATOM 2890 O O . LEU B 1 75 ? -5.957 69.317 52.221 1.00 11.61 75 LEU B O 1
ATOM 2895 N N . ASN B 1 76 ? -5.794 67.898 53.928 1.00 10.45 76 ASN B N 1
ATOM 2896 C CA . ASN B 1 76 ? -6.817 66.983 53.406 1.00 10.47 76 ASN B CA 1
ATOM 2897 C C . ASN B 1 76 ? -7.658 66.540 54.600 1.00 10.26 76 ASN B C 1
ATOM 2898 O O . ASN B 1 76 ? -7.220 65.750 55.430 1.00 10.92 76 ASN B O 1
ATOM 2903 N N . LEU B 1 77 ? -8.899 67.013 54.657 1.00 10.72 77 LEU B N 1
ATOM 2904 C CA . LEU B 1 77 ? -9.765 66.731 55.783 1.00 12.99 77 LEU B CA 1
ATOM 2905 C C . LEU B 1 77 ? -10.053 65.227 55.939 1.00 11.75 77 LEU B C 1
ATOM 2906 O O . LEU B 1 77 ? -10.275 64.763 57.042 1.00 9.52 77 LEU B O 1
ATOM 2911 N N . ASN B 1 78 ? -10.012 64.464 54.853 1.00 11.37 78 ASN B N 1
ATOM 2912 C CA . ASN B 1 78 ? -10.162 62.998 54.947 1.00 12.67 78 ASN B CA 1
ATOM 2913 C C . ASN B 1 78 ? -9.091 62.383 55.840 1.00 11.85 78 ASN B C 1
ATOM 2914 O O . ASN B 1 78 ? -9.364 61.459 56.608 1.00 12.02 78 ASN B O 1
ATOM 2919 N N . ASP B 1 79 ? -7.869 62.891 55.732 1.00 9.37 79 ASP B N 1
ATOM 2920 C CA . ASP B 1 79 ? -6.767 62.419 56.577 1.00 11.56 79 ASP B CA 1
ATOM 2921 C C . ASP B 1 79 ? -6.963 62.867 58.022 1.00 11.37 79 ASP B C 1
ATOM 2922 O O . ASP B 1 79 ? -6.768 62.102 58.936 1.00 11.74 79 ASP B O 1
ATOM 2927 N N . VAL B 1 80 ? -7.362 64.112 58.213 1.00 9.34 80 VAL B N 1
ATOM 2928 C CA . VAL B 1 80 ? -7.639 64.628 59.559 1.00 9.72 80 VAL B CA 1
ATOM 2929 C C . VAL B 1 80 ? -8.663 63.744 60.233 1.00 13.19 80 VAL B C 1
ATOM 2930 O O . VAL B 1 80 ? -8.491 63.311 61.378 1.00 11.48 80 VAL B O 1
ATOM 2934 N N . MET B 1 81 ? -9.718 63.447 59.492 1.00 10.46 81 MET B N 1
ATOM 2935 C CA . MET B 1 81 ? -10.811 62.621 60.023 1.00 8.41 81 MET B CA 1
ATOM 2936 C C . MET B 1 81 ? -10.411 61.184 60.397 1.00 10.59 81 MET B C 1
ATOM 2937 O O . MET B 1 81 ? -10.969 60.602 61.349 1.00 9.44 81 MET B O 1
ATOM 2942 N N A GLU B 1 82 ? -9.470 60.611 59.651 0.50 10.63 82 GLU B N 1
ATOM 2943 N N B GLU B 1 82 ? -9.470 60.605 59.654 0.50 8.85 82 GLU B N 1
ATOM 2944 C CA A GLU B 1 82 ? -8.953 59.280 59.964 0.50 10.16 82 GLU B CA 1
ATOM 2945 C CA B GLU B 1 82 ? -8.961 59.274 59.986 0.50 8.65 82 GLU B CA 1
ATOM 2946 C C A GLU B 1 82 ? -8.212 59.330 61.301 0.50 8.98 82 GLU B C 1
ATOM 2947 C C B GLU B 1 82 ? -8.221 59.334 61.317 0.50 8.15 82 GLU B C 1
ATOM 2948 O O A GLU B 1 82 ? -8.321 58.422 62.114 0.50 10.49 82 GLU B O 1
ATOM 2949 O O B GLU B 1 82 ? -8.341 58.440 62.144 0.50 9.50 82 GLU B O 1
ATOM 2960 N N . LEU B 1 83 ? -7.439 60.389 61.513 1.00 8.12 83 LEU B N 1
ATOM 2961 C CA . LEU B 1 83 ? -6.715 60.575 62.782 1.00 9.95 83 LEU B CA 1
ATOM 2962 C C . LEU B 1 83 ? -7.681 60.844 63.931 1.00 10.25 83 LEU B C 1
ATOM 2963 O O . LEU B 1 83 ? -7.462 60.390 65.048 1.00 9.11 83 LEU B O 1
ATOM 2968 N N . VAL B 1 84 ? -8.751 61.596 63.683 1.00 12.30 84 VAL B N 1
ATOM 2969 C CA . VAL B 1 84 ? -9.762 61.823 64.735 1.00 11.67 84 VAL B CA 1
ATOM 2970 C C . VAL B 1 84 ? -10.420 60.512 65.150 1.00 15.13 84 VAL B C 1
ATOM 2971 O O . VAL B 1 84 ? -10.605 60.244 66.333 1.00 12.61 84 VAL B O 1
ATOM 2975 N N . LYS B 1 85 ? -10.784 59.697 64.172 1.00 12.87 85 LYS B N 1
ATOM 2976 C CA . LYS B 1 85 ? -11.384 58.389 64.446 1.00 13.10 85 LYS B CA 1
ATOM 2977 C C . LYS B 1 85 ? -10.413 57.492 65.199 1.00 13.08 85 LYS B C 1
ATOM 2978 O O . LYS B 1 85 ? -10.809 56.778 66.109 1.00 12.62 85 LYS B O 1
ATOM 2984 N N . PHE B 1 86 ? -9.143 57.531 64.828 1.00 13.21 86 PHE B N 1
ATOM 2985 C CA . PHE B 1 86 ? -8.117 56.780 65.549 1.00 13.07 86 PHE B CA 1
ATOM 2986 C C . PHE B 1 86 ? -8.025 57.236 67.011 1.00 15.18 86 PHE B C 1
ATOM 2987 O O . PHE B 1 86 ? -7.969 56.420 67.923 1.00 13.13 86 PHE B O 1
ATOM 2995 N N . SER B 1 87 ? -8.014 58.551 67.224 1.00 11.63 87 SER B N 1
ATOM 2996 C CA . SER B 1 87 ? -7.851 59.085 68.557 1.00 11.08 87 SER B CA 1
ATOM 2997 C C . SER B 1 87 ? -9.078 58.853 69.457 1.00 16.06 87 SER B C 1
ATOM 2998 O O . SER B 1 87 ? -8.962 58.880 70.684 1.00 14.70 87 SER B O 1
ATOM 3001 N N . ASN B 1 88 ? -10.241 58.586 68.857 1.00 10.92 88 ASN B N 1
ATOM 3002 C CA . ASN B 1 88 ? -11.454 58.318 69.626 1.00 9.52 88 ASN B CA 1
ATOM 3003 C C . ASN B 1 88 ? -11.295 57.079 70.493 1.00 12.86 88 ASN B C 1
ATOM 3004 O O . ASN B 1 88 ? -11.995 56.915 71.492 1.00 17.39 88 ASN B O 1
ATOM 3009 N N . GLU B 1 89 ? -10.389 56.196 70.090 1.00 11.36 89 GLU B N 1
ATOM 3010 C CA . GLU B 1 89 ? -10.170 54.964 70.799 1.00 14.77 89 GLU B CA 1
ATOM 3011 C C . GLU B 1 89 ? -9.085 55.070 71.856 1.00 9.87 89 GLU B C 1
ATOM 3012 O O . GLU B 1 89 ? -8.795 54.088 72.512 1.00 15.28 89 GLU B O 1
ATOM 3018 N N . MET B 1 90 ? -8.508 56.248 72.048 1.00 11.20 90 MET B N 1
ATOM 3019 C CA . MET B 1 90 ? -7.402 56.425 72.974 1.00 17.57 90 MET B CA 1
ATOM 3020 C C . MET B 1 90 ? -7.854 57.294 74.119 1.00 13.66 90 MET B C 1
ATOM 3021 O O . MET B 1 90 ? -8.596 58.248 73.934 1.00 10.95 90 MET B O 1
ATOM 3026 N N . ASP B 1 91 ? -7.340 57.001 75.295 1.00 13.16 91 ASP B N 1
ATOM 3027 C CA . ASP B 1 91 ? -7.668 57.756 76.473 1.00 9.99 91 ASP B CA 1
ATOM 3028 C C . ASP B 1 91 ? -6.712 58.941 76.614 1.00 13.07 91 ASP B C 1
ATOM 3029 O O . ASP B 1 91 ? -5.717 58.857 77.324 1.00 14.61 91 ASP B O 1
ATOM 3034 N N . ILE B 1 92 ? -7.010 60.043 75.934 1.00 10.82 92 ILE B N 1
ATOM 3035 C CA . ILE B 1 92 ? -6.133 61.212 75.952 1.00 8.49 92 ILE B CA 1
ATOM 3036 C C . ILE B 1 92 ? -6.817 62.490 76.446 1.00 9.12 92 ILE B C 1
ATOM 3037 O O . ILE B 1 92 ? -7.993 62.501 76.753 1.00 12.35 92 ILE B O 1
ATOM 3042 N N . LEU B 1 93 ? -6.059 63.573 76.544 1.00 8.72 93 LEU B N 1
ATOM 3043 C CA . LEU B 1 93 ? -6.600 64.826 77.031 1.00 7.46 93 LEU B CA 1
ATOM 3044 C C . LEU B 1 93 ? -7.542 65.481 76.004 1.00 8.79 93 LEU B C 1
ATOM 3045 O O . LEU B 1 93 ? -8.622 65.974 76.342 1.00 12.09 93 LEU B O 1
ATOM 3050 N N . GLY B 1 94 ? -7.151 65.474 74.740 1.00 9.45 94 GLY B N 1
ATOM 3051 C CA . GLY B 1 94 ? -7.979 66.061 73.720 1.00 13.50 94 GLY B CA 1
ATOM 3052 C C . GLY B 1 94 ? -7.355 65.995 72.339 1.00 13.82 94 GLY B C 1
ATOM 3053 O O . GLY B 1 94 ? -6.215 65.549 72.169 1.00 9.21 94 GLY B O 1
ATOM 3054 N N . VAL B 1 95 ? -8.119 66.451 71.352 1.00 11.16 95 VAL B N 1
ATOM 3055 C CA . VAL B 1 95 ? -7.664 66.481 69.968 1.00 7.56 95 VAL B CA 1
ATOM 3056 C C . VAL B 1 95 ? -7.598 67.966 69.586 1.00 10.31 95 VAL B C 1
ATOM 3057 O O . VAL B 1 95 ? -8.423 68.768 70.036 1.00 10.59 95 VAL B O 1
ATOM 3061 N N . SER B 1 96 ? -6.589 68.328 68.792 1.00 10.06 96 SER B N 1
ATOM 3062 C CA . SER B 1 96 ? -6.388 69.714 68.386 1.00 8.24 96 SER B CA 1
ATOM 3063 C C . SER B 1 96 ? -6.085 69.869 66.899 1.00 10.16 96 SER B C 1
ATOM 3064 O O . SER B 1 96 ? -5.630 68.929 66.239 1.00 11.70 96 SER B O 1
ATOM 3067 N N . SER B 1 97 ? -6.345 71.063 66.366 1.00 10.47 97 SER B N 1
ATOM 3068 C CA . SER B 1 97 ? -5.890 71.378 65.008 1.00 10.59 97 SER B CA 1
ATOM 3069 C C . SER B 1 97 ? -5.659 72.853 64.843 1.00 8.33 97 SER B C 1
ATOM 3070 O O . SER B 1 97 ? -6.395 73.660 65.433 1.00 8.76 97 SER B O 1
ATOM 3073 N N . HIS B 1 98 ? -4.611 73.189 64.082 1.00 12.04 98 HIS B N 1
ATOM 3074 C CA . HIS B 1 98 ? -4.410 74.567 63.628 1.00 7.99 98 HIS B CA 1
ATOM 3075 C C . HIS B 1 98 ? -5.340 74.722 62.428 1.00 14.46 98 HIS B C 1
ATOM 3076 O O . HIS B 1 98 ? -5.941 73.762 61.966 1.00 10.09 98 HIS B O 1
ATOM 3083 N N . SER B 1 99 ? -5.509 75.940 61.949 1.00 10.90 99 SER B N 1
ATOM 3084 C CA . SER B 1 99 ? -6.407 76.177 60.837 1.00 9.59 99 SER B CA 1
ATOM 3085 C C . SER B 1 99 ? -5.843 75.681 59.515 1.00 11.36 99 SER B C 1
ATOM 3086 O O . SER B 1 99 ? -4.671 75.264 59.422 1.00 10.97 99 SER B O 1
ATOM 3089 N N . PRO B 1 100 ? -6.689 75.657 58.477 1.00 13.16 100 PRO B N 1
ATOM 3090 C CA . PRO B 1 100 ? -6.117 75.469 57.153 1.00 10.99 100 PRO B CA 1
ATOM 3091 C C . PRO B 1 100 ? -5.050 76.539 56.946 1.00 13.70 100 PRO B C 1
ATOM 3092 O O . PRO B 1 100 ? -5.129 77.624 57.536 1.00 10.93 100 PRO B O 1
ATOM 3096 N N . TYR B 1 101 ? -4.075 76.236 56.109 1.00 13.55 101 TYR B N 1
ATOM 3097 C CA . TYR B 1 101 ? -2.903 77.066 55.936 1.00 11.42 101 TYR B CA 1
ATOM 3098 C C . TYR B 1 101 ? -2.432 77.043 54.475 1.00 11.37 101 TYR B C 1
ATOM 3099 O O . TYR B 1 101 ? -3.037 76.367 53.658 1.00 10.31 101 TYR B O 1
ATOM 3116 N N . TYR B 1 102 ? -1.371 77.792 54.166 1.00 9.42 102 TYR B N 1
ATOM 3117 C CA . TYR B 1 102 ? -0.819 77.940 52.806 1.00 7.06 102 TYR B CA 1
ATOM 3118 C C . TYR B 1 102 ? -1.683 78.742 51.874 1.00 7.13 102 TYR B C 1
ATOM 3119 O O . TYR B 1 102 ? -1.321 79.842 51.479 1.00 11.06 102 TYR B O 1
ATOM 3128 N N . PHE B 1 103 ? -2.876 78.235 51.575 1.00 8.69 103 PHE B N 1
ATOM 3129 C CA . PHE B 1 103 ? -3.769 78.873 50.622 1.00 7.11 103 PHE B CA 1
ATOM 3130 C C . PHE B 1 103 ? -4.243 80.205 51.168 1.00 14.99 103 PHE B C 1
ATOM 3131 O O . PHE B 1 103 ? -4.771 80.266 52.280 1.00 13.10 103 PHE B O 1
ATOM 3139 N N . PRO B 1 104 ? -3.991 81.280 50.415 1.00 10.63 104 PRO B N 1
ATOM 3140 C CA . PRO B 1 104 ? -4.448 82.603 50.809 1.00 13.15 104 PRO B CA 1
ATOM 3141 C C . PRO B 1 104 ? -5.907 82.863 50.431 1.00 13.25 104 PRO B C 1
ATOM 3142 O O . PRO B 1 104 ? -6.497 82.219 49.545 1.00 17.01 104 PRO B O 1
ATOM 3146 N N . ARG B 1 105 ? -6.485 83.813 51.121 1.00 2.97 105 ARG B N 1
ATOM 3147 C CA . ARG B 1 105 ? -7.809 84.257 50.784 1.00 2.00 105 ARG B CA 1
ATOM 3148 C C . ARG B 1 105 ? -8.903 83.210 50.811 1.00 7.53 105 ARG B C 1
ATOM 3149 O O . ARG B 1 105 ? -9.843 83.297 50.023 1.00 3.52 105 ARG B O 1
ATOM 3157 N N . LEU B 1 106 ? -8.803 82.224 51.688 1.00 8.11 106 LEU B N 1
ATOM 3158 C CA . LEU B 1 106 ? -9.920 81.297 51.834 1.00 9.32 106 LEU B CA 1
ATOM 3159 C C . LEU B 1 106 ? -10.999 82.030 52.627 1.00 9.76 106 LEU B C 1
ATOM 3160 O O . LEU B 1 106 ? -10.694 82.786 53.545 1.00 9.04 106 LEU B O 1
ATOM 3165 N N . PRO B 1 107 ? -12.253 81.865 52.228 1.00 8.47 107 PRO B N 1
ATOM 3166 C CA . PRO B 1 107 ? -13.352 82.472 52.983 1.00 7.89 107 PRO B CA 1
ATOM 3167 C C . PRO B 1 107 ? -13.390 81.971 54.431 1.00 10.10 107 PRO B C 1
ATOM 3168 O O . PRO B 1 107 ? -13.079 80.824 54.690 1.00 8.02 107 PRO B O 1
ATOM 3172 N N . GLU B 1 108 ? -13.831 82.821 55.352 1.00 6.59 108 GLU B N 1
ATOM 3173 C CA . GLU B 1 108 ? -13.895 82.473 56.774 1.00 4.71 108 GLU B CA 1
ATOM 3174 C C . GLU B 1 108 ? -14.750 81.226 56.998 1.00 6.11 108 GLU B C 1
ATOM 3175 O O . GLU B 1 108 ? -14.447 80.406 57.855 1.00 7.75 108 GLU B O 1
ATOM 3181 N N . LYS B 1 109 ? -15.791 81.064 56.207 1.00 6.91 109 LYS B N 1
ATOM 3182 C CA . LYS B 1 109 ? -16.665 79.901 56.352 1.00 6.53 109 LYS B CA 1
ATOM 3183 C C . LYS B 1 109 ? -15.967 78.575 56.149 1.00 7.94 109 LYS B C 1
ATOM 3184 O O . LYS B 1 109 ? -16.458 77.548 56.629 1.00 6.53 109 LYS B O 1
ATOM 3190 N N . PHE B 1 110 ? -14.876 78.573 55.390 1.00 11.51 110 PHE B N 1
ATOM 3191 C CA . PHE B 1 110 ? -14.096 77.364 55.165 1.00 9.19 110 PHE B CA 1
ATOM 3192 C C . PHE B 1 110 ? -13.457 76.921 56.483 1.00 5.50 110 PHE B C 1
ATOM 3193 O O . PHE B 1 110 ? -13.370 75.722 56.791 1.00 4.93 110 PHE B O 1
ATOM 3201 N N . LEU B 1 111 ? -12.958 77.893 57.236 1.00 10.55 111 LEU B N 1
ATOM 3202 C CA . LEU B 1 111 ? -12.357 77.627 58.530 1.00 11.29 111 LEU B CA 1
ATOM 3203 C C . LEU B 1 111 ? -13.401 77.070 59.500 1.00 11.75 111 LEU B C 1
ATOM 3204 O O . LEU B 1 111 ? -13.140 76.124 60.233 1.00 14.23 111 LEU B O 1
ATOM 3209 N N . ALA B 1 112 ? -14.592 77.651 59.486 1.00 13.11 112 ALA B N 1
ATOM 3210 C CA . ALA B 1 112 ? -15.679 77.192 60.359 1.00 12.67 112 ALA B CA 1
ATOM 3211 C C . ALA B 1 112 ? -16.094 75.758 60.026 1.00 10.69 112 ALA B C 1
ATOM 3212 O O . ALA B 1 112 ? -16.301 74.935 60.920 1.00 17.17 112 ALA B O 1
ATOM 3214 N N . LYS B 1 113 ? -16.216 75.469 58.736 1.00 10.52 113 LYS B N 1
ATOM 3215 C CA . LYS B 1 113 ? -16.657 74.147 58.262 1.00 9.98 113 LYS B CA 1
ATOM 3216 C C . LYS B 1 113 ? -15.629 73.071 58.560 1.00 13.40 113 LYS B C 1
ATOM 3217 O O . LYS B 1 113 ? -15.975 71.926 58.813 1.00 11.56 113 LYS B O 1
ATOM 3223 N N . TYR B 1 114 ? -14.365 73.459 58.525 1.00 12.10 114 TYR B N 1
ATOM 3224 C CA . TYR B 1 114 ? -13.253 72.573 58.842 1.00 7.95 114 TYR B CA 1
ATOM 3225 C C . TYR B 1 114 ? -13.358 72.092 60.298 1.00 11.97 114 TYR B C 1
ATOM 3226 O O . TYR B 1 114 ? -13.327 70.906 60.579 1.00 12.23 114 TYR B O 1
ATOM 3235 N N . TYR B 1 115 ? -13.501 73.023 61.226 1.00 9.68 115 TYR B N 1
ATOM 3236 C CA . TYR B 1 115 ? -13.566 72.663 62.644 1.00 11.20 115 TYR B CA 1
ATOM 3237 C C . TYR B 1 115 ? -14.849 71.965 62.986 1.00 10.04 115 TYR B C 1
ATOM 3238 O O . TYR B 1 115 ? -14.898 71.120 63.890 1.00 11.98 115 TYR B O 1
ATOM 3247 N N . GLU B 1 116 ? -15.897 72.322 62.258 1.00 11.50 116 GLU B N 1
ATOM 3248 C CA . GLU B 1 116 ? -17.200 71.739 62.462 1.00 12.77 116 GLU B CA 1
ATOM 3249 C C . GLU B 1 116 ? -17.185 70.234 62.184 1.00 13.28 116 GLU B C 1
ATOM 3250 O O . GLU B 1 116 ? -17.862 69.450 62.868 1.00 10.03 116 GLU B O 1
ATOM 3256 N N . GLU B 1 117 ? -16.460 69.841 61.145 1.00 8.77 117 GLU B N 1
ATOM 3257 C CA . GLU B 1 117 ? -16.331 68.439 60.777 1.00 14.77 117 GLU B CA 1
ATOM 3258 C C . GLU B 1 117 ? -15.502 67.689 61.833 1.00 3.70 117 GLU B C 1
ATOM 3259 O O . GLU B 1 117 ? -15.834 66.573 62.206 1.00 13.04 117 GLU B O 1
ATOM 3265 N N . ILE B 1 118 ? -14.451 68.311 62.350 1.00 8.12 118 ILE B N 1
ATOM 3266 C CA . ILE B 1 118 ? -13.693 67.669 63.429 1.00 11.47 118 ILE B CA 1
ATOM 3267 C C . ILE B 1 118 ? -14.609 67.443 64.646 1.00 17.05 118 ILE B C 1
ATOM 3268 O O . ILE B 1 118 ? -14.639 66.360 65.227 1.00 12.74 118 ILE B O 1
ATOM 3273 N N . ALA B 1 119 ? -15.393 68.458 65.004 1.00 16.02 119 ALA B N 1
ATOM 3274 C CA . ALA B 1 119 ? -16.306 68.352 66.146 1.00 14.30 119 ALA B CA 1
ATOM 3275 C C . ALA B 1 119 ? -17.453 67.363 65.932 1.00 14.71 119 ALA B C 1
ATOM 3276 O O . ALA B 1 119 ? -17.966 66.805 66.891 1.00 16.73 119 ALA B O 1
ATOM 3278 N N . ARG B 1 120 ? -17.872 67.144 64.690 1.00 11.75 120 ARG B N 1
ATOM 3279 C CA . ARG B 1 120 ? -18.964 66.228 64.431 1.00 10.32 120 ARG B CA 1
ATOM 3280 C C . ARG B 1 120 ? -18.572 64.805 64.799 1.00 14.14 120 ARG B C 1
ATOM 3281 O O . ARG B 1 120 ? -19.391 64.034 65.280 1.00 15.55 120 ARG B O 1
ATOM 3289 N N . ILE B 1 121 ? -17.323 64.465 64.556 1.00 13.85 121 ILE B N 1
ATOM 3290 C CA . ILE B 1 121 ? -16.842 63.109 64.739 1.00 11.31 121 ILE B CA 1
ATOM 3291 C C . ILE B 1 121 ? -16.026 62.823 65.998 1.00 15.96 121 ILE B C 1
ATOM 3292 O O . ILE B 1 121 ? -16.001 61.688 66.465 1.00 14.50 121 ILE B O 1
ATOM 3297 N N . SER B 1 122 ? -15.374 63.826 66.555 1.00 13.78 122 SER B N 1
ATOM 3298 C CA . SER B 1 122 ? -14.534 63.603 67.723 1.00 7.76 122 SER B CA 1
ATOM 3299 C C . SER B 1 122 ? -15.305 63.280 68.999 1.00 13.89 122 SER B C 1
ATOM 3300 O O . SER B 1 122 ? -16.306 63.906 69.296 1.00 12.41 122 SER B O 1
ATOM 3303 N N . SER B 1 123 ? -14.841 62.272 69.738 1.00 12.56 123 SER B N 1
ATOM 3304 C CA . SER B 1 123 ? -15.407 61.958 71.037 1.00 10.05 123 SER B CA 1
ATOM 3305 C C . SER B 1 123 ? -14.536 62.590 72.162 1.00 11.87 123 SER B C 1
ATOM 3306 O O . SER B 1 123 ? -14.771 62.366 73.346 1.00 16.70 123 SER B O 1
ATOM 3309 N N . HIS B 1 124 ? -13.547 63.385 71.789 1.00 12.19 124 HIS B N 1
ATOM 3310 C CA . HIS B 1 124 ? -12.659 64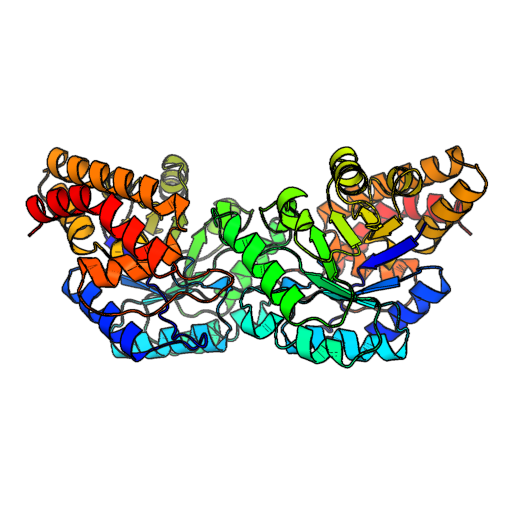.029 72.752 1.00 9.85 124 HIS B CA 1
ATOM 3311 C C . HIS B 1 124 ? -12.921 65.507 72.833 1.00 16.11 124 HIS B C 1
ATOM 3312 O O . HIS B 1 124 ? -13.575 66.068 71.963 1.00 17.94 124 HIS B O 1
ATOM 3319 N N . SER B 1 125 ? -12.387 66.117 73.893 1.00 15.95 125 SER B N 1
ATOM 3320 C CA . SER B 1 125 ? -12.419 67.561 74.081 1.00 15.47 125 SER B CA 1
ATOM 3321 C C . SER B 1 125 ? -11.652 68.211 72.933 1.00 12.27 125 SER B C 1
ATOM 3322 O O . SER B 1 125 ? -10.529 67.805 72.622 1.00 13.70 125 SER B O 1
ATOM 3325 N N . LEU B 1 126 ? -12.252 69.243 72.346 1.00 12.68 126 LEU B N 1
ATOM 3326 C CA . LEU B 1 126 ? -11.669 69.958 71.231 1.00 13.93 126 LEU B CA 1
ATOM 3327 C C . LEU B 1 126 ? -10.810 71.122 71.709 1.00 12.24 126 LEU B C 1
ATOM 3328 O O . LEU B 1 126 ? -11.263 71.957 72.493 1.00 11.11 126 LEU B O 1
ATOM 3333 N N . TYR B 1 127 ? -9.576 71.133 71.241 1.00 13.69 127 TYR B N 1
ATOM 3334 C CA . TYR B 1 127 ? -8.622 72.193 71.474 1.00 11.67 127 TYR B CA 1
ATOM 3335 C C . TYR B 1 127 ? -8.373 72.883 70.143 1.00 14.32 127 TYR B C 1
ATOM 3336 O O . TYR B 1 127 ? -8.238 72.224 69.113 1.00 18.00 127 TYR B O 1
ATOM 3345 N N . ILE B 1 128 ? -8.309 74.213 70.168 1.00 11.89 128 ILE B N 1
ATOM 3346 C CA . ILE B 1 128 ? -8.016 74.983 68.968 1.00 8.93 128 ILE B CA 1
ATOM 3347 C C . ILE B 1 128 ? -6.566 75.422 69.065 1.00 16.55 128 ILE B C 1
ATOM 3348 O O . ILE B 1 128 ? -6.156 75.899 70.112 1.00 14.03 128 ILE B O 1
ATOM 3353 N N . TYR B 1 129 ? -5.806 75.252 67.987 1.00 13.97 129 TYR B N 1
ATOM 3354 C CA . TYR B 1 129 ? -4.437 75.738 67.922 1.00 11.62 129 TYR B CA 1
ATOM 3355 C C . TYR B 1 129 ? -4.442 76.964 67.027 1.00 14.65 129 TYR B C 1
ATOM 3356 O O . TYR B 1 129 ? -4.547 76.847 65.810 1.00 12.44 129 TYR B O 1
ATOM 3365 N N . ASN B 1 130 ? -4.315 78.143 67.627 1.00 11.45 130 ASN B N 1
ATOM 3366 C CA . ASN B 1 130 ? -4.359 79.383 66.882 1.00 13.67 130 ASN B CA 1
ATOM 3367 C C . ASN B 1 130 ? -2.947 79.919 66.730 1.00 14.03 130 ASN B C 1
ATOM 3368 O O . ASN B 1 130 ? -2.297 80.177 67.720 1.00 11.98 130 ASN B O 1
ATOM 3373 N N . TYR B 1 131 ? -2.484 80.030 65.489 1.00 12.80 131 TYR B N 1
ATOM 3374 C CA . TYR B 1 131 ? -1.111 80.482 65.204 1.00 13.92 131 TYR B CA 1
ATOM 3375 C C . TYR B 1 131 ? -1.106 81.265 63.891 1.00 11.62 131 TYR B C 1
ATOM 3376 O O . TYR B 1 131 ? -0.645 80.770 62.853 1.00 11.84 131 TYR B O 1
ATOM 3385 N N . PRO B 1 132 ? -1.617 82.492 63.925 1.00 13.11 132 PRO B N 1
ATOM 3386 C CA . PRO B 1 132 ? -1.730 83.232 62.688 1.00 14.40 132 PRO B CA 1
ATOM 3387 C C . PRO B 1 132 ? -0.416 83.474 61.929 1.00 15.04 132 PRO B C 1
ATOM 3388 O O . PRO B 1 132 ? -0.431 83.540 60.692 1.00 12.06 132 PRO B O 1
ATOM 3392 N N . ALA B 1 133 ? 0.709 83.603 62.635 1.00 13.79 133 ALA B N 1
ATOM 3393 C CA . ALA B 1 133 ? 1.977 83.844 61.959 1.00 14.87 133 ALA B CA 1
ATOM 3394 C C . ALA B 1 133 ? 2.371 82.667 61.071 1.00 13.97 133 ALA B C 1
ATOM 3395 O O . ALA B 1 133 ? 3.140 82.844 60.141 1.00 14.62 133 ALA B O 1
ATOM 3397 N N . ALA B 1 134 ? 1.867 81.471 61.380 1.00 9.99 134 ALA B N 1
ATOM 3398 C CA . ALA B 1 134 ? 2.145 80.256 60.614 1.00 12.59 134 ALA B CA 1
ATOM 3399 C C . ALA B 1 134 ? 1.072 79.952 59.571 1.00 11.91 134 ALA B C 1
ATOM 3400 O O . ALA B 1 134 ? 1.395 79.702 58.406 1.00 11.51 134 ALA B O 1
ATOM 3402 N N . THR B 1 135 ? -0.207 80.035 59.940 1.00 13.43 135 THR B N 1
ATOM 3403 C CA . THR B 1 135 ? -1.272 79.643 59.005 1.00 11.48 135 THR B CA 1
ATOM 3404 C C . THR B 1 135 ? -1.794 80.758 58.102 1.00 11.54 135 THR B C 1
ATOM 3405 O O . THR B 1 135 ? -2.424 80.478 57.083 1.00 11.85 135 THR B O 1
ATOM 3409 N N . GLY B 1 136 ? -1.592 82.003 58.516 1.00 13.00 136 GLY B N 1
ATOM 3410 C CA . GLY B 1 136 ? -2.101 83.146 57.801 1.00 13.31 136 GLY B CA 1
ATOM 3411 C C . GLY B 1 136 ? -3.526 83.500 58.160 1.00 12.83 136 GLY B C 1
ATOM 3412 O O . GLY B 1 136 ? -4.095 84.408 57.557 1.00 13.11 136 GLY B O 1
ATOM 3413 N N . TYR B 1 137 ? -4.110 82.788 59.125 1.00 10.27 137 TYR B N 1
ATOM 3414 C CA . TYR B 1 137 ? -5.471 83.045 59.567 1.00 9.01 137 TYR B CA 1
ATOM 3415 C C . TYR B 1 137 ? -5.550 83.191 61.071 1.00 11.72 137 TYR B C 1
ATOM 3416 O O . TYR B 1 137 ? -4.835 82.537 61.789 1.00 13.20 137 TYR B O 1
ATOM 3425 N N . ASP B 1 138 ? -6.440 84.056 61.532 1.00 9.36 138 ASP B N 1
ATOM 3426 C CA . ASP B 1 138 ? -6.714 84.180 62.962 1.00 10.89 138 ASP B CA 1
ATOM 3427 C C . ASP B 1 138 ? -8.115 83.631 63.163 1.00 17.24 138 ASP B C 1
ATOM 3428 O O . ASP B 1 138 ? -9.008 83.953 62.411 1.00 21.47 138 ASP B O 1
ATOM 3433 N N . ILE B 1 139 ? -8.307 82.786 64.160 1.00 16.03 139 ILE B N 1
ATOM 3434 C CA . ILE B 1 139 ? -9.617 82.192 64.387 1.00 17.05 139 ILE B CA 1
ATOM 3435 C C . ILE B 1 139 ? -10.298 83.053 65.438 1.00 19.31 139 ILE B C 1
ATOM 3436 O O . ILE B 1 139 ? -9.863 83.116 66.595 1.00 22.42 139 ILE B O 1
ATOM 3441 N N . PRO B 1 140 ? -11.359 83.738 65.040 1.00 16.57 140 PRO B N 1
ATOM 3442 C CA . PRO B 1 140 ? -12.028 84.607 65.979 1.00 22.72 140 PRO B CA 1
ATOM 3443 C C . PRO B 1 140 ? -12.992 83.853 66.888 1.00 22.05 140 PRO B C 1
ATOM 3444 O O . PRO B 1 140 ? -13.495 82.792 66.505 1.00 16.98 140 PRO B O 1
ATOM 3448 N N . PRO B 1 141 ? -13.231 84.388 68.099 1.00 22.95 141 PRO B N 1
ATOM 3449 C CA . PRO B 1 141 ? -14.215 83.767 68.987 1.00 24.12 141 PRO B CA 1
ATOM 3450 C C . PRO B 1 141 ? -15.595 83.542 68.330 1.00 22.44 141 PRO B C 1
ATOM 3451 O O . PRO B 1 141 ? -16.259 82.581 68.664 1.00 22.42 141 PRO B O 1
ATOM 3455 N N . SER B 1 142 ? -16.008 84.401 67.400 1.00 25.35 142 SER B N 1
ATOM 3456 C CA . SER B 1 142 ? -17.309 84.244 66.750 1.00 22.60 142 SER B CA 1
ATOM 3457 C C . SER B 1 142 ? -17.485 82.872 66.097 1.00 29.81 142 SER B C 1
ATOM 3458 O O . SER B 1 142 ? -18.572 82.298 66.136 1.00 29.84 142 SER B O 1
ATOM 3461 N N . ILE B 1 143 ? -16.420 82.347 65.496 1.00 28.30 143 ILE B N 1
ATOM 3462 C CA . ILE B 1 143 ? -16.450 81.008 64.900 1.00 23.02 143 ILE B CA 1
ATOM 3463 C C . ILE B 1 143 ? -16.494 79.958 66.016 1.00 20.22 143 ILE B C 1
ATOM 3464 O O . ILE B 1 143 ? -17.178 78.953 65.925 1.00 17.13 143 ILE B O 1
ATOM 3469 N N . LEU B 1 144 ? -15.760 80.211 67.084 1.00 14.43 144 LEU B N 1
ATOM 3470 C CA . LEU B 1 144 ? -15.648 79.245 68.177 1.00 19.59 144 LEU B CA 1
ATOM 3471 C C . LEU B 1 144 ? -16.881 79.104 69.073 1.00 23.39 144 LEU B C 1
ATOM 3472 O O . LEU B 1 144 ? -17.091 78.044 69.670 1.00 19.05 144 LEU B O 1
ATOM 3477 N N . LYS B 1 145 ? -17.714 80.144 69.136 1.00 21.00 145 LYS B N 1
ATOM 3478 C CA . LYS B 1 145 ? -18.912 80.120 69.969 1.00 25.43 145 LYS B CA 1
ATOM 3479 C C . LYS B 1 145 ? -19.872 78.990 69.621 1.00 25.09 145 LYS B C 1
ATOM 3480 O O . LYS B 1 145 ? -20.592 78.500 70.488 1.00 26.26 145 LYS B O 1
ATOM 3486 N N . SER B 1 146 ? -19.879 78.572 68.361 1.00 24.65 146 SER B N 1
ATOM 3487 C CA . SER B 1 146 ? -20.757 77.492 67.916 1.00 27.12 146 SER B CA 1
ATOM 3488 C C . SER B 1 146 ? -20.111 76.097 68.002 1.00 25.89 146 SER B C 1
ATOM 3489 O O . SER B 1 146 ? -20.748 75.108 67.669 1.00 30.39 146 SER B O 1
ATOM 3492 N N . LEU B 1 147 ? -18.855 76.028 68.445 1.00 21.32 147 LEU B N 1
ATOM 3493 C CA . LEU B 1 147 ? -18.124 74.759 68.588 1.00 17.13 147 LEU B CA 1
ATOM 3494 C C . LEU B 1 147 ? -17.931 74.394 70.064 1.00 18.76 147 LEU B C 1
ATOM 3495 O O . LEU B 1 147 ? -17.877 75.278 70.918 1.00 17.61 147 LEU B O 1
ATOM 3500 N N . PRO B 1 148 ? -17.801 73.091 70.371 1.00 20.10 148 PRO B N 1
ATOM 3501 C CA . PRO B 1 148 ? -17.627 72.615 71.748 1.00 14.11 148 PRO B CA 1
ATOM 3502 C C . PRO B 1 148 ? -16.171 72.704 72.187 1.00 16.36 148 PRO B C 1
ATOM 3503 O O . PRO B 1 148 ? -15.560 71.727 72.577 1.00 20.56 148 PRO B O 1
ATOM 3507 N N . VAL B 1 149 ? -15.631 73.899 72.124 1.00 15.13 149 VAL B N 1
ATOM 3508 C CA . VAL B 1 149 ? -14.232 74.113 72.465 1.00 14.98 149 VAL B CA 1
ATOM 3509 C C . VAL B 1 149 ? -13.985 73.975 73.964 1.00 14.80 149 VAL B C 1
ATOM 3510 O O . VAL B 1 149 ? -14.707 74.541 74.773 1.00 15.78 149 VAL B O 1
ATOM 3514 N N . LYS B 1 150 ? -12.955 73.222 74.317 1.00 12.30 150 LYS B N 1
ATOM 3515 C CA . LYS B 1 150 ? -12.559 73.073 75.704 1.00 12.25 150 LYS B CA 1
ATOM 3516 C C . LYS B 1 150 ? -11.280 73.847 76.033 1.00 13.74 150 LYS B C 1
ATOM 3517 O O . LYS B 1 150 ? -11.126 74.344 77.138 1.00 15.22 150 LYS B O 1
ATOM 3523 N N . GLY B 1 151 ? -10.382 73.956 75.059 1.00 12.45 151 GLY B N 1
ATOM 3524 C CA . GLY B 1 151 ? -9.134 74.680 75.228 1.00 12.35 151 GLY B CA 1
ATOM 3525 C C . GLY B 1 151 ? -8.652 75.376 73.975 1.00 15.21 151 GLY B C 1
ATOM 3526 O O . GLY B 1 151 ? -8.971 74.963 72.861 1.00 15.22 151 GLY B O 1
ATOM 3527 N N . ILE B 1 152 ? -7.892 76.459 74.157 1.00 15.78 152 ILE B N 1
ATOM 3528 C CA . ILE B 1 152 ? -7.308 77.174 73.037 1.00 13.02 152 ILE B CA 1
ATOM 3529 C C . ILE B 1 152 ? -5.866 77.427 73.344 1.00 13.01 152 ILE B C 1
ATOM 3530 O O . ILE B 1 152 ? -5.539 77.959 74.424 1.00 14.59 152 ILE B O 1
ATOM 3535 N N . LYS B 1 153 ? -5.013 77.049 72.383 1.00 13.53 153 LYS B N 1
ATOM 3536 C CA . LYS B 1 153 ? -3.566 77.331 72.430 1.00 15.31 153 LYS B CA 1
ATOM 3537 C C . LYS B 1 153 ? -3.312 78.467 71.444 1.00 13.89 153 LYS B C 1
ATOM 3538 O O . LYS B 1 153 ? -3.445 78.273 70.236 1.00 16.94 153 LYS B O 1
ATOM 3544 N N . ASP B 1 154 ? -2.975 79.657 71.964 1.00 15.89 154 ASP B N 1
ATOM 3545 C CA . ASP B 1 154 ? -2.804 80.862 71.166 1.00 13.65 154 ASP B CA 1
ATOM 3546 C C . ASP B 1 154 ? -1.342 81.285 71.080 1.00 15.06 154 ASP B C 1
ATOM 3547 O O . ASP B 1 154 ? -0.809 81.794 72.031 1.00 15.63 154 ASP B O 1
ATOM 3552 N N . THR B 1 155 ? -0.684 80.996 69.963 1.00 15.13 155 THR B N 1
ATOM 3553 C CA . THR B 1 155 ? 0.699 81.454 69.750 1.00 15.41 155 THR B CA 1
ATOM 3554 C C . THR B 1 155 ? 0.546 82.801 69.091 1.00 21.15 155 THR B C 1
ATOM 3555 O O . THR B 1 155 ? 0.326 82.910 67.879 1.00 21.06 155 THR B O 1
ATOM 3559 N N . ASN B 1 156 ? 0.657 83.828 69.929 1.00 19.17 156 ASN B N 1
ATOM 3560 C CA . ASN B 1 156 ? 0.373 85.187 69.557 1.00 17.87 156 ASN B CA 1
ATOM 3561 C C . ASN B 1 156 ? 1.153 86.073 70.507 1.00 17.22 156 ASN B C 1
ATOM 3562 O O . ASN B 1 156 ? 1.252 85.772 71.693 1.00 16.81 156 ASN B O 1
ATOM 3567 N N . GLN B 1 157 ? 1.726 87.149 69.983 1.00 14.12 157 GLN B N 1
ATOM 3568 C CA . GLN B 1 157 ? 2.476 88.100 70.802 1.00 16.82 157 GLN B CA 1
ATOM 3569 C C . GLN B 1 157 ? 1.616 89.144 71.498 1.00 18.63 157 GLN B C 1
ATOM 3570 O O . GLN B 1 157 ? 2.124 89.904 72.305 1.00 19.95 157 GLN B O 1
ATOM 3576 N N . ASP B 1 158 ? 0.328 89.188 71.172 1.00 18.57 158 ASP B N 1
ATOM 3577 C CA . ASP B 1 158 ? -0.604 90.125 71.794 1.00 18.05 158 ASP B CA 1
ATOM 3578 C C . ASP B 1 158 ? -1.362 89.386 72.902 1.00 20.79 158 ASP B C 1
ATOM 3579 O O . ASP B 1 158 ? -2.293 88.595 72.655 1.00 15.05 158 ASP B O 1
ATOM 3584 N N . LEU B 1 159 ? -0.956 89.618 74.145 1.00 19.28 159 LEU B N 1
ATOM 3585 C CA . LEU B 1 159 ? -1.618 88.971 75.281 1.00 14.06 159 LEU B CA 1
ATOM 3586 C C . LEU B 1 159 ? -3.085 89.319 75.392 1.00 14.79 159 LEU B C 1
ATOM 3587 O O . LEU B 1 159 ? -3.856 88.522 75.885 1.00 16.02 159 LEU B O 1
ATOM 3592 N N . ALA B 1 160 ? -3.478 90.512 74.966 1.00 12.78 160 ALA B N 1
ATOM 3593 C CA . ALA B 1 160 ? -4.893 90.887 75.023 1.00 13.76 160 ALA B CA 1
ATOM 3594 C C . ALA B 1 160 ? -5.735 89.984 74.101 1.00 12.34 160 ALA B C 1
ATOM 3595 O O . ALA B 1 160 ? -6.915 89.758 74.373 1.00 13.52 160 ALA B O 1
ATOM 3597 N N . HIS B 1 161 ? -5.129 89.461 73.029 1.00 12.92 161 HIS B N 1
ATOM 3598 C CA . HIS B 1 161 ? -5.819 88.554 72.105 1.00 14.34 161 HIS B CA 1
ATOM 3599 C C . HIS B 1 161 ? -6.125 87.231 72.812 1.00 15.63 161 HIS B C 1
ATOM 3600 O O . HIS B 1 161 ? -7.215 86.648 72.672 1.00 13.02 161 HIS B O 1
ATOM 3607 N N . SER B 1 162 ? -5.164 86.754 73.600 1.00 13.39 162 SER B N 1
ATOM 3608 C CA . SER B 1 162 ? -5.364 85.534 74.360 1.00 13.71 162 SER B CA 1
ATOM 3609 C C . SER B 1 162 ? -6.414 85.734 75.447 1.00 13.02 162 SER B C 1
ATOM 3610 O O . SER B 1 162 ? -7.281 84.884 75.660 1.00 16.09 162 SER B O 1
ATOM 3613 N N . LEU B 1 163 ? -6.334 86.861 76.139 1.00 14.12 163 LEU B N 1
ATOM 3614 C CA . LEU B 1 163 ? -7.293 87.185 77.192 1.00 13.00 163 LEU B CA 1
ATOM 3615 C C . LEU B 1 163 ? -8.719 87.329 76.614 1.00 21.92 163 LEU B C 1
ATOM 3616 O O . LEU B 1 163 ? -9.693 86.950 77.261 1.00 21.61 163 LEU B O 1
ATOM 3621 N N . GLU B 1 164 ? -8.843 87.835 75.391 1.00 17.01 164 GLU B N 1
ATOM 3622 C CA . GLU B 1 164 ? -10.160 87.998 74.752 1.00 21.39 164 GLU B CA 1
ATOM 3623 C C . GLU B 1 164 ? -10.891 86.666 74.586 1.00 20.73 164 GLU B C 1
ATOM 3624 O O . GLU B 1 164 ? -12.119 86.605 74.661 1.00 18.05 164 GLU B O 1
ATOM 3630 N N . TYR B 1 165 ? -10.153 85.595 74.320 1.00 16.83 165 TYR B N 1
ATOM 3631 C CA . TYR B 1 165 ? -10.778 84.274 74.221 1.00 16.52 165 TYR B CA 1
ATOM 3632 C C . TYR B 1 165 ? -11.418 83.887 75.564 1.00 17.07 165 TYR B C 1
ATOM 3633 O O . TYR B 1 165 ? -12.522 83.359 75.611 1.00 23.11 165 TYR B O 1
ATOM 3642 N N . LYS B 1 166 ? -10.702 84.149 76.654 1.00 21.27 166 LYS B N 1
ATOM 3643 C CA . LYS B 1 166 ? -11.179 83.854 78.000 1.00 20.02 166 LYS B CA 1
ATOM 3644 C C . LYS B 1 166 ? -12.490 84.549 78.272 1.00 24.68 166 LYS B C 1
ATOM 3645 O O . LYS B 1 166 ? -13.433 83.969 78.801 1.00 27.92 166 LYS B O 1
ATOM 3651 N N . LEU B 1 167 ? -12.527 85.820 77.910 1.00 23.40 167 LEU B N 1
ATOM 3652 C CA . LEU B 1 167 ? -13.671 86.661 78.140 1.00 21.35 167 LEU B CA 1
ATOM 3653 C C . LEU B 1 167 ? -14.887 86.251 77.314 1.00 20.55 167 LEU B C 1
ATOM 3654 O O . LEU B 1 167 ? -15.996 86.169 77.831 1.00 21.49 167 LEU B O 1
ATOM 3659 N N . ASN B 1 168 ? -14.672 85.960 76.043 1.00 14.07 168 ASN B N 1
ATOM 3660 C CA . ASN B 1 168 ? -15.767 85.627 75.133 1.00 17.24 168 ASN B CA 1
ATOM 3661 C C . ASN B 1 168 ? -16.243 84.181 75.112 1.00 19.54 168 ASN B C 1
ATOM 3662 O O . ASN B 1 168 ? -17.337 83.914 74.629 1.00 16.39 168 ASN B O 1
ATOM 3667 N N . LEU B 1 169 ? -15.447 83.263 75.640 1.00 14.57 169 LEU B N 1
ATOM 3668 C CA . LEU B 1 169 ? -15.796 81.838 75.631 1.00 17.85 169 LEU B CA 1
ATOM 3669 C C . LEU B 1 169 ? -15.732 81.300 77.062 1.00 13.71 169 LEU B C 1
ATOM 3670 O O . LEU B 1 169 ? -14.733 80.719 77.476 1.00 17.67 169 LEU B O 1
ATOM 3675 N N . PRO B 1 170 ? -16.805 81.480 77.816 1.00 21.34 170 PRO B N 1
ATOM 3676 C CA . PRO B 1 170 ? -16.805 81.082 79.211 1.00 24.28 170 PRO B CA 1
ATOM 3677 C C . PRO B 1 170 ? -16.464 79.612 79.423 1.00 22.66 170 PRO B C 1
ATOM 3678 O O . PRO B 1 170 ? -16.971 78.746 78.709 1.00 22.30 170 PRO B O 1
ATOM 3682 N N . GLY B 1 171 ? -15.584 79.350 80.383 1.00 19.63 171 GLY B N 1
ATOM 3683 C CA . GLY B 1 171 ? -15.212 77.990 80.729 1.00 14.45 171 GLY B CA 1
ATOM 3684 C C . GLY B 1 171 ? -14.126 77.390 79.865 1.00 13.08 171 GLY B C 1
ATOM 3685 O O . GLY B 1 171 ? -13.643 76.306 80.151 1.00 20.48 171 GLY B O 1
ATOM 3686 N N . VAL B 1 172 ? -13.751 78.068 78.789 1.00 13.56 172 VAL B N 1
ATOM 3687 C CA . VAL B 1 172 ? -12.692 77.557 77.936 1.00 12.04 172 VAL B CA 1
ATOM 3688 C C . VAL B 1 172 ? -11.340 77.867 78.582 1.00 16.15 172 VAL B C 1
ATOM 3689 O O . VAL B 1 172 ? -11.156 78.931 79.151 1.00 16.93 172 VAL B O 1
ATOM 3693 N N . LYS B 1 173 ? -10.424 76.907 78.524 1.00 11.45 173 LYS B N 1
ATOM 3694 C CA . LYS B 1 173 ? -9.087 77.090 79.039 1.00 13.47 173 LYS B CA 1
ATOM 3695 C C . LYS B 1 173 ? -8.237 77.705 77.937 1.00 15.99 173 LYS B C 1
ATOM 3696 O O . LYS B 1 173 ? -8.299 77.274 76.793 1.00 14.23 173 LYS B O 1
ATOM 3702 N N . VAL B 1 174 ? -7.441 78.708 78.277 1.00 13.12 174 VAL B N 1
ATOM 3703 C CA . VAL B 1 174 ? -6.618 79.385 77.293 1.00 14.39 174 VAL B CA 1
ATOM 3704 C C . VAL B 1 174 ? -5.156 79.374 77.717 1.00 10.63 174 VAL B C 1
ATOM 3705 O O . VAL B 1 174 ? -4.838 79.664 78.873 1.00 14.16 174 VAL B O 1
ATOM 3709 N N . TYR B 1 175 ? -4.289 79.027 76.769 1.00 11.56 175 TYR B N 1
ATOM 3710 C CA . TYR B 1 175 ? -2.856 78.913 77.008 1.00 12.91 175 TYR B CA 1
ATOM 3711 C C . TYR B 1 175 ? -2.143 79.705 75.935 1.00 15.83 175 TYR B C 1
ATOM 3712 O O . TYR B 1 175 ? -2.522 79.619 74.762 1.00 19.00 175 TYR B O 1
ATOM 3721 N N . ASN B 1 176 ? -1.147 80.503 76.317 1.00 14.88 176 ASN B N 1
ATOM 3722 C CA . ASN B 1 176 ? -0.370 81.240 75.319 1.00 13.63 176 ASN B CA 1
ATOM 3723 C C . ASN B 1 176 ? 0.906 80.476 74.963 1.00 16.76 176 ASN B C 1
ATOM 3724 O O . ASN B 1 176 ? 1.558 79.874 75.829 1.00 15.07 176 ASN B O 1
ATOM 3729 N N . GLY B 1 177 ? 1.232 80.473 73.673 1.00 14.69 177 GLY B N 1
ATOM 3730 C CA . GLY B 1 177 ? 2.366 79.732 73.164 1.00 13.08 177 GLY B CA 1
ATOM 3731 C C . GLY B 1 177 ? 3.673 80.485 72.990 1.00 12.84 177 GLY B C 1
ATOM 3732 O O . GLY B 1 177 ? 4.689 79.890 72.608 1.00 22.28 177 GLY B O 1
ATOM 3733 N N . SER B 1 178 ? 3.709 81.768 73.320 1.00 15.78 178 SER B N 1
ATOM 3734 C CA . SER B 1 178 ? 4.958 82.540 73.177 1.00 13.27 178 SER B CA 1
ATOM 3735 C C . SER B 1 178 ? 5.960 82.354 74.320 1.00 18.95 178 SER B C 1
ATOM 3736 O O . SER B 1 178 ? 5.625 82.544 75.485 1.00 16.20 178 SER B O 1
ATOM 3739 N N . ASN B 1 179 ? 7.202 82.023 73.980 1.00 13.25 179 ASN B N 1
ATOM 3740 C CA . ASN B 1 179 ? 8.242 81.864 74.991 1.00 15.60 179 ASN B CA 1
ATOM 3741 C C . ASN B 1 179 ? 8.573 83.191 75.661 1.00 13.41 179 ASN B C 1
ATOM 3742 O O . ASN B 1 179 ? 8.951 83.222 76.827 1.00 15.54 179 ASN B O 1
ATOM 3747 N N . THR B 1 180 ? 8.384 84.286 74.939 1.00 15.79 180 THR B N 1
ATOM 3748 C CA . THR B 1 180 ? 8.749 85.580 75.471 1.00 10.48 180 THR B CA 1
ATOM 3749 C C . THR B 1 180 ? 7.671 86.257 76.350 1.00 11.24 180 THR B C 1
ATOM 3750 O O . THR B 1 180 ? 7.874 87.350 76.842 1.00 14.85 180 THR B O 1
ATOM 3754 N N . LEU B 1 181 ? 6.546 85.569 76.557 1.00 11.53 181 LEU B N 1
ATOM 3755 C CA . LEU B 1 181 ? 5.430 86.094 77.359 1.00 17.61 181 LEU B CA 1
ATOM 3756 C C . LEU B 1 181 ? 5.026 85.161 78.506 1.00 14.23 181 LEU B C 1
ATOM 3757 O O . LEU B 1 181 ? 4.047 85.417 79.203 1.00 15.32 181 LEU B O 1
ATOM 3762 N N . ILE B 1 182 ? 5.829 84.141 78.765 1.00 16.71 182 ILE B N 1
ATOM 3763 C CA . ILE B 1 182 ? 5.496 83.132 79.777 1.00 13.49 182 ILE B CA 1
ATOM 3764 C C . ILE B 1 182 ? 5.080 83.701 81.136 1.00 13.08 182 ILE B C 1
ATOM 3765 O O . ILE B 1 182 ? 4.039 83.297 81.688 1.00 13.84 182 ILE B O 1
ATOM 3770 N N . TYR B 1 183 ? 5.905 84.594 81.680 1.00 15.04 183 TYR B N 1
ATOM 3771 C CA . TYR B 1 183 ? 5.641 85.268 82.958 1.00 13.15 183 TYR B CA 1
ATOM 3772 C C . TYR B 1 183 ? 4.236 85.846 82.996 1.00 15.11 183 TYR B C 1
ATOM 3773 O O . TYR B 1 183 ? 3.494 85.663 83.949 1.00 16.51 183 TYR B O 1
ATOM 3782 N N . TYR B 1 184 ? 3.880 86.547 81.932 1.00 15.49 184 TYR B N 1
ATOM 3783 C CA . TYR B 1 184 ? 2.577 87.174 81.819 1.00 14.92 184 TYR B CA 1
ATOM 3784 C C . TYR B 1 184 ? 1.423 86.187 81.699 1.00 15.02 184 TYR B C 1
ATOM 3785 O O . TYR B 1 184 ? 0.363 86.384 82.296 1.00 14.27 184 TYR B O 1
ATOM 3794 N N . SER B 1 185 ? 1.636 85.116 80.954 1.00 16.18 185 SER B N 1
ATOM 3795 C CA . SER B 1 185 ? 0.633 84.071 80.782 1.00 11.65 185 SER B CA 1
ATOM 3796 C C . SER B 1 185 ? 0.348 83.371 82.121 1.00 17.74 185 SER B C 1
ATOM 3797 O O . SER B 1 185 ? -0.793 83.056 82.447 1.00 16.18 185 SER B O 1
ATOM 3800 N N . LEU B 1 186 ? 1.403 83.127 82.891 1.00 14.22 186 LEU B N 1
ATOM 3801 C CA . LEU B 1 186 ? 1.297 82.507 84.207 1.00 15.90 186 LEU B CA 1
ATOM 3802 C C . LEU B 1 186 ? 0.601 83.419 85.221 1.00 16.93 186 LEU B C 1
ATOM 3803 O O . LEU B 1 186 ? 0.189 82.976 86.277 1.00 18.06 186 LEU B O 1
ATOM 3808 N N . LEU B 1 187 ? 0.510 84.707 84.927 1.00 13.77 187 LEU B N 1
ATOM 3809 C CA . LEU B 1 187 ? -0.197 85.654 85.784 1.00 14.36 187 LEU B CA 1
ATOM 3810 C C . LEU B 1 187 ? -1.601 86.014 85.284 1.00 13.71 187 LEU B C 1
ATOM 3811 O O . LEU B 1 187 ? -2.255 86.872 85.870 1.00 15.54 187 LEU B O 1
ATOM 3816 N N . SER B 1 188 ? -2.108 85.324 84.265 1.00 15.08 188 SER B N 1
ATOM 3817 C CA . SER B 1 188 ? -3.402 85.698 83.701 1.00 13.41 188 SER B CA 1
ATOM 3818 C C . SER B 1 188 ? -4.217 84.645 82.970 1.00 16.34 188 SER B C 1
ATOM 3819 O O . SER B 1 188 ? -5.435 84.778 82.889 1.00 17.64 188 SER B O 1
ATOM 3822 N N . LEU B 1 189 ? -3.571 83.600 82.464 1.00 14.39 189 LEU B N 1
ATOM 3823 C CA . LEU B 1 189 ? -4.249 82.613 81.646 1.00 10.95 189 LEU B CA 1
ATOM 3824 C C . LEU B 1 189 ? -4.263 81.279 82.385 1.00 15.70 189 LEU B C 1
ATOM 3825 O O . LEU B 1 189 ? -3.992 81.238 83.572 1.00 13.81 189 LEU B O 1
ATOM 3830 N N . ASP B 1 190 ? -4.605 80.206 81.692 1.00 10.34 190 ASP B N 1
ATOM 3831 C CA . ASP B 1 190 ? -4.648 78.890 82.284 1.00 11.68 190 ASP B CA 1
ATOM 3832 C C . ASP B 1 190 ? -3.332 78.185 82.219 1.00 13.20 190 ASP B C 1
ATOM 3833 O O . ASP B 1 190 ? -3.165 77.128 82.848 1.00 12.67 190 ASP B O 1
ATOM 3838 N N . GLY B 1 191 ? -2.397 78.771 81.489 1.00 12.70 191 GLY B N 1
ATOM 3839 C CA . GLY B 1 191 ? -1.063 78.203 81.384 1.00 12.17 191 GLY B CA 1
ATOM 3840 C C . GLY B 1 191 ? -0.353 78.620 80.121 1.00 15.12 191 GLY B C 1
ATOM 3841 O O . GLY B 1 191 ? -0.747 79.606 79.460 1.00 13.39 191 GLY B O 1
ATOM 3842 N N . VAL B 1 192 ? 0.695 77.851 79.788 1.00 15.06 192 VAL B N 1
ATOM 3843 C CA . VAL B 1 192 ? 1.507 78.087 78.607 1.00 14.36 192 VAL B CA 1
ATOM 3844 C C . VAL B 1 192 ? 1.747 76.816 77.810 1.00 15.48 192 VAL B C 1
ATOM 3845 O O . VAL B 1 192 ? 1.665 75.721 78.348 1.00 14.53 192 VAL B O 1
ATOM 3849 N N . VAL B 1 193 ? 2.037 76.984 76.524 1.00 17.70 193 VAL B N 1
ATOM 3850 C CA . VAL B 1 193 ? 2.423 75.881 75.645 1.00 13.44 193 VAL B CA 1
ATOM 3851 C C . VAL B 1 193 ? 3.642 76.418 74.888 1.00 19.83 193 VAL B C 1
ATOM 3852 O O . VAL B 1 193 ? 3.596 76.672 73.696 1.00 21.97 193 VAL B O 1
ATOM 3856 N N . ALA B 1 194 ? 4.742 76.561 75.603 1.00 17.76 194 ALA B N 1
ATOM 3857 C CA . ALA B 1 194 ? 5.949 77.213 75.095 1.00 16.13 194 ALA B CA 1
ATOM 3858 C C . ALA B 1 194 ? 7.049 76.221 74.679 1.00 17.94 194 ALA B C 1
ATOM 3859 O O . ALA B 1 194 ? 7.381 75.319 75.428 1.00 16.78 194 ALA B O 1
ATOM 3861 N N . SER B 1 195 ? 7.642 76.428 73.502 1.00 13.94 195 SER B N 1
ATOM 3862 C CA . SER B 1 195 ? 8.619 75.490 72.964 1.00 13.55 195 SER B CA 1
ATOM 3863 C C . SER B 1 195 ? 9.862 75.273 73.820 1.00 14.35 195 SER B C 1
ATOM 3864 O O . SER B 1 195 ? 10.446 74.170 73.818 1.00 16.07 195 SER B O 1
ATOM 3867 N N . PHE B 1 196 ? 10.254 76.298 74.570 1.00 13.85 196 PHE B N 1
ATOM 3868 C CA . PHE B 1 196 ? 11.469 76.233 75.389 1.00 18.04 196 PHE B CA 1
ATOM 3869 C C . PHE B 1 196 ? 11.371 75.228 76.532 1.00 13.95 196 PHE B C 1
ATOM 3870 O O . PHE B 1 196 ? 12.379 74.895 77.161 1.00 13.60 196 PHE B O 1
ATOM 3878 N N . THR B 1 197 ? 10.153 74.749 76.795 1.00 15.98 197 THR B N 1
ATOM 3879 C CA . THR B 1 197 ? 9.951 73.719 77.787 1.00 13.11 197 THR B CA 1
ATOM 3880 C C . THR B 1 197 ? 10.720 72.452 77.413 1.00 18.25 197 THR B C 1
ATOM 3881 O O . THR B 1 197 ? 11.004 71.652 78.281 1.00 13.61 197 THR B O 1
ATOM 3885 N N . ASN B 1 198 ? 11.076 72.286 76.134 1.00 13.28 198 ASN B N 1
ATOM 3886 C CA . ASN B 1 198 ? 11.843 71.119 75.699 1.00 11.54 198 ASN B CA 1
ATOM 3887 C C . ASN B 1 198 ? 13.274 71.059 76.281 1.00 10.17 198 ASN B C 1
ATOM 3888 O O . ASN B 1 198 ? 13.814 69.977 76.538 1.00 13.70 198 ASN B O 1
ATOM 3893 N N . PHE B 1 199 ? 13.906 72.224 76.464 1.00 13.08 199 PHE B N 1
ATOM 3894 C CA . PHE B 1 199 ? 15.293 72.251 76.943 1.00 12.78 199 PHE B CA 1
ATOM 3895 C C . PHE B 1 199 ? 15.532 72.941 78.294 1.00 12.35 199 PHE B C 1
ATOM 3896 O O . PHE B 1 199 ? 16.556 72.689 78.923 1.00 11.53 199 PHE B O 1
ATOM 3904 N N . ILE B 1 200 ? 14.629 73.843 78.706 1.00 10.35 200 ILE B N 1
ATOM 3905 C CA . ILE B 1 200 ? 14.702 74.434 80.049 1.00 8.19 200 ILE B CA 1
ATOM 3906 C C . ILE B 1 200 ? 13.393 74.270 80.823 1.00 9.11 200 ILE B C 1
ATOM 3907 O O . ILE B 1 200 ? 12.821 75.239 81.347 1.00 11.94 200 ILE B O 1
ATOM 3912 N N . PRO B 1 201 ? 12.907 73.027 80.930 1.00 11.00 201 PRO B N 1
ATOM 3913 C CA . PRO B 1 201 ? 11.656 72.834 81.644 1.00 11.19 201 PRO B CA 1
ATOM 3914 C C . PRO B 1 201 ? 11.692 73.284 83.102 1.00 13.89 201 PRO B C 1
ATOM 3915 O O . PRO B 1 201 ? 10.719 73.836 83.595 1.00 14.82 201 PRO B O 1
ATOM 3919 N N . GLU B 1 202 ? 12.828 73.080 83.772 1.00 14.14 202 GLU B N 1
ATOM 3920 C CA . GLU B 1 202 ? 12.977 73.426 85.197 1.00 14.43 202 GLU B CA 1
ATOM 3921 C C . GLU B 1 202 ? 12.859 74.931 85.399 1.00 15.43 202 GLU B C 1
ATOM 3922 O O . GLU B 1 202 ? 12.404 75.386 86.450 1.00 14.11 202 GLU B O 1
ATOM 3928 N N . VAL B 1 203 ? 13.310 75.700 84.415 1.00 12.69 203 VAL B N 1
ATOM 3929 C CA . VAL B 1 203 ? 13.259 77.159 84.488 1.00 12.59 203 VAL B CA 1
ATOM 3930 C C . VAL B 1 203 ? 11.801 77.646 84.478 1.00 14.23 203 VAL B C 1
ATOM 3931 O O . VAL B 1 203 ? 11.412 78.482 85.289 1.00 12.92 203 VAL B O 1
ATOM 3935 N N . ILE B 1 204 ? 11.009 77.103 83.560 1.00 14.91 204 ILE B N 1
ATOM 3936 C CA . ILE B 1 204 ? 9.618 77.531 83.380 1.00 13.80 204 ILE B CA 1
ATOM 3937 C C . ILE B 1 204 ? 8.767 77.028 84.542 1.00 15.24 204 ILE B C 1
ATOM 3938 O O . ILE B 1 204 ? 7.910 77.753 85.053 1.00 18.08 204 ILE B O 1
ATOM 3943 N N . VAL B 1 205 ? 9.038 75.806 84.987 1.00 16.44 205 VAL B N 1
ATOM 3944 C CA . VAL B 1 205 ? 8.377 75.254 86.188 1.00 13.56 205 VAL B CA 1
ATOM 3945 C C . VAL B 1 205 ? 8.707 76.106 87.409 1.00 15.32 205 VAL B C 1
ATOM 3946 O O . VAL B 1 205 ? 7.844 76.378 88.233 1.00 17.06 205 VAL B O 1
ATOM 3950 N N . LYS B 1 206 ? 9.951 76.566 87.501 1.00 12.60 206 LYS B N 1
ATOM 3951 C CA . LYS B 1 206 ? 10.383 77.407 88.604 1.00 12.43 206 LYS B CA 1
ATOM 3952 C C . LYS B 1 206 ? 9.650 78.761 88.542 1.00 14.84 206 LYS B C 1
ATOM 3953 O O . LYS B 1 206 ? 9.205 79.271 89.566 1.00 14.53 206 LYS B O 1
ATOM 3959 N N . GLN B 1 207 ? 9.538 79.358 87.362 1.00 13.89 207 GLN B N 1
ATOM 3960 C CA . GLN B 1 207 ? 8.755 80.588 87.248 1.00 12.88 207 GLN B CA 1
ATOM 3961 C C . GLN B 1 207 ? 7.319 80.392 87.823 1.00 12.59 207 GLN B C 1
ATOM 3962 O O . GLN B 1 207 ? 6.804 81.226 88.564 1.00 16.11 207 GLN B O 1
ATOM 3968 N N . ARG B 1 208 ? 6.694 79.286 87.462 1.00 17.79 208 ARG B N 1
ATOM 3969 C CA . ARG B 1 208 ? 5.332 78.975 87.888 1.00 19.97 208 ARG B CA 1
ATOM 3970 C C . ARG B 1 208 ? 5.261 78.809 89.388 1.00 21.11 208 ARG B C 1
ATOM 3971 O O . ARG B 1 208 ? 4.393 79.390 90.052 1.00 23.48 208 ARG B O 1
ATOM 3979 N N . ASP B 1 209 ? 6.204 78.050 89.935 1.00 23.92 209 ASP B N 1
ATOM 3980 C CA . ASP B 1 209 ? 6.237 77.803 91.362 1.00 21.33 209 ASP B CA 1
ATOM 3981 C C . ASP B 1 209 ? 6.536 79.102 92.129 1.00 24.25 209 ASP B C 1
ATOM 3982 O O . ASP B 1 209 ? 5.950 79.334 93.187 1.00 22.71 209 ASP B O 1
ATOM 3987 N N . LEU B 1 210 ? 7.418 79.952 91.591 1.00 18.58 210 LEU B N 1
ATOM 3988 C CA . LEU B 1 210 ? 7.745 81.238 92.206 1.00 16.67 210 LEU B CA 1
ATOM 3989 C C . LEU B 1 210 ? 6.524 82.152 92.240 1.00 17.83 210 LEU B C 1
ATOM 3990 O O . LEU B 1 210 ? 6.277 82.835 93.232 1.00 20.62 210 LEU B O 1
ATOM 3995 N N . ILE B 1 211 ? 5.775 82.179 91.148 1.00 14.37 211 ILE B N 1
ATOM 3996 C CA . ILE B 1 211 ? 4.584 83.010 91.060 1.00 11.63 211 ILE B CA 1
ATOM 3997 C C . ILE B 1 211 ? 3.552 82.536 92.087 1.00 14.16 211 ILE B C 1
ATOM 3998 O O . ILE B 1 211 ? 2.906 83.353 92.730 1.00 15.39 211 ILE B O 1
ATOM 4003 N N . LYS B 1 212 ? 3.414 81.226 92.262 1.00 16.68 212 LYS B N 1
ATOM 4004 C CA . LYS B 1 212 ? 2.507 80.695 93.292 1.00 20.03 212 LYS B CA 1
ATOM 4005 C C . LYS B 1 212 ? 2.934 81.140 94.689 1.00 18.52 212 LYS B C 1
ATOM 4006 O O . LYS B 1 212 ? 2.098 81.294 95.574 1.00 26.88 212 LYS B O 1
ATOM 4012 N N . GLN B 1 213 ? 4.230 81.360 94.877 1.00 20.64 213 GLN B N 1
ATOM 4013 C CA . GLN B 1 213 ? 4.768 81.833 96.148 1.00 18.44 213 GLN B CA 1
ATOM 4014 C C . GLN B 1 213 ? 4.737 83.349 96.285 1.00 17.34 213 GLN B C 1
ATOM 4015 O O . GLN B 1 213 ? 5.092 83.884 97.325 1.00 22.79 213 GLN B O 1
ATOM 4021 N N . GLY B 1 214 ? 4.323 84.047 95.242 1.00 16.54 214 GLY B N 1
ATOM 4022 C CA . GLY B 1 214 ? 4.287 85.509 95.266 1.00 19.91 214 GLY B CA 1
ATOM 4023 C C . GLY B 1 214 ? 5.623 86.176 94.967 1.00 21.13 214 GLY B C 1
ATOM 4024 O O . GLY B 1 214 ? 5.751 87.392 95.112 1.00 18.59 214 GLY B O 1
ATOM 4025 N N . LYS B 1 215 ? 6.607 85.395 94.518 1.00 16.75 215 LYS B N 1
ATOM 4026 C CA . LYS B 1 215 ? 7.940 85.915 94.214 1.00 15.07 215 LYS B CA 1
ATOM 4027 C C . LYS B 1 215 ? 8.044 86.316 92.750 1.00 16.65 215 LYS B C 1
ATOM 4028 O O . LYS B 1 215 ? 8.780 85.696 91.959 1.00 10.88 215 LYS B O 1
ATOM 4034 N N . LEU B 1 216 ? 7.323 87.382 92.398 1.00 11.68 216 LEU B N 1
ATOM 4035 C CA . LEU B 1 216 ? 7.262 87.834 91.013 1.00 11.72 216 LEU B CA 1
ATOM 4036 C C . LEU B 1 216 ? 8.575 88.373 90.461 1.00 9.67 216 LEU B C 1
ATOM 4037 O O . LEU B 1 216 ? 8.879 88.131 89.314 1.00 8.93 216 LEU B O 1
ATOM 4042 N N . ASP B 1 217 ? 9.338 89.113 91.261 1.00 7.71 217 ASP B N 1
ATOM 4043 C CA . ASP B 1 217 ? 10.619 89.649 90.787 1.00 12.50 217 ASP B CA 1
ATOM 4044 C C . ASP B 1 217 ? 11.536 88.548 90.291 1.00 10.91 217 ASP B C 1
ATOM 4045 O O . ASP B 1 217 ? 12.167 88.688 89.251 1.00 9.52 217 ASP B O 1
ATOM 4050 N N . ASP B 1 218 ? 11.620 87.453 91.040 1.00 10.61 218 ASP B N 1
ATOM 4051 C CA . ASP B 1 218 ? 12.489 86.343 90.650 1.00 11.96 218 ASP B CA 1
ATOM 4052 C C . ASP B 1 218 ? 12.007 85.719 89.349 1.00 7.85 218 ASP B C 1
ATOM 4053 O O . ASP B 1 218 ? 12.802 85.388 88.474 1.00 10.85 218 ASP B O 1
ATOM 4058 N N . ALA B 1 219 ? 10.696 85.570 89.210 1.00 10.77 219 ALA B N 1
ATOM 4059 C CA . ALA B 1 219 ? 10.127 84.988 87.992 1.00 10.63 219 ALA B CA 1
ATOM 4060 C C . ALA B 1 219 ? 10.346 85.899 86.783 1.00 11.08 219 ALA B C 1
ATOM 4061 O O . ALA B 1 219 ? 10.519 85.414 85.679 1.00 12.73 219 ALA B O 1
ATOM 4063 N N . LEU B 1 220 ? 10.362 87.212 87.005 1.00 7.42 220 LEU B N 1
ATOM 4064 C CA . LEU B 1 220 ? 10.567 88.187 85.935 1.00 6.85 220 LEU B CA 1
ATOM 4065 C C . LEU B 1 220 ? 12.025 88.222 85.488 1.00 9.84 220 LEU B C 1
ATOM 4066 O O . LEU B 1 220 ? 12.310 88.383 84.299 1.00 12.42 220 LEU B O 1
ATOM 4071 N N . ARG B 1 221 ? 12.934 88.029 86.440 1.00 8.47 221 ARG B N 1
ATOM 4072 C CA . ARG B 1 221 ? 14.372 87.965 86.174 1.00 11.82 221 ARG B CA 1
ATOM 4073 C C . ARG B 1 221 ? 14.651 86.760 85.259 1.00 14.99 221 ARG B C 1
ATOM 4074 O O . ARG B 1 221 ? 15.471 86.828 84.333 1.00 9.19 221 ARG B O 1
ATOM 4082 N N . LEU B 1 222 ? 13.947 85.661 85.505 1.00 12.90 222 LEU B N 1
ATOM 4083 C CA . LEU B 1 222 ? 14.062 84.484 84.650 1.00 13.70 222 LEU B CA 1
ATOM 4084 C C . LEU B 1 222 ? 13.494 84.739 83.266 1.00 16.39 222 LEU B C 1
ATOM 4085 O O . LEU B 1 222 ? 14.028 84.250 82.273 1.00 12.04 222 LEU B O 1
ATOM 4090 N N . GLN B 1 223 ? 12.421 85.516 83.193 1.00 8.82 223 GLN B N 1
ATOM 4091 C CA . GLN B 1 223 ? 11.847 85.876 81.911 1.00 8.80 223 GLN B CA 1
ATOM 4092 C C . GLN B 1 223 ? 12.813 86.675 81.073 1.00 11.53 223 GLN B C 1
ATOM 4093 O O . GLN B 1 223 ? 12.867 86.501 79.856 1.00 12.22 223 GLN B O 1
ATOM 4099 N N . GLU B 1 224 ? 13.560 87.559 81.720 1.00 13.44 224 GLU B N 1
ATOM 4100 C CA . GLU B 1 224 ? 14.561 88.400 81.032 1.00 14.40 224 GLU B CA 1
ATOM 4101 C C . GLU B 1 224 ? 15.600 87.517 80.344 1.00 11.11 224 GLU B C 1
ATOM 4102 O O . GLU B 1 224 ? 15.972 87.751 79.192 1.00 13.69 224 GLU B O 1
ATOM 4108 N N . LEU B 1 225 ? 16.069 86.509 81.071 1.00 15.11 225 LEU B N 1
ATOM 4109 C CA . LEU B 1 225 ? 17.055 85.574 80.553 1.00 16.77 225 LEU B CA 1
ATOM 4110 C C . LEU B 1 225 ? 16.456 84.750 79.410 1.00 12.81 225 LEU B C 1
ATOM 4111 O O . LEU B 1 225 ? 17.115 84.520 78.405 1.00 18.05 225 LEU B O 1
ATOM 4116 N N . ILE B 1 226 ? 15.216 84.291 79.559 1.00 15.38 226 ILE B N 1
ATOM 4117 C CA . ILE B 1 226 ? 14.588 83.564 78.496 1.00 12.12 226 ILE B CA 1
ATOM 4118 C C . ILE B 1 226 ? 14.499 84.396 77.223 1.00 11.60 226 ILE B C 1
ATOM 4119 O O . ILE B 1 226 ? 14.684 83.883 76.117 1.00 12.40 226 ILE B O 1
ATOM 4124 N N . ASN B 1 227 ? 14.187 85.675 77.368 1.00 8.46 227 ASN B N 1
ATOM 4125 C CA . ASN B 1 227 ? 14.009 86.523 76.199 1.00 11.42 227 ASN B CA 1
ATOM 4126 C C . ASN B 1 227 ? 15.323 86.789 75.488 1.00 14.49 227 ASN B C 1
ATOM 4127 O O . ASN B 1 227 ? 15.354 86.923 74.260 1.00 13.25 227 ASN B O 1
ATOM 4132 N N . ARG B 1 228 ? 16.399 86.869 76.265 1.00 14.45 228 ARG B N 1
ATOM 4133 C CA . ARG B 1 228 ? 17.732 87.044 75.708 1.00 11.45 228 ARG B CA 1
ATOM 4134 C C . ARG B 1 228 ? 18.132 85.805 74.918 1.00 9.93 228 ARG B C 1
ATOM 4135 O O . ARG B 1 228 ? 18.745 85.924 73.846 1.00 10.69 228 ARG B O 1
ATOM 4143 N N . LEU B 1 229 ? 17.799 84.631 75.451 1.00 12.02 229 LEU B N 1
ATOM 4144 C CA . LEU B 1 229 ? 18.019 83.359 74.748 1.00 17.08 229 LEU B CA 1
ATOM 4145 C C . LEU B 1 229 ? 17.256 83.309 73.439 1.00 13.21 229 LEU B C 1
ATOM 4146 O O . LEU B 1 229 ? 17.786 82.876 72.425 1.00 12.19 229 LEU B O 1
ATOM 4151 N N . ALA B 1 230 ? 15.991 83.707 73.485 1.00 11.61 230 ALA B N 1
ATOM 4152 C CA . ALA B 1 230 ? 15.151 83.666 72.303 1.00 15.96 230 ALA B CA 1
ATOM 4153 C C . ALA B 1 230 ? 15.763 84.483 71.183 1.00 10.55 230 ALA B C 1
ATOM 4154 O O . ALA B 1 230 ? 15.702 84.076 70.028 1.00 12.61 230 ALA B O 1
ATOM 4156 N N . ASP B 1 231 ? 16.347 85.627 71.504 1.00 12.78 231 ASP B N 1
ATOM 4157 C CA . ASP B 1 231 ? 17.009 86.430 70.477 1.00 8.89 231 ASP B CA 1
ATOM 4158 C C . ASP B 1 231 ? 18.149 85.698 69.805 1.00 11.00 231 ASP B C 1
ATOM 4159 O O . ASP B 1 231 ? 18.378 85.867 68.610 1.00 13.46 231 ASP B O 1
ATOM 4164 N N . ILE B 1 232 ? 18.890 84.921 70.587 1.00 11.83 232 ILE B N 1
ATOM 4165 C CA . ILE B 1 232 ? 20.041 84.207 70.074 1.00 9.01 232 ILE B CA 1
ATOM 4166 C C . ILE B 1 232 ? 19.599 83.044 69.174 1.00 10.36 232 ILE B C 1
ATOM 4167 O O . ILE B 1 232 ? 20.158 82.841 68.098 1.00 13.17 232 ILE B O 1
ATOM 4172 N N . LEU B 1 233 ? 18.600 82.289 69.621 1.00 8.78 233 LEU B N 1
ATOM 4173 C CA . LEU B 1 233 ? 18.134 81.129 68.869 1.00 10.47 233 LEU B CA 1
ATOM 4174 C C . LEU B 1 233 ? 17.617 81.455 67.486 1.00 14.43 233 LEU B C 1
ATOM 4175 O O . LEU B 1 233 ? 17.917 80.748 66.527 1.00 9.76 233 LEU B O 1
ATOM 4180 N N . ARG B 1 234 ? 16.866 82.548 67.380 1.00 17.45 234 ARG B N 1
ATOM 4181 C CA . ARG B 1 234 ? 16.265 82.961 66.110 1.00 23.27 234 ARG B CA 1
ATOM 4182 C C . ARG B 1 234 ? 17.236 82.955 64.948 1.00 17.78 234 ARG B C 1
ATOM 4183 O O . ARG B 1 234 ? 16.899 82.556 63.842 1.00 17.72 234 ARG B O 1
ATOM 4191 N N . LYS B 1 235 ? 18.463 83.351 65.220 1.00 16.65 235 LYS B N 1
ATOM 4192 C CA . LYS B 1 235 ? 19.482 83.443 64.186 1.00 12.29 235 LYS B CA 1
ATOM 4193 C C . LYS B 1 235 ? 19.842 82.078 63.575 1.00 11.36 235 LYS B C 1
ATOM 4194 O O . LYS B 1 235 ? 20.235 81.981 62.425 1.00 12.21 235 LYS B O 1
ATOM 4200 N N . TYR B 1 236 ? 19.708 81.024 64.367 1.00 9.67 236 TYR B N 1
ATOM 4201 C CA . TYR B 1 236 ? 20.035 79.671 63.938 1.00 8.65 236 TYR B CA 1
ATOM 4202 C C . TYR B 1 236 ? 18.851 78.850 63.445 1.00 10.80 236 TYR B C 1
ATOM 4203 O O . TYR B 1 236 ? 19.034 77.789 62.859 1.00 10.05 236 TYR B O 1
ATOM 4212 N N . GLY B 1 237 ? 17.642 79.336 63.710 1.00 8.69 237 GLY B N 1
ATOM 4213 C CA . GLY B 1 237 ? 16.427 78.572 63.476 1.00 8.83 237 GLY B CA 1
ATOM 4214 C C . GLY B 1 237 ? 16.032 78.070 64.861 1.00 9.53 237 GLY B C 1
ATOM 4215 O O . GLY B 1 237 ? 16.712 77.228 65.430 1.00 7.98 237 GLY B O 1
ATOM 4216 N N . SER B 1 238 ? 14.972 78.614 65.442 1.00 5.81 238 SER B N 1
ATOM 4217 C CA . SER B 1 238 ? 14.631 78.235 66.815 1.00 11.27 238 SER B CA 1
ATOM 4218 C C . SER B 1 238 ? 14.375 76.755 66.999 1.00 10.64 238 SER B C 1
ATOM 4219 O O . SER B 1 238 ? 14.931 76.150 67.892 1.00 10.49 238 SER B O 1
ATOM 4222 N N . ILE B 1 239 ? 13.512 76.170 66.173 1.00 12.05 239 ILE B N 1
ATOM 4223 C CA . ILE B 1 239 ? 13.247 74.743 66.313 1.00 8.44 239 ILE B CA 1
ATOM 4224 C C . ILE B 1 239 ? 14.519 73.907 66.164 1.00 10.56 239 ILE B C 1
ATOM 4225 O O . ILE B 1 239 ? 14.790 73.009 66.971 1.00 11.35 239 ILE B O 1
ATOM 4230 N N . SER B 1 240 ? 15.340 74.209 65.158 1.00 11.27 240 SER B N 1
ATOM 4231 C CA . SER B 1 240 ? 16.557 73.442 64.976 1.00 10.47 240 SER B CA 1
ATOM 4232 C C . SER B 1 240 ? 17.538 73.571 66.163 1.00 11.81 240 SER B C 1
ATOM 4233 O O . SER B 1 240 ? 18.195 72.598 66.559 1.00 11.33 240 SER B O 1
ATOM 4236 N N . ALA B 1 241 ? 17.632 74.771 66.722 1.00 9.91 241 ALA B N 1
ATOM 4237 C CA . ALA B 1 241 ? 18.515 75.010 67.873 1.00 8.89 241 ALA B CA 1
ATOM 4238 C C . ALA B 1 241 ? 18.042 74.245 69.111 1.00 11.71 241 ALA B C 1
ATOM 4239 O O . ALA B 1 241 ? 18.859 73.825 69.929 1.00 10.41 241 ALA B O 1
ATOM 4241 N N . ILE B 1 242 ? 16.727 74.065 69.246 1.00 7.91 242 ILE B N 1
ATOM 4242 C CA . ILE B 1 242 ? 16.165 73.327 70.382 1.00 11.17 242 ILE B CA 1
ATOM 4243 C C . ILE B 1 242 ? 16.754 71.913 70.495 1.00 10.68 242 ILE B C 1
ATOM 4244 O O . ILE B 1 242 ? 17.071 71.450 71.578 1.00 10.21 242 ILE B O 1
ATOM 4249 N N . TYR B 1 243 ? 16.924 71.230 69.376 1.00 10.55 243 TYR B N 1
ATOM 4250 C CA . TYR B 1 243 ? 17.475 69.884 69.419 1.00 10.13 243 TYR B CA 1
ATOM 4251 C C . TYR B 1 243 ? 18.881 69.866 70.034 1.00 13.26 243 TYR B C 1
ATOM 4252 O O . TYR B 1 243 ? 19.217 69.001 70.846 1.00 12.67 243 TYR B O 1
ATOM 4261 N N . VAL B 1 244 ? 19.709 70.827 69.642 1.00 11.25 244 VAL B N 1
ATOM 4262 C CA . VAL B 1 244 ? 21.052 70.938 70.164 1.00 8.91 244 VAL B CA 1
ATOM 4263 C C . VAL B 1 244 ? 21.040 71.255 71.653 1.00 9.42 244 VAL B C 1
ATOM 4264 O O . VAL B 1 244 ? 21.823 70.711 72.427 1.00 10.20 244 VAL B O 1
ATOM 4268 N N . LEU B 1 245 ? 20.121 72.117 72.064 1.00 7.45 245 LEU B N 1
ATOM 4269 C CA . LEU B 1 245 ? 20.052 72.529 73.464 1.00 6.49 245 LEU B CA 1
ATOM 4270 C C . LEU B 1 245 ? 19.426 71.484 74.398 1.00 6.96 245 LEU B C 1
ATOM 4271 O O . LEU B 1 245 ? 19.686 71.492 75.602 1.00 7.66 245 LEU B O 1
ATOM 4276 N N . VAL B 1 246 ? 18.587 70.603 73.863 1.00 9.50 246 VAL B N 1
ATOM 4277 C CA . VAL B 1 246 ? 18.076 69.516 74.697 1.00 10.58 246 VAL B CA 1
ATOM 4278 C C . VAL B 1 246 ? 19.250 68.646 75.137 1.00 12.54 246 VAL B C 1
ATOM 4279 O O . VAL B 1 246 ? 19.385 68.315 76.318 1.00 12.53 246 VAL B O 1
ATOM 4283 N N . ASN B 1 247 ? 20.137 68.307 74.211 1.00 13.53 247 ASN B N 1
ATOM 4284 C CA . ASN B 1 247 ? 21.301 67.514 74.599 1.00 15.06 247 ASN B CA 1
ATOM 4285 C C . ASN B 1 247 ? 22.168 68.254 75.626 1.00 16.05 247 ASN B C 1
ATOM 4286 O O . ASN B 1 247 ? 22.576 67.676 76.643 1.00 16.17 247 ASN B O 1
ATOM 4291 N N . GLU B 1 248 ? 22.439 69.528 75.353 1.00 12.48 248 GLU B N 1
ATOM 4292 C CA . GLU B 1 248 ? 23.240 70.379 76.229 1.00 13.42 248 GLU B CA 1
ATOM 4293 C C . GLU B 1 248 ? 22.717 70.557 77.628 1.00 16.25 248 GLU B C 1
ATOM 4294 O O . GLU B 1 248 ? 23.453 70.410 78.575 1.00 16.80 248 GLU B O 1
ATOM 4300 N N . PHE B 1 249 ? 21.454 70.916 77.753 1.00 10.09 249 PHE B N 1
ATOM 4301 C CA . PHE B 1 249 ? 20.869 71.174 79.044 1.00 7.78 249 PHE B CA 1
ATOM 4302 C C . PHE B 1 249 ? 20.349 69.921 79.738 1.00 8.18 249 PHE B C 1
ATOM 4303 O O . PHE B 1 249 ? 20.424 69.827 80.951 1.00 9.13 249 PHE B O 1
ATOM 4311 N N . GLN B 1 250 ? 19.803 68.966 78.990 1.00 12.01 250 GLN B N 1
ATOM 4312 C CA . GLN B 1 250 ? 19.179 67.792 79.608 1.00 6.66 250 GLN B CA 1
ATOM 4313 C C . GLN B 1 250 ? 20.014 66.524 79.607 1.00 12.60 250 GLN B C 1
ATOM 4314 O O . GLN B 1 250 ? 19.672 65.591 80.305 1.00 12.84 250 GLN B O 1
ATOM 4320 N N . GLY B 1 251 ? 21.054 66.473 78.782 1.00 10.54 251 GLY B N 1
ATOM 4321 C CA . GLY B 1 251 ? 22.009 65.359 78.794 1.00 10.09 251 GLY B CA 1
ATOM 4322 C C . GLY B 1 251 ? 21.722 64.077 78.026 1.00 14.75 251 GLY B C 1
ATOM 4323 O O . GLY B 1 251 ? 22.334 63.049 78.317 1.00 16.69 251 GLY B O 1
ATOM 4324 N N . TYR B 1 252 ? 20.794 64.105 77.075 1.00 13.50 252 TYR B N 1
ATOM 4325 C CA . TYR B 1 252 ? 20.528 62.924 76.244 1.00 10.84 252 TYR B CA 1
ATOM 4326 C C . TYR B 1 252 ? 20.308 63.385 74.826 1.00 7.83 252 TYR B C 1
ATOM 4327 O O . TYR B 1 252 ? 19.967 64.510 74.595 1.00 9.48 252 TYR B O 1
ATOM 4336 N N . ASP B 1 253 ? 20.511 62.494 73.875 1.00 14.23 253 ASP B N 1
ATOM 4337 C CA . ASP B 1 253 ? 20.394 62.830 72.468 1.00 11.78 253 ASP B CA 1
ATOM 4338 C C . ASP B 1 253 ? 18.957 62.743 71.939 1.00 16.13 253 ASP B C 1
ATOM 4339 O O . ASP B 1 253 ? 18.283 61.754 72.137 1.00 14.99 253 ASP B O 1
ATOM 4344 N N . VAL B 1 254 ? 18.490 63.793 71.278 1.00 12.51 254 VAL B N 1
ATOM 4345 C CA . VAL B 1 254 ? 17.172 63.777 70.628 1.00 11.85 254 VAL B CA 1
ATOM 4346 C C . VAL B 1 254 ? 17.297 63.871 69.108 1.00 11.28 254 VAL B C 1
ATOM 4347 O O . VAL B 1 254 ? 16.362 64.210 68.417 1.00 12.89 254 VAL B O 1
ATOM 4351 N N . GLY B 1 255 ? 18.468 63.543 68.579 1.00 11.04 255 GLY B N 1
ATOM 4352 C CA . GLY B 1 255 ? 18.657 63.506 67.139 1.00 10.63 255 GLY B CA 1
ATOM 4353 C C . GLY B 1 255 ? 18.558 64.850 66.456 1.00 13.27 255 GLY B C 1
ATOM 4354 O O . GLY B 1 255 ? 19.101 65.837 66.933 1.00 12.66 255 GLY B O 1
ATOM 4355 N N . TYR B 1 256 ? 17.807 64.905 65.359 1.00 9.97 256 TYR B N 1
ATOM 4356 C CA . TYR B 1 256 ? 17.826 66.079 64.503 1.00 10.48 256 TYR B CA 1
ATOM 4357 C C . TYR B 1 256 ? 16.454 66.428 63.995 1.00 11.73 256 TYR B C 1
ATOM 4358 O O . TYR B 1 256 ? 15.560 65.574 63.997 1.00 12.33 256 TYR B O 1
ATOM 4367 N N . PRO B 1 257 ? 16.273 67.684 63.575 1.00 10.97 257 PRO B N 1
ATOM 4368 C CA . PRO B 1 257 ? 15.027 67.966 62.889 1.00 9.43 257 PRO B CA 1
ATOM 4369 C C . PRO B 1 257 ? 15.135 67.379 61.460 1.00 10.40 257 PRO B C 1
ATOM 4370 O O . PRO B 1 257 ? 16.193 66.852 61.063 1.00 11.54 257 PRO B O 1
ATOM 4374 N N . ARG B 1 258 ? 14.052 67.453 60.693 1.00 12.47 258 ARG B N 1
ATOM 4375 C CA . ARG B 1 258 ? 14.069 66.946 59.321 1.00 12.19 258 ARG B CA 1
ATOM 4376 C C . ARG B 1 258 ? 13.879 68.098 58.307 1.00 15.22 258 ARG B C 1
ATOM 4377 O O . ARG B 1 258 ? 12.857 68.757 58.388 1.00 15.64 258 ARG B O 1
ATOM 4385 N N . PRO B 1 259 ? 14.834 68.281 57.341 1.00 14.74 259 PRO B N 1
ATOM 4386 C CA . PRO B 1 259 ? 14.847 69.272 56.219 1.00 25.44 259 PRO B CA 1
ATOM 4387 C C . PRO B 1 259 ? 13.539 69.227 55.464 1.00 14.61 259 PRO B C 1
ATOM 4388 O O . PRO B 1 259 ? 13.075 68.130 55.119 1.00 12.00 259 PRO B O 1
ATOM 4392 N N . PRO B 1 260 ? 12.990 70.386 55.109 1.00 11.19 260 PRO B N 1
ATOM 4393 C CA . PRO B 1 260 ? 13.504 71.759 55.136 1.00 9.99 260 PRO B CA 1
ATOM 4394 C C . PRO B 1 260 ? 13.825 72.439 56.483 1.00 13.42 260 PRO B C 1
ATOM 4395 O O . PRO B 1 260 ? 14.257 73.597 56.482 1.00 12.54 260 PRO B O 1
ATOM 4399 N N . ILE B 1 261 ? 13.580 71.777 57.613 1.00 13.61 261 ILE B N 1
ATOM 4400 C CA . ILE B 1 261 ? 13.968 72.341 58.918 1.00 11.96 261 ILE B CA 1
ATOM 4401 C C . ILE B 1 261 ? 15.352 71.745 59.145 1.00 13.70 261 ILE B C 1
ATOM 4402 O O . ILE B 1 261 ? 15.518 70.676 59.761 1.00 12.44 261 ILE B O 1
ATOM 4407 N N . PHE B 1 262 ? 16.353 72.402 58.573 1.00 12.17 262 PHE B N 1
ATOM 4408 C CA . PHE B 1 262 ? 17.702 71.884 58.587 1.00 12.35 262 PHE B CA 1
ATOM 4409 C C . PHE B 1 262 ? 18.334 71.828 59.953 1.00 10.80 262 PHE B C 1
ATOM 4410 O O . PHE B 1 262 ? 18.226 72.767 60.752 1.00 8.40 262 PHE B O 1
ATOM 4418 N N . PRO B 1 263 ? 18.984 70.702 60.239 1.00 9.52 263 PRO B N 1
ATOM 4419 C CA . PRO B 1 263 ? 19.722 70.623 61.494 1.00 8.71 263 PRO B CA 1
ATOM 4420 C C . PRO B 1 263 ? 20.891 71.593 61.519 1.00 14.18 263 PRO B C 1
ATOM 4421 O O . PRO B 1 263 ? 21.435 71.943 60.466 1.00 13.90 263 PRO B O 1
ATOM 4425 N N . LEU B 1 264 ? 21.290 72.026 62.710 1.00 11.58 264 LEU B N 1
ATOM 4426 C CA . LEU B 1 264 ? 22.471 72.874 62.805 1.00 7.50 264 LEU B CA 1
ATOM 4427 C C . LEU B 1 264 ? 23.668 72.035 62.420 1.00 7.28 264 LEU B C 1
ATOM 4428 O O . LEU B 1 264 ? 23.725 70.864 62.740 1.00 17.11 264 LEU B O 1
ATOM 4433 N N . THR B 1 265 ? 24.610 72.617 61.696 1.00 7.51 265 THR B N 1
ATOM 4434 C CA . THR B 1 265 ? 25.838 71.908 61.401 1.00 11.34 265 THR B CA 1
ATOM 4435 C C . THR B 1 265 ? 26.678 71.843 62.692 1.00 13.75 265 THR B C 1
ATOM 4436 O O . THR B 1 265 ? 26.358 72.477 63.694 1.00 10.73 265 THR B O 1
ATOM 4440 N N . ASP B 1 266 ? 27.755 71.076 62.670 1.00 14.64 266 ASP B N 1
ATOM 4441 C CA . ASP B 1 266 ? 28.629 70.964 63.846 1.00 14.17 266 ASP B CA 1
ATOM 4442 C C . ASP B 1 266 ? 29.192 72.315 64.235 1.00 10.38 266 ASP B C 1
ATOM 4443 O O . ASP B 1 266 ? 29.249 72.655 65.414 1.00 15.38 266 ASP B O 1
ATOM 4448 N N . GLU B 1 267 ? 29.624 73.065 63.231 1.00 13.46 267 GLU B N 1
ATOM 4449 C CA . GLU B 1 267 ? 30.137 74.411 63.417 1.00 13.62 267 GLU B CA 1
ATOM 4450 C C . GLU B 1 267 ? 29.078 75.321 64.050 1.00 12.86 267 GLU B C 1
ATOM 4451 O O . GLU B 1 267 ? 29.373 76.088 64.970 1.00 11.95 267 GLU B O 1
ATOM 4457 N N . GLU B 1 268 ? 27.850 75.230 63.547 1.00 13.55 268 GLU B N 1
ATOM 4458 C CA . GLU B 1 268 ? 26.754 76.063 64.040 1.00 9.74 268 GLU B CA 1
ATOM 4459 C C . GLU B 1 268 ? 26.372 75.715 65.475 1.00 12.27 268 GLU B C 1
ATOM 4460 O O . GLU B 1 268 ? 26.088 76.615 66.279 1.00 12.85 268 GLU B O 1
ATOM 4466 N N . ALA B 1 269 ? 26.372 74.419 65.788 1.00 11.98 269 ALA B N 1
ATOM 4467 C CA . ALA B 1 269 ? 26.068 73.926 67.139 1.00 10.72 269 ALA B CA 1
ATOM 4468 C C . ALA B 1 269 ? 27.089 74.455 68.138 1.00 8.70 269 ALA B C 1
ATOM 4469 O O . ALA B 1 269 ? 26.756 74.799 69.268 1.00 13.19 269 ALA B O 1
ATOM 4471 N N . LEU B 1 270 ? 28.339 74.526 67.706 1.00 10.81 270 LEU B N 1
ATOM 4472 C CA . LEU B 1 270 ? 29.412 74.974 68.569 1.00 14.08 270 LEU B CA 1
ATOM 4473 C C . LEU B 1 270 ? 29.312 76.484 68.834 1.00 14.10 270 LEU B C 1
ATOM 4474 O O . LEU B 1 270 ? 29.564 76.970 69.937 1.00 7.71 270 LEU B O 1
ATOM 4479 N N . SER B 1 271 ? 28.962 77.224 67.795 1.00 11.60 271 SER B N 1
ATOM 4480 C CA . SER B 1 271 ? 28.790 78.660 67.895 1.00 8.38 271 SER B CA 1
ATOM 4481 C C . SER B 1 271 ? 27.583 78.991 68.788 1.00 8.08 271 SER B C 1
ATOM 4482 O O . SER B 1 271 ? 27.622 79.920 69.579 1.00 8.15 271 SER B O 1
ATOM 4485 N N . LEU B 1 272 ? 26.512 78.227 68.648 1.00 8.04 272 LEU B N 1
ATOM 4486 C CA . LEU B 1 272 ? 25.312 78.439 69.473 1.00 5.04 272 LEU B CA 1
ATOM 4487 C C . LEU B 1 272 ? 25.678 78.261 70.941 1.00 3.41 272 LEU B C 1
ATOM 4488 O O . LEU B 1 272 ? 25.339 79.096 71.771 1.00 6.34 272 LEU B O 1
ATOM 4493 N N . LYS B 1 273 ? 26.394 77.181 71.240 1.00 2.00 273 LYS B N 1
ATOM 4494 C CA . LYS B 1 273 ? 26.797 76.891 72.608 1.00 2.00 273 LYS B CA 1
ATOM 4495 C C . LYS B 1 273 ? 27.679 77.986 73.215 1.00 2.00 273 LYS B C 1
ATOM 4496 O O . LYS B 1 273 ? 27.519 78.327 74.384 1.00 2.00 273 LYS B O 1
ATOM 4502 N N . ARG B 1 274 ? 28.599 78.543 72.431 1.00 2.00 274 ARG B N 1
ATOM 4503 C CA . ARG B 1 274 ? 29.416 79.647 72.922 1.00 2.00 274 ARG B CA 1
ATOM 4504 C C . ARG B 1 274 ? 28.551 80.856 73.253 1.00 2.00 274 ARG B C 1
ATOM 4505 O O . ARG B 1 274 ? 28.701 81.451 74.314 1.00 2.00 274 ARG B O 1
ATOM 4513 N N . GLU B 1 275 ? 27.634 81.211 72.353 1.00 2.00 275 GLU B N 1
ATOM 4514 C CA . GLU B 1 275 ? 26.760 82.362 72.575 1.00 2.00 275 GLU B CA 1
ATOM 4515 C C . GLU B 1 275 ? 25.872 82.263 73.791 1.00 2.00 275 GLU B C 1
ATOM 4516 O O . GLU B 1 275 ? 25.612 83.261 74.444 1.00 2.00 275 GLU B O 1
ATOM 4522 N N . ILE B 1 276 ? 25.343 81.081 74.069 1.00 2.00 276 ILE B N 1
ATOM 4523 C CA . ILE B 1 276 ? 24.418 80.959 75.194 1.00 2.00 276 ILE B CA 1
ATOM 4524 C C . ILE B 1 276 ? 25.097 80.685 76.529 1.00 2.00 276 ILE B C 1
ATOM 4525 O O . ILE B 1 276 ? 24.447 80.734 77.564 1.00 2.00 276 ILE B O 1
ATOM 4530 N N . GLU B 1 277 ? 26.396 80.413 76.517 1.00 2.69 277 GLU B N 1
ATOM 4531 C CA . GLU B 1 277 ? 27.093 80.068 77.754 1.00 2.42 277 GLU B CA 1
ATOM 4532 C C . GLU B 1 277 ? 26.863 81.033 78.928 1.00 2.00 277 GLU B C 1
ATOM 4533 O O . GLU B 1 277 ? 26.519 80.594 80.015 1.00 2.00 277 GLU B O 1
ATOM 4539 N N . PRO B 1 278 ? 27.047 82.344 78.717 1.00 2.00 278 PRO B N 1
ATOM 4540 C CA . PRO B 1 278 ? 26.789 83.282 79.804 1.00 2.00 278 PRO B CA 1
ATOM 4541 C C . PRO B 1 278 ? 25.372 83.201 80.378 1.00 3.64 278 PRO B C 1
ATOM 4542 O O . PRO B 1 278 ? 25.190 83.343 81.584 1.00 2.00 278 PRO B O 1
ATOM 4546 N N . LEU B 1 279 ? 24.375 83.013 79.511 1.00 2.00 279 LEU B N 1
ATOM 4547 C CA . LEU B 1 279 ? 22.985 82.906 79.946 1.00 2.00 279 LEU B CA 1
ATOM 4548 C C . LEU B 1 279 ? 22.738 81.598 80.668 1.00 2.00 279 LEU B C 1
ATOM 4549 O O . LEU B 1 279 ? 22.030 81.547 81.667 1.00 2.00 279 LEU B O 1
ATOM 4554 N N . LYS B 1 280 ? 23.317 80.532 80.144 1.00 2.00 280 LYS B N 1
ATOM 4555 C CA . LYS B 1 280 ? 23.174 79.216 80.745 1.00 2.00 280 LYS B CA 1
ATOM 4556 C C . LYS B 1 280 ? 23.723 79.262 82.166 1.00 2.56 280 LYS B C 1
ATOM 4557 O O . LYS B 1 280 ? 23.184 78.649 83.090 1.00 2.00 280 LYS B O 1
ATOM 4563 N N . ARG B 1 281 ? 24.808 80.007 82.324 1.00 2.93 281 ARG B N 1
ATOM 4564 C CA . ARG B 1 281 ? 25.455 80.155 83.611 1.00 3.93 281 ARG B CA 1
ATOM 4565 C C . ARG B 1 281 ? 24.539 80.894 84.584 1.00 2.00 281 ARG B C 1
ATOM 4566 O O . ARG B 1 281 ? 24.372 80.459 85.722 1.00 2.47 281 ARG B O 1
ATOM 4574 N N . LYS B 1 282 ? 23.928 81.987 84.138 1.00 2.00 282 LYS B N 1
ATOM 4575 C CA . LYS B 1 282 ? 23.044 82.766 84.999 1.00 2.00 282 LYS B CA 1
ATOM 4576 C C . LYS B 1 282 ? 21.765 82.028 85.364 1.00 2.13 282 LYS B C 1
ATOM 4577 O O . LYS B 1 282 ? 21.215 82.210 86.453 1.00 2.00 282 LYS B O 1
ATOM 4583 N N . ILE B 1 283 ? 21.295 81.196 84.440 1.00 2.00 283 ILE B N 1
ATOM 4584 C CA . ILE B 1 283 ? 20.095 80.391 84.651 1.00 4.63 283 ILE B CA 1
ATOM 4585 C C . ILE B 1 283 ? 20.343 79.305 85.677 1.00 4.49 283 ILE B C 1
ATOM 4586 O O . ILE B 1 283 ? 19.555 79.125 86.605 1.00 8.22 283 ILE B O 1
ATOM 4591 N N . GLN B 1 284 ? 21.449 78.588 85.511 1.00 4.43 284 GLN B N 1
ATOM 4592 C CA . GLN B 1 284 ? 21.813 77.526 86.428 1.00 10.67 284 GLN B CA 1
ATOM 4593 C C . GLN B 1 284 ? 22.135 78.041 87.831 1.00 11.77 284 GLN B C 1
ATOM 4594 O O . GLN B 1 284 ? 22.141 77.282 88.797 1.00 18.37 284 GLN B O 1
ATOM 4600 N N . GLU B 1 285 ? 22.376 79.338 87.942 1.00 7.98 285 GLU B N 1
ATOM 4601 C CA . GLU B 1 285 ? 22.634 79.960 89.224 1.00 7.64 285 GLU B CA 1
ATOM 4602 C C . GLU B 1 285 ? 21.314 80.240 89.953 1.00 3.23 285 GLU B C 1
ATOM 4603 O O . GLU B 1 285 ? 21.211 80.039 91.165 1.00 2.04 285 GLU B O 1
ATOM 4609 N N . LEU B 1 286 ? 20.308 80.698 89.210 1.00 2.00 286 LEU B N 1
ATOM 4610 C CA . LEU B 1 286 ? 18.995 81.020 89.774 1.00 2.00 286 LEU B CA 1
ATOM 4611 C C . LEU B 1 286 ? 18.037 79.821 89.846 1.00 2.00 286 LEU B C 1
ATOM 4612 O O . LEU B 1 286 ? 17.003 79.890 90.506 1.00 2.00 286 LEU B O 1
ATOM 4617 N N . VAL B 1 287 ? 18.369 78.737 89.150 1.00 2.02 287 VAL B N 1
ATOM 4618 C CA . VAL B 1 287 ? 17.516 77.540 89.096 1.00 6.15 287 VAL B CA 1
ATOM 4619 C C . VAL B 1 287 ? 18.388 76.290 89.307 1.00 15.63 287 VAL B C 1
ATOM 4620 O O . VAL B 1 287 ? 19.038 75.801 88.373 1.00 19.37 287 VAL B O 1
ATOM 4624 N N . HIS B 1 288 ? 18.394 75.767 90.526 1.00 21.62 288 HIS B N 1
ATOM 4625 C CA . HIS B 1 288 ? 19.219 74.598 90.833 1.00 30.25 288 HIS B CA 1
ATOM 4626 C C . HIS B 1 288 ? 18.499 73.292 90.498 1.00 35.02 288 HIS B C 1
ATOM 4627 O O . HIS B 1 288 ? 18.050 73.085 89.364 1.00 34.43 288 HIS B O 1
#

Sequence (576 aa):
MEIISPIITPFDKQGKVNVDALKTHAKNLLEKGIDAIFVNGTTGLGPALSKDEKRQNLNALYDVTHKLIFQVGSLNLNDVMEELVKFSNEMDILGVSSHSPYYFPRLPEKFLAKYYEEIARISSHSLYIYNYPAATGYDIPPSILKSLPVKGIKDTNQDLAHSLEYKLNLPGVKVYNGSNTLIYYSLLSLDGVVASFTNFIPEVIVKQRDLIKQGKLDDALRLQELINRLADILRKYGSISAIYVLVNEFQGYDVGYPRPPIFPLTDEEALSLKREIEPLKRKIQELVHMEIISPIITPFDKQGKVNVDALKTHAKNLLEKGIDAIFVNGTTGLGPALSKDEKRQNLNALYDVTHKLIFQVGSLNLNDVMEELVKFSNEMDILGVSSHSPYYFPRLPEKFLAKYYEEIARISSHSLYIYNYPAATGYDIPPSILKSLPVKGIKDTNQDLAHSLEYKLNLPGVKVYNGSNTLIYYSLLSLDGVVASFTNFIPEVIVKQRDLIKQGKLDDALRLQELINRLADILRKYGSISAIYVLVNEFQGYDVGYPRPPIFPLTDEEALSLKREIEPLKRKIQELVH

GO terms:
  GO:0008674 2-dehydro-3-deoxy-6-phosphogalactonate aldolase activity (F, IDA)
  GO:0008675 2-dehydro-3-deoxy-phosphogluconate aldolase activity (F, IDA)

Nearest PDB structures (foldseek):
  2nuw-assembly1_A  TM=1.003E+00  e=3.389E-57  Sulfolobus acidocaldarius DSM 639
  6h7r-assembly1_A  TM=9.853E-01  e=3.951E-36  Saccharolobus solfataricus
  2r94-assembly1_B  TM=9.768E-01  e=4.931E-32  Thermoproteus tenax
  2hmc-assembly1_A  TM=8.241E-01  e=2.333E-13  Agrobacterium fabrum str. C58
  4mpq-assembly1_A  TM=8.376E-01  e=4.997E-13  Brucella melitensis ATCC 23457

Secondary structure (DSSP, 8-state):
-EEEEE----B-TTS-B-HHHHHHHHHHHHHTT--EEEETSTTTTGGGS-HHHHHHHHHHHTTT-S-EEEE---S-HHHHHHHHHHHHTS--SEEEEPPP-SS-S--HHHHHHHHHHHHHH--S-EEEEE-HHHHS----HHHHTTTTEEEEEE--S-HHHHHHHHHHSTT-EEEE--GGGHHHHHTTSSEEE-GGGGT-HHHHHHHHHHHHTT-HHHHHHHHHHHHHHHHHHHTT-HHHHHHHHHHHHHSS---B--TTSPPPPHHHHHHHHHHHHHHHHHHHHH--/-EEEEE----B-TTS-B-HHHHHHHHHHHHHTT--EEEETSTTTTGGGS-HHHHHHHHHHHTTT-S-EEEE---S-HHHHHHHHHHHTTS--SEEEEPPP-SSSS--HHHHHHHHHHHHHH--S-EEEEE-HHHHS----HHHHTTS-EEEEEE--S-HHHHHHHHHHSTT-EEEE--GGGHHHHHTTSSEEE-GGGGT-HHHHHHHHHHHHTT-HHHHHHHHHHHHHHHHHHHTT-HHHHHHHHHHHHH-S---B--TTSPPPPHHHHHHHHHHHHHHHHHHHHH--

B-factor: mean 17.89, std 12.91, range [2.0, 99.07]

Solvent-accessible surface area: 21766 Å² total; per-residue (Å²): 67,54,0,2,0,7,3,0,2,0,0,50,141,137,12,146,23,58,53,99,12,1,53,67,0,0,113,23,0,38,149,80,26,2,47,4,0,0,0,1,0,9,10,0,0,0,16,8,7,58,67,86,38,4,68,88,3,0,51,10,0,82,109,39,16,118,58,0,2,0,0,0,0,22,7,17,12,70,39,0,16,79,3,0,119,33,0,38,151,24,112,12,70,0,0,0,0,1,2,2,7,10,2,29,141,18,20,98,68,2,5,19,55,2,0,87,43,0,27,164,48,21,85,38,43,3,11,0,13,1,26,34,66,11,5,64,30,68,1,31,25,82,15,2,140,94,17,72,12,102,0,0,2,0,32,27,116,81,37,68,33,0,72,77,2,66,125,53,12,117,82,16,82,0,2,0,10,8,22,20,22,0,22,108,0,6,75,49,14,34,0,0,10,0,15,2,0,0,0,0,0,49,0,0,15,71,0,22,60,8,17,140,128,57,101,63,101,63,0,49,108,3,4,78,17,0,56,155,0,6,100,29,0,113,112,9,2,41,25,2,0,0,7,27,0,0,66,60,27,24,62,43,98,0,16,84,5,6,34,0,0,25,24,18,69,130,124,37,14,87,36,0,68,155,62,2,63,56,14,35,138,108,3,86,122,85,16,207,86,48,0,2,0,6,3,0,2,0,0,49,137,136,11,146,22,58,53,97,10,1,54,69,0,0,113,25,0,53,155,73,23,5,37,0,0,1,0,1,0,9,10,0,0,0,18,9,7,58,65,84,38,4,57,87,2,0,54,10,0,59,106,31,20,81,85,0,0,0,0,0,0,28,6,18,12,78,41,0,16,67,4,0,120,30,0,40,150,22,89,17,57,0,0,1,0,2,2,2,10,9,2,29,149,17,19,93,69,3,5,26,52,2,0,101,43,1,25,166,45,21,82,37,45,3,5,0,12,1,17,36,66,12,6,62,31,64,1,35,14,72,20,1,132,100,24,73,11,106,0,0,2,0,28,29,117,80,50,67,30,0,73,75,1,67,123,56,10,121,81,14,92,0,10,0,9,8,24,17,18,0,21,100,0,4,76,54,7,37,0,0,10,0,18,4,0,0,0,0,0,42,1,0,17,77,0,24,58,9,24,147,115,55,103,65,118,67,0,60,141,2,3,93,15,0,48,158,0,4,88,26,0,103,118,17,2,37,25,2,0,0,7,26,0,0,72,66,33,23,64,40,100,1,17,85,5,7,36,0,1,23,26,19,59,132,126,33,13,97,30,0,64,155,61,2,64,74,15,34,151,117,4,91,121,55,15,210

Radius of gyration: 25.01 Å; Cα contacts (8 Å, |Δi|>4): 1123; chains: 2; bounding box: 57×44×80 Å

Organism: Sulfolobus acidocaldarius (strain ATCC 33909 / DSM 639 / JCM 8929 / NBRC 15157 / NCIMB 11770) (NCBI:txid330779)

CATH classification: 3.20.20.70

Foldseek 3Di:
DAAEEQAAFFAAPVGHTDLVLLLVLLLLLVVLPHQAYEQLDVLNVNAVADLVRLVVSCVSVLVRDQRYEREQDYQPLVSSLVVQVVCLPGRHQYYEYEFAADDPDDDLVNRLVSVVVSQVRHPHAYEYEADCVGGVDGNDVVSVVVGRHAEYEAADPPVVVQLVCCVSPPNHFTEYADLLCQLVCLVRGNHYHYNCSSQPVNLSVVLNVCVVVVNSVLSVVSSVLSVVLVVLCVVVQNSLLSQLRNCVRVPDHRHGHDPVSDHQDPVRSVVSCVVCVVSVVVSVVSGD/DAAEEAQAFFAAPVGHTDLVLLLVLLLVLVVLPHHAYEQLDVLNVNAVDDLVRLVVSCVSCLVRDQAYEREQDYQDLVSSLVSQLVCQPGRHQYYEYEFAADDPDDDLVVRLVSVVVSQVRHPHAYEYEADCVGRVDGNDVVSVQVGRHAEYEAADPDVVRQLVNCVSPPNHFTAYADLLCQLVCLVHGNHYHYNCSSQPVNLSSVLNVCVVVVNSVLSVVSSVLSVVLVVLCVVQQVSLLSQLRNCVRVPDHSHGHDPVSDHQDPVRSVVSCVVCVVSVVVSVVSGD

InterPro domains:
  IPR002220 DapA-like [PF00701] (2-277)
  IPR002220 DapA-like [PIRSF001365] (2-283)
  IPR002220 DapA-like [PR00146] (33-54)
  IPR002220 DapA-like [PR00146] (66-84)
  IPR002220 DapA-like [PR00146] (98-114)
  IPR002220 DapA-like [PR00146] (124-141)
  IPR002220 DapA-like [PTHR12128] (2-282)
  IPR002220 DapA-like [SM01130] (1-280)
  IPR013785 Aldolase-type TIM barrel [G3DSA:3.20.20.70] (1-288)
  IPR053415 Entner-Doudoroff pathway aldolase [NF040954] (1-285)